Protein AF-A0A0Q7QM18-F1 (afdb_monomer_lite)

Sequence (442 aa):
MTTTWNDPDGPRFRRLVDETLGGPPRAADVLGAGVVLVHLLTVAGILALSWFDGSDLRLLLDVRSSPAPDVGTLARGGPLVWVVAQLGSFPWWAAAVLLLLLTALVDLAAWWAVRSLAGRRLRTPLALVALGFPGLTIAATDLSTGVVTLPLTALLVVGLTCAELFRRHERRRDVVLAASTLALAVVLAVALVSTSGALTSTAGRSAPAVALGLVGAAALLPRLRPRPAVLATGVLAVACVASTITLAALLAREDATRDYVRGVEDLARSTGTVTLAATDVPPNVLPRRLGSTSVAELFARSDEVVVRRAGNDLRMADGLGFVRQPRVAGGVGTVPPAPGSCGQLLRGSGSSRAVTVARLSAPRRTPDAWVSISYLASQDDTVELGLDGTTLQVDVLRGAHTYLLRVGSRTPSEVTLRVGTRGSSVCVGVVGLGPLVPTELA

pLDDT: mean 81.45, std 14.68, range [43.78, 98.25]

Secondary structure (DSSP, 8-state):
-------TTSHHHHHHHHHHH---HHHHHHHHHHHHHHHHHHHHHHHHHPPPPHHHHHHHHHHHH-SS--HHHHHTTHHHHHHHHHS-SS-HHHHHHHHHHHHHHHHHHHHHHHHHHH-S-TTHHHHHHHHHHHHHHHHHT-HHHHHHHHHHHHHHHHHHHHHHHHHHH--HHHHHHHHHHHHHHHHHHHHHHHHHTT---GGGGTHHHHHHHHHHHHHHGGGS-HHHHHHHHHHHHHHHHHHHHHHHHHHTT--HHHHHHHHHHHHHHHHS-EEEE-PBPPTTTS-GGG---BHHHHTTT-SSEEEESEEET-BEE-TTS-EE-EEE-S-EEPPPPPTT--SEEEE--S----EEEEE----S--TTEEEEEEEEESS-EEEEEEETTEEEEEEE-BEEEEEEEE--SS--SEEEEEE-STT-EEEEEEEEEEEEEEPPP-

Foldseek 3Di:
DDPPPPPCPDPVVVVVCCVVQVPPLVVLVVLLVVLLVVLLVLLLVLLVLFDAAVVLVLLLLQLLVDPDQDLLNVLLLSVQSNVCSVPALHNSVSLSVSLSVLLSLLSVLLLVLLCLPVNSTNCSNLLSLQQRRQLSSVQSNHSSSSSLLSLLNSLQSQLVSLVVVCVVPVDPVSPVSNVVSVVVSVVSVVSLVVNCVVPPDPVSPCNVVVSVVSVVVSVCVVVDDDPVSSVVSVVVSVVSSVVSVVVSVVNSVQQLQVQQVCLQVVVLVVPVAAEAEFAWQDCSNHPCVSPTDTPCSSCVRPPSYHYDQKAKQHWYQDSRNHTFRKDFPPWFKDDFDDVPALAAKDAQPLDFDWDWRDFGPDDQFDAFKKKKKWKAKQAWAWKWKDFQNDTDTYIDHHGTIIIMHGDHRGDGRIIIIGGNDHPIMMRIGMITMHHMDGDDDD

Structure (mmCIF, N/CA/C/O backbone):
data_AF-A0A0Q7QM18-F1
#
_entry.id   AF-A0A0Q7QM18-F1
#
loop_
_atom_site.group_PDB
_atom_site.id
_atom_site.type_symbol
_atom_site.label_atom_id
_atom_site.label_alt_id
_atom_site.label_comp_id
_atom_site.label_asym_id
_atom_site.label_entity_id
_atom_site.label_seq_id
_atom_site.pdbx_PDB_ins_code
_atom_site.Cartn_x
_atom_site.Cartn_y
_atom_site.Cartn_z
_atom_site.occupancy
_atom_site.B_iso_or_equiv
_atom_site.auth_seq_id
_atom_site.auth_comp_id
_atom_site.auth_asym_id
_atom_site.auth_atom_id
_atom_site.pdbx_PDB_model_num
ATOM 1 N N . MET A 1 1 ? 47.389 -29.247 -60.858 1.00 45.59 1 MET A N 1
ATOM 2 C CA . MET A 1 1 ? 46.327 -28.271 -60.531 1.00 45.59 1 MET A CA 1
ATOM 3 C C . MET A 1 1 ? 45.964 -28.427 -59.063 1.00 45.59 1 MET A C 1
ATOM 5 O O . MET A 1 1 ? 45.106 -29.222 -58.715 1.00 45.59 1 MET A O 1
ATOM 9 N N . THR A 1 2 ? 46.687 -27.733 -58.192 1.00 45.31 2 THR A N 1
ATOM 10 C CA . THR A 1 2 ? 46.414 -27.647 -56.756 1.00 45.31 2 THR A CA 1
ATOM 11 C C . THR A 1 2 ? 45.472 -26.469 -56.541 1.00 45.31 2 THR A C 1
ATOM 13 O O . THR A 1 2 ? 45.856 -25.314 -56.699 1.00 45.31 2 THR A O 1
ATOM 16 N N . THR A 1 3 ? 44.201 -26.751 -56.271 1.00 51.16 3 THR A N 1
ATOM 17 C CA . THR A 1 3 ? 43.199 -25.720 -55.994 1.00 51.16 3 THR A CA 1
ATOM 18 C C . THR A 1 3 ? 43.524 -25.036 -54.669 1.00 51.16 3 THR A C 1
ATOM 20 O O . THR A 1 3 ? 43.444 -25.648 -53.605 1.00 51.16 3 THR A O 1
ATOM 23 N N . THR A 1 4 ? 43.896 -23.762 -54.742 1.00 55.03 4 THR A N 1
ATOM 24 C CA . THR A 1 4 ? 44.142 -22.849 -53.623 1.00 55.03 4 THR A CA 1
ATOM 25 C C . THR A 1 4 ? 42.837 -22.546 -52.874 1.00 55.03 4 THR A C 1
ATOM 27 O O . THR A 1 4 ? 42.222 -21.501 -53.049 1.00 55.03 4 THR A O 1
ATOM 30 N N . TRP A 1 5 ? 42.384 -23.488 -52.044 1.00 54.31 5 TRP A N 1
ATOM 31 C CA . TRP A 1 5 ? 41.214 -23.329 -51.163 1.00 54.31 5 TRP A CA 1
ATOM 32 C C . TRP A 1 5 ? 41.562 -22.842 -49.745 1.00 54.31 5 TRP A C 1
ATOM 34 O O . TRP A 1 5 ? 40.669 -22.665 -48.924 1.00 54.31 5 TRP A O 1
ATOM 44 N N . ASN A 1 6 ? 42.841 -22.593 -49.455 1.00 59.78 6 ASN A N 1
ATOM 45 C CA . ASN A 1 6 ? 43.330 -22.315 -48.099 1.00 59.78 6 ASN A CA 1
ATOM 46 C C . ASN A 1 6 ? 43.661 -20.845 -47.822 1.00 59.78 6 ASN A C 1
ATOM 48 O O . ASN A 1 6 ? 44.414 -20.575 -46.892 1.00 59.78 6 ASN A O 1
ATOM 52 N N . ASP A 1 7 ? 43.110 -19.899 -48.583 1.00 70.38 7 ASP A N 1
ATOM 53 C CA . ASP A 1 7 ? 43.165 -18.492 -48.181 1.00 70.38 7 ASP A CA 1
ATOM 54 C C . ASP A 1 7 ? 41.855 -18.097 -47.469 1.00 70.38 7 ASP A C 1
ATOM 56 O O . ASP A 1 7 ? 40.896 -17.690 -48.135 1.00 70.38 7 ASP A O 1
ATOM 60 N N . PRO A 1 8 ? 41.763 -18.245 -46.128 1.00 64.00 8 PRO A N 1
ATOM 61 C CA . PRO A 1 8 ? 40.597 -17.814 -45.357 1.00 64.00 8 PRO A CA 1
ATOM 62 C C . PRO A 1 8 ? 40.356 -16.296 -45.434 1.00 64.00 8 PRO A C 1
ATOM 64 O O . PRO A 1 8 ? 39.279 -15.840 -45.046 1.00 64.00 8 PRO A O 1
ATOM 67 N N . ASP A 1 9 ? 41.310 -15.521 -45.961 1.00 71.00 9 ASP A N 1
ATOM 68 C CA . ASP A 1 9 ? 41.189 -14.080 -46.182 1.00 71.00 9 ASP A CA 1
ATOM 69 C C . ASP A 1 9 ? 40.867 -13.703 -47.638 1.00 71.00 9 ASP A C 1
ATOM 71 O O . ASP A 1 9 ? 40.621 -12.527 -47.934 1.00 71.00 9 ASP A O 1
ATOM 75 N N . GLY A 1 10 ? 40.767 -14.687 -48.537 1.00 78.94 10 GLY A N 1
ATOM 76 C CA . GLY A 1 10 ? 40.468 -14.462 -49.944 1.00 78.94 10 GLY A CA 1
ATOM 77 C C . GLY A 1 10 ? 39.109 -13.765 -50.157 1.00 78.94 10 GLY A C 1
ATOM 78 O O . GLY A 1 10 ? 38.111 -14.110 -49.510 1.00 78.94 10 GLY A O 1
ATOM 79 N N . PRO A 1 11 ? 38.994 -12.822 -51.115 1.00 78.50 11 PRO A N 1
ATOM 80 C CA . PRO A 1 11 ? 37.778 -12.030 -51.346 1.00 78.50 11 PRO A CA 1
ATOM 81 C C . PRO A 1 11 ? 36.538 -12.882 -51.666 1.00 78.50 11 PRO A C 1
ATOM 83 O O . PRO A 1 11 ? 35.413 -12.464 -51.394 1.00 78.50 11 PRO A O 1
ATOM 86 N N . ARG A 1 12 ? 36.730 -14.103 -52.190 1.00 76.06 12 ARG A N 1
ATOM 87 C CA . ARG A 1 12 ? 35.652 -15.080 -52.410 1.00 76.06 12 ARG A CA 1
ATOM 88 C C . ARG A 1 12 ? 35.081 -15.637 -51.107 1.00 76.06 12 ARG A C 1
ATOM 90 O O . ARG A 1 12 ? 33.865 -15.746 -51.008 1.00 76.06 12 ARG A O 1
ATOM 97 N N . PHE A 1 13 ? 35.918 -15.936 -50.110 1.00 72.62 13 PHE A N 1
ATOM 98 C CA . PHE A 1 13 ? 35.452 -16.438 -48.815 1.00 72.62 13 PHE A CA 1
ATOM 99 C C . PHE A 1 13 ? 34.673 -15.357 -48.057 1.00 72.62 13 PHE A C 1
ATOM 101 O O . PHE A 1 13 ? 33.602 -15.638 -47.528 1.00 72.62 13 PHE A O 1
ATOM 108 N N . ARG A 1 14 ? 35.129 -14.093 -48.096 1.00 71.81 14 ARG A N 1
ATOM 109 C CA . ARG A 1 14 ? 34.373 -12.957 -47.529 1.00 71.81 14 ARG A CA 1
ATOM 110 C C . ARG A 1 14 ? 33.008 -12.772 -48.189 1.00 71.81 14 ARG A C 1
ATOM 112 O O . ARG A 1 14 ? 32.029 -12.609 -47.470 1.00 71.81 14 ARG A O 1
ATOM 119 N N . ARG A 1 15 ? 32.926 -12.864 -49.523 1.00 76.62 15 ARG A N 1
ATOM 120 C CA . ARG A 1 15 ? 31.643 -12.802 -50.247 1.00 76.62 15 ARG A CA 1
ATOM 121 C C . ARG A 1 15 ? 30.707 -13.934 -49.853 1.00 76.62 15 ARG A C 1
ATOM 123 O O . ARG A 1 15 ? 29.556 -13.669 -49.545 1.00 76.62 15 ARG A O 1
ATOM 130 N N . LEU A 1 16 ? 31.217 -15.165 -49.800 1.00 71.62 16 LEU A N 1
ATOM 131 C CA . LEU A 1 16 ? 30.421 -16.326 -49.411 1.00 71.62 16 LEU A CA 1
ATOM 132 C C . LEU A 1 16 ? 29.925 -16.188 -47.972 1.00 71.62 16 LEU A C 1
ATOM 134 O O . LEU A 1 16 ? 28.757 -16.424 -47.702 1.00 71.62 16 LEU A O 1
ATOM 138 N N . VAL A 1 17 ? 30.769 -15.745 -47.040 1.00 66.00 17 VAL A N 1
ATOM 139 C CA . VAL A 1 17 ? 30.361 -15.518 -45.648 1.00 66.00 17 VAL A CA 1
ATOM 140 C C . VAL A 1 17 ? 29.335 -14.384 -45.537 1.00 66.00 17 VAL A C 1
ATOM 142 O O . VAL A 1 17 ? 28.377 -14.533 -44.781 1.00 66.00 17 VAL A O 1
ATOM 145 N N . ASP A 1 18 ? 29.484 -13.289 -46.286 1.00 66.69 18 ASP A N 1
ATOM 146 C CA . ASP A 1 18 ? 28.504 -12.194 -46.308 1.00 66.69 18 ASP A CA 1
ATOM 147 C C . ASP A 1 18 ? 27.183 -12.603 -46.993 1.00 66.69 18 ASP A C 1
ATOM 149 O O . ASP A 1 18 ? 26.128 -12.182 -46.531 1.00 66.69 18 ASP A O 1
ATOM 153 N N . GLU A 1 19 ? 27.197 -13.465 -48.015 1.00 69.81 19 GLU A N 1
ATOM 154 C CA . GLU A 1 19 ? 25.983 -14.011 -48.653 1.00 69.81 19 GLU A CA 1
ATOM 155 C C . GLU A 1 19 ? 25.296 -15.073 -47.782 1.00 69.81 19 GLU A C 1
ATOM 157 O O . GLU A 1 19 ? 24.072 -15.095 -47.679 1.00 69.81 19 GLU A O 1
ATOM 162 N N . THR A 1 20 ? 26.067 -15.923 -47.098 1.00 63.03 20 THR A N 1
ATOM 163 C CA . THR A 1 20 ? 25.517 -17.022 -46.282 1.00 63.03 20 THR A CA 1
ATOM 164 C C . THR A 1 20 ? 25.048 -16.537 -44.905 1.00 63.03 20 THR A C 1
ATOM 166 O O . THR A 1 20 ? 24.076 -17.058 -44.364 1.00 63.03 20 THR A O 1
ATOM 169 N N . LEU A 1 21 ? 25.711 -15.532 -44.314 1.00 59.22 21 LEU A N 1
ATOM 170 C CA . LEU A 1 21 ? 25.294 -14.918 -43.040 1.00 59.22 21 LEU A CA 1
ATOM 171 C C . LEU A 1 21 ? 24.424 -13.666 -43.230 1.00 59.22 21 LEU A C 1
ATOM 173 O O . LEU A 1 21 ? 23.796 -13.206 -42.272 1.00 59.22 21 LEU A O 1
ATOM 177 N N . GLY A 1 22 ? 24.379 -13.105 -44.437 1.00 59.56 22 GLY A N 1
ATOM 178 C CA . GLY A 1 22 ? 23.521 -11.990 -44.827 1.00 59.56 22 GLY A CA 1
ATOM 179 C C . GLY A 1 22 ? 22.142 -12.458 -45.267 1.00 59.56 22 GLY A C 1
ATOM 180 O O . GLY A 1 22 ? 21.689 -12.083 -46.346 1.00 59.56 22 GLY A O 1
ATOM 181 N N . GLY A 1 23 ? 21.475 -13.270 -44.435 1.00 64.81 23 GLY A N 1
ATOM 182 C CA . GLY A 1 23 ? 20.074 -13.640 -44.643 1.00 64.81 23 GLY A CA 1
ATOM 183 C C . GLY A 1 23 ? 19.208 -12.411 -44.969 1.00 64.81 23 GLY A C 1
ATOM 184 O O . GLY A 1 23 ? 19.590 -11.282 -44.639 1.00 64.81 23 GLY A O 1
ATOM 185 N N . PRO A 1 24 ? 18.046 -12.595 -45.624 1.00 74.50 24 PRO A N 1
ATOM 186 C CA . PRO A 1 24 ? 17.263 -11.488 -46.156 1.00 74.50 24 PRO A CA 1
ATOM 187 C C . PRO A 1 24 ? 17.037 -10.435 -45.063 1.00 74.50 24 PRO A C 1
ATOM 189 O O . PRO A 1 24 ? 16.685 -10.803 -43.943 1.00 74.50 24 PRO A O 1
ATOM 192 N N . PRO A 1 25 ? 17.197 -9.130 -45.347 1.00 73.94 25 PRO A N 1
ATOM 193 C CA . PRO A 1 25 ? 17.180 -8.073 -44.329 1.00 73.94 25 PRO A CA 1
ATOM 194 C C . PRO A 1 25 ? 15.903 -8.051 -43.475 1.00 73.94 25 PRO A C 1
ATOM 196 O O . PRO A 1 25 ? 15.913 -7.517 -42.372 1.00 73.94 25 PRO A O 1
ATOM 199 N N . ARG A 1 26 ? 14.814 -8.660 -43.963 1.00 80.56 26 ARG A N 1
ATOM 200 C CA . ARG A 1 26 ? 13.570 -8.875 -43.214 1.00 80.56 26 ARG A CA 1
ATOM 201 C C . ARG A 1 26 ? 13.722 -9.877 -42.062 1.00 80.56 26 ARG A C 1
ATOM 203 O O . ARG A 1 26 ? 13.103 -9.684 -41.027 1.00 80.56 26 ARG A O 1
ATOM 210 N N . ALA A 1 27 ? 14.551 -10.911 -42.204 1.00 80.31 27 ALA A N 1
ATOM 211 C CA . ALA A 1 27 ? 14.759 -11.925 -41.170 1.00 80.31 27 ALA A CA 1
ATOM 212 C C . ALA A 1 27 ? 15.446 -11.343 -39.925 1.00 80.31 27 ALA A C 1
ATOM 214 O O . ALA A 1 27 ? 15.032 -11.638 -38.810 1.00 80.31 27 ALA A O 1
ATOM 215 N N . ALA A 1 28 ? 16.445 -10.469 -40.099 1.00 78.50 28 ALA A N 1
ATOM 216 C CA . ALA A 1 28 ? 17.106 -9.798 -38.976 1.00 78.50 28 ALA A CA 1
ATOM 217 C C . ALA A 1 28 ? 16.144 -8.878 -38.200 1.00 78.50 28 ALA A C 1
ATOM 219 O O . ALA A 1 28 ? 16.215 -8.810 -36.975 1.00 78.50 28 ALA A O 1
ATOM 220 N N . ASP A 1 29 ? 15.224 -8.213 -38.905 1.00 83.94 29 ASP A N 1
ATOM 221 C CA . ASP A 1 29 ? 14.218 -7.340 -38.295 1.00 83.94 29 ASP A CA 1
ATOM 222 C C . ASP A 1 29 ? 13.168 -8.138 -37.516 1.00 83.94 29 ASP A C 1
ATOM 224 O O . ASP A 1 29 ? 12.852 -7.786 -36.382 1.00 83.94 29 ASP A O 1
ATOM 228 N N . VAL A 1 30 ? 12.686 -9.247 -38.085 1.00 86.00 30 VAL A N 1
ATOM 229 C CA . VAL A 1 30 ? 11.745 -10.157 -37.413 1.00 86.00 30 VAL A CA 1
ATOM 230 C C . VAL A 1 30 ? 12.380 -10.791 -36.175 1.00 86.00 30 VAL A C 1
ATOM 232 O O . VAL A 1 30 ? 11.752 -10.824 -35.121 1.00 86.00 30 VAL A O 1
ATOM 235 N N . LEU A 1 31 ? 13.635 -11.244 -36.265 1.00 84.19 31 LEU A N 1
ATOM 236 C CA . LEU A 1 31 ? 14.355 -11.803 -35.117 1.00 84.19 31 LEU A CA 1
ATOM 237 C C . LEU A 1 31 ? 14.596 -10.754 -34.028 1.00 84.19 31 LEU A C 1
ATOM 239 O O . LEU A 1 31 ? 14.404 -11.050 -32.854 1.00 84.19 31 LEU A O 1
ATOM 243 N N . GLY A 1 32 ? 14.980 -9.529 -34.403 1.00 84.50 32 GLY A N 1
ATOM 244 C CA . GLY A 1 32 ? 15.141 -8.425 -33.455 1.00 84.50 32 GLY A CA 1
ATOM 245 C C . GLY A 1 32 ? 13.840 -8.106 -32.719 1.00 84.50 32 GLY A C 1
ATOM 246 O O . GLY A 1 32 ? 13.830 -8.065 -31.492 1.00 84.50 32 GLY A O 1
ATOM 247 N N . ALA A 1 33 ? 12.733 -7.970 -33.453 1.00 87.44 33 ALA A N 1
ATOM 248 C CA . ALA A 1 33 ? 11.411 -7.762 -32.865 1.00 87.44 33 ALA A CA 1
ATOM 249 C C . ALA A 1 33 ? 10.985 -8.933 -31.960 1.00 87.44 33 ALA A C 1
ATOM 251 O O . ALA A 1 33 ? 10.443 -8.708 -30.881 1.00 87.44 33 ALA A O 1
ATOM 252 N N . GLY A 1 34 ? 11.277 -10.174 -32.363 1.00 87.94 34 GLY A N 1
ATOM 253 C CA . GLY A 1 34 ? 11.019 -11.366 -31.556 1.00 87.94 34 GLY A CA 1
ATOM 254 C C . GLY A 1 34 ? 11.790 -11.368 -30.235 1.00 87.94 34 GLY A C 1
ATOM 255 O O . GLY A 1 34 ? 11.211 -11.674 -29.198 1.00 87.94 34 GLY A O 1
ATOM 256 N N . VAL A 1 35 ? 13.066 -10.968 -30.244 1.00 85.44 35 VAL A N 1
ATOM 257 C CA . VAL A 1 35 ? 13.880 -10.841 -29.021 1.00 85.44 35 VAL A CA 1
ATOM 258 C C . VAL A 1 35 ? 13.296 -9.795 -28.071 1.00 85.44 35 VAL A C 1
ATOM 260 O O . VAL A 1 35 ? 13.152 -10.082 -26.885 1.00 85.44 35 VAL A O 1
ATOM 263 N N . VAL A 1 36 ? 12.929 -8.617 -28.586 1.00 87.56 36 VAL A N 1
ATOM 264 C CA . VAL A 1 36 ? 12.286 -7.560 -27.784 1.00 87.56 36 VAL A CA 1
ATOM 265 C C . VAL A 1 36 ? 10.975 -8.066 -27.184 1.00 87.56 36 VAL A C 1
ATOM 267 O O . VAL A 1 36 ? 10.745 -7.918 -25.989 1.00 87.56 36 VAL A O 1
ATOM 270 N N . LEU A 1 37 ? 10.138 -8.737 -27.978 1.00 90.19 37 LEU A N 1
ATOM 271 C CA . LEU A 1 37 ? 8.881 -9.300 -27.490 1.00 90.19 37 LEU A CA 1
ATOM 272 C C . LEU A 1 37 ? 9.108 -10.330 -26.374 1.00 90.19 37 LEU A C 1
ATOM 274 O O . LEU A 1 37 ? 8.430 -10.277 -25.353 1.00 90.19 37 LEU A O 1
ATOM 278 N N . VAL A 1 38 ? 10.068 -11.244 -26.538 1.00 87.06 38 VAL A N 1
ATOM 279 C CA . VAL A 1 38 ? 10.406 -12.241 -25.508 1.00 87.06 38 VAL A CA 1
ATOM 280 C C . VAL A 1 38 ? 10.910 -11.566 -24.231 1.00 87.06 38 VAL A C 1
ATOM 282 O O . VAL A 1 38 ? 10.515 -11.979 -23.140 1.00 87.06 38 VAL A O 1
ATOM 285 N N . HIS A 1 39 ? 11.731 -10.515 -24.343 1.00 86.94 39 HIS A N 1
ATOM 286 C CA . HIS A 1 39 ? 12.184 -9.743 -23.184 1.00 86.94 39 HIS A CA 1
ATOM 287 C C . HIS A 1 39 ? 11.004 -9.116 -22.440 1.00 86.94 39 HIS A C 1
ATOM 289 O O . HIS A 1 39 ? 10.850 -9.330 -21.240 1.00 86.94 39 HIS A O 1
ATOM 295 N N . LEU A 1 40 ? 10.122 -8.423 -23.164 1.00 90.75 40 LEU A N 1
ATOM 296 C CA . LEU A 1 40 ? 8.953 -7.767 -22.583 1.00 90.75 40 LEU A CA 1
ATOM 297 C C . LEU A 1 40 ? 7.988 -8.760 -21.945 1.00 90.75 40 LEU A C 1
ATOM 299 O O . LEU A 1 40 ? 7.492 -8.497 -20.857 1.00 90.75 40 LEU A O 1
ATOM 303 N N . LEU A 1 41 ? 7.754 -9.918 -22.566 1.00 90.12 41 LEU A N 1
ATOM 304 C CA . LEU A 1 41 ? 6.944 -10.978 -21.963 1.00 90.12 41 LEU A CA 1
ATOM 305 C C . LEU A 1 41 ? 7.585 -11.525 -20.682 1.00 90.12 41 LEU A C 1
ATOM 307 O O . LEU A 1 41 ? 6.879 -11.797 -19.714 1.00 90.12 41 LEU A O 1
ATOM 311 N N . THR A 1 42 ? 8.914 -11.645 -20.656 1.00 86.00 42 THR A N 1
ATOM 312 C CA . THR A 1 42 ? 9.656 -12.075 -19.463 1.00 86.00 42 THR A CA 1
ATOM 313 C C . THR A 1 42 ? 9.507 -11.050 -18.338 1.00 86.00 42 THR A C 1
ATOM 315 O O . THR A 1 42 ? 9.120 -11.412 -17.230 1.00 86.00 42 THR A O 1
ATOM 318 N N . VAL A 1 43 ? 9.733 -9.767 -18.631 1.00 88.38 43 VAL A N 1
ATOM 319 C CA . VAL A 1 43 ? 9.584 -8.665 -17.666 1.00 88.38 43 VAL A CA 1
ATOM 320 C C . VAL A 1 43 ? 8.137 -8.537 -17.188 1.00 88.38 43 VAL A C 1
ATOM 322 O O . VAL A 1 43 ? 7.906 -8.421 -15.990 1.00 88.38 43 VAL A O 1
ATOM 325 N N . ALA A 1 44 ? 7.152 -8.645 -18.083 1.00 90.25 44 ALA A N 1
ATOM 326 C CA . ALA A 1 44 ? 5.736 -8.648 -17.722 1.00 90.25 44 ALA A CA 1
ATOM 327 C C . ALA A 1 44 ? 5.377 -9.826 -16.804 1.00 90.25 44 ALA A C 1
ATOM 329 O O . ALA A 1 44 ? 4.639 -9.645 -15.838 1.00 90.25 44 ALA A O 1
ATOM 330 N N . GLY A 1 45 ? 5.919 -11.019 -17.072 1.00 88.19 45 GLY A N 1
ATOM 331 C CA . GLY A 1 45 ? 5.743 -12.189 -16.214 1.00 88.19 45 GLY A CA 1
ATOM 332 C C . GLY A 1 45 ? 6.318 -11.977 -14.814 1.00 88.19 45 GLY A C 1
ATOM 333 O O . GLY A 1 45 ? 5.663 -12.305 -13.829 1.00 88.19 45 GLY A O 1
ATOM 334 N N . ILE A 1 46 ? 7.501 -11.365 -14.715 1.00 85.38 46 ILE A N 1
ATOM 335 C CA . ILE A 1 46 ? 8.118 -11.021 -13.428 1.00 85.38 46 ILE A CA 1
ATOM 336 C C . ILE A 1 46 ? 7.269 -9.992 -12.692 1.00 85.38 46 ILE A C 1
ATOM 338 O O . ILE A 1 46 ? 6.898 -10.246 -11.556 1.00 85.38 46 ILE A O 1
ATOM 342 N N . LEU A 1 47 ? 6.890 -8.895 -13.353 1.00 86.56 47 LEU A N 1
ATOM 343 C CA . LEU A 1 47 ? 6.063 -7.829 -12.782 1.00 86.56 47 LEU A CA 1
ATOM 344 C C . LEU A 1 47 ? 4.679 -8.311 -12.329 1.00 86.56 47 LEU A C 1
ATOM 346 O O . LEU A 1 47 ? 4.123 -7.783 -11.372 1.00 86.56 47 LEU A O 1
ATOM 350 N N . ALA A 1 48 ? 4.103 -9.308 -13.006 1.00 84.81 48 ALA A N 1
ATOM 351 C CA . ALA A 1 48 ? 2.848 -9.921 -12.580 1.00 84.81 48 ALA A CA 1
ATOM 352 C C . ALA A 1 48 ? 3.017 -10.713 -11.271 1.00 84.81 48 ALA A C 1
ATOM 354 O O . ALA A 1 48 ? 2.113 -10.733 -10.426 1.00 84.81 48 ALA A O 1
ATOM 355 N N . LEU A 1 49 ? 4.178 -11.351 -11.098 1.00 80.56 49 LEU A N 1
ATOM 356 C CA . LEU A 1 49 ? 4.504 -12.179 -9.940 1.00 80.56 49 LEU A CA 1
ATOM 357 C C . LEU A 1 49 ? 5.067 -11.369 -8.766 1.00 80.56 49 LEU A C 1
ATOM 359 O O . LEU A 1 49 ? 4.746 -11.696 -7.628 1.00 80.56 49 LEU A O 1
ATOM 363 N N . SER A 1 50 ? 5.822 -10.300 -9.010 1.00 76.62 50 SER A N 1
ATOM 364 C CA . SER A 1 50 ? 6.401 -9.436 -7.978 1.00 76.62 50 SER A CA 1
ATOM 365 C C . SER A 1 50 ? 5.410 -8.378 -7.496 1.00 76.62 50 SER A C 1
ATOM 367 O O . SER A 1 50 ? 4.645 -7.821 -8.287 1.00 76.62 50 SER A O 1
ATOM 369 N N . TRP A 1 51 ? 5.430 -8.064 -6.206 1.00 69.94 51 TRP A N 1
ATOM 370 C CA . TRP A 1 51 ? 4.888 -6.819 -5.677 1.00 69.94 51 TRP A CA 1
ATOM 371 C C . TRP A 1 51 ? 6.021 -5.834 -5.384 1.00 69.94 51 TRP A C 1
ATOM 373 O O . TRP A 1 51 ? 7.204 -6.144 -5.505 1.00 69.94 51 TRP A O 1
ATOM 383 N N . PHE A 1 52 ? 5.631 -4.612 -5.051 1.00 69.38 52 PHE A N 1
ATOM 384 C CA . PHE A 1 52 ? 6.536 -3.568 -4.604 1.00 69.38 52 PHE A CA 1
ATOM 385 C C . PHE A 1 52 ? 7.283 -3.974 -3.339 1.00 69.38 52 PHE A C 1
ATOM 387 O O . PHE A 1 52 ? 6.645 -4.331 -2.346 1.00 69.38 52 PHE A O 1
ATOM 394 N N . ASP A 1 53 ? 8.603 -3.781 -3.337 1.00 72.81 53 ASP A N 1
ATOM 395 C CA . ASP A 1 53 ? 9.328 -3.654 -2.076 1.00 72.81 53 ASP A CA 1
ATOM 396 C C . ASP A 1 53 ? 8.768 -2.437 -1.313 1.00 72.81 53 ASP A C 1
ATOM 398 O O . ASP A 1 53 ? 8.179 -1.505 -1.877 1.00 72.81 53 ASP A O 1
ATOM 402 N N . GLY A 1 54 ? 8.937 -2.409 0.002 1.00 70.81 54 GLY A N 1
ATOM 403 C CA . GLY A 1 54 ? 8.423 -1.330 0.826 1.00 70.81 54 GLY A CA 1
ATOM 404 C C . GLY A 1 54 ? 9.012 0.050 0.474 1.00 70.81 54 GLY A C 1
ATOM 405 O O . GLY A 1 54 ? 8.410 1.064 0.826 1.00 70.81 54 GLY A O 1
ATOM 406 N N . SER A 1 55 ? 10.131 0.127 -0.262 1.00 76.75 55 SER A N 1
ATOM 407 C CA . SER A 1 55 ? 10.630 1.375 -0.865 1.00 76.75 55 SER A CA 1
ATOM 408 C C . SER A 1 55 ? 9.676 1.955 -1.912 1.00 76.75 55 SER A C 1
ATOM 410 O O . SER A 1 55 ? 9.434 3.162 -1.912 1.00 76.75 55 SER A O 1
ATOM 412 N N . ASP A 1 56 ? 9.103 1.108 -2.763 1.00 84.88 56 ASP A N 1
ATOM 413 C CA . ASP A 1 56 ? 8.172 1.505 -3.819 1.00 84.88 56 ASP A CA 1
ATOM 414 C C . ASP A 1 56 ? 6.818 1.898 -3.236 1.00 84.88 56 ASP A C 1
ATOM 416 O O . ASP A 1 56 ? 6.229 2.910 -3.627 1.00 84.88 56 ASP A O 1
ATOM 420 N N . LEU A 1 57 ? 6.359 1.146 -2.231 1.00 82.00 57 LEU A N 1
ATOM 421 C CA . LEU A 1 57 ? 5.174 1.505 -1.457 1.00 82.00 57 LEU A CA 1
ATOM 422 C C . LEU A 1 57 ? 5.350 2.880 -0.809 1.00 82.00 57 LEU A C 1
ATOM 424 O O . LEU A 1 57 ? 4.469 3.733 -0.914 1.00 82.00 57 LEU A O 1
ATOM 428 N N . ARG A 1 58 ? 6.497 3.113 -0.166 1.00 80.81 58 ARG A N 1
ATOM 429 C CA . ARG A 1 58 ? 6.796 4.397 0.464 1.00 80.81 58 ARG A CA 1
ATOM 430 C C . ARG A 1 58 ? 6.861 5.523 -0.559 1.00 80.81 58 ARG A C 1
ATOM 432 O O . ARG A 1 58 ? 6.288 6.572 -0.308 1.00 80.81 58 ARG A O 1
ATOM 439 N N . LEU A 1 59 ? 7.469 5.299 -1.723 1.00 83.88 59 LEU A N 1
ATOM 440 C CA . LEU A 1 59 ? 7.484 6.289 -2.800 1.00 83.88 59 LEU A CA 1
ATOM 441 C C . LEU A 1 59 ? 6.061 6.651 -3.253 1.00 83.88 59 LEU A C 1
ATOM 443 O O . LEU A 1 59 ? 5.756 7.829 -3.428 1.00 83.88 59 LEU A O 1
ATOM 447 N N . LEU A 1 60 ? 5.173 5.664 -3.393 1.00 85.62 60 LEU A N 1
ATOM 448 C CA . LEU A 1 60 ? 3.766 5.903 -3.725 1.00 85.62 60 LEU A CA 1
ATOM 449 C C . LEU A 1 60 ? 3.026 6.669 -2.620 1.00 85.62 60 LEU A C 1
ATOM 451 O O . LEU A 1 60 ? 2.239 7.563 -2.931 1.00 85.62 60 LEU A O 1
ATOM 455 N N . LEU A 1 61 ? 3.277 6.350 -1.347 1.00 83.12 61 LEU A N 1
ATOM 456 C CA . LEU A 1 61 ? 2.685 7.048 -0.200 1.00 83.12 61 LEU A CA 1
ATOM 457 C C . LEU A 1 61 ? 3.207 8.490 -0.065 1.00 83.12 61 LEU A C 1
ATOM 459 O O . LEU A 1 61 ? 2.411 9.408 0.148 1.00 83.12 61 LEU A O 1
ATOM 463 N N . ASP A 1 62 ? 4.507 8.714 -0.263 1.00 83.75 62 ASP A N 1
ATOM 464 C CA . ASP A 1 62 ? 5.147 10.036 -0.241 1.00 83.75 62 ASP A CA 1
ATOM 465 C C . ASP A 1 62 ? 4.558 10.930 -1.351 1.00 83.75 62 ASP A C 1
ATOM 467 O O . ASP A 1 62 ? 4.090 12.041 -1.098 1.00 83.75 62 ASP A O 1
ATOM 471 N N . VAL A 1 63 ? 4.477 10.412 -2.583 1.00 85.50 63 VAL A N 1
ATOM 472 C CA . VAL A 1 63 ? 3.891 11.126 -3.734 1.00 85.50 63 VAL A CA 1
ATOM 473 C C . VAL A 1 63 ? 2.404 11.429 -3.524 1.00 85.50 63 VAL A C 1
ATOM 475 O O . VAL A 1 63 ? 1.895 12.439 -4.006 1.00 85.50 63 VAL A O 1
ATOM 478 N N . ARG A 1 64 ? 1.692 10.551 -2.817 1.00 83.31 64 ARG A N 1
ATOM 479 C CA . ARG A 1 64 ? 0.253 10.671 -2.560 1.00 83.31 64 ARG A CA 1
ATOM 480 C C . ARG A 1 64 ? -0.085 11.643 -1.438 1.00 83.31 64 ARG A C 1
ATOM 482 O O . ARG A 1 64 ? -1.144 12.266 -1.490 1.00 83.31 64 ARG A O 1
ATOM 489 N N . SER A 1 65 ? 0.765 11.727 -0.421 1.00 81.06 65 SER A N 1
ATOM 490 C CA . SER A 1 65 ? 0.562 12.606 0.733 1.00 81.06 65 SER A CA 1
ATOM 491 C C . SER A 1 65 ? 0.917 14.065 0.435 1.00 81.06 65 SER A C 1
ATOM 493 O O . SER A 1 65 ? 0.414 14.956 1.119 1.00 81.06 65 SER A O 1
ATOM 495 N N . SER A 1 66 ? 1.712 14.329 -0.609 1.00 79.44 66 SER A N 1
ATOM 496 C CA . SER A 1 66 ? 2.086 15.688 -1.000 1.00 79.44 66 SER A CA 1
ATOM 497 C C . SER A 1 66 ? 1.254 16.219 -2.183 1.00 79.44 66 SER A C 1
ATOM 499 O O . SER A 1 66 ? 1.276 15.626 -3.262 1.00 79.44 66 SER A O 1
ATOM 501 N N . PRO A 1 67 ? 0.559 17.369 -2.052 1.00 73.44 67 PRO A N 1
ATOM 502 C CA . PRO A 1 67 ? -0.201 17.976 -3.153 1.00 73.44 67 PRO A CA 1
ATOM 503 C C . PRO A 1 67 ? 0.697 18.498 -4.287 1.00 73.44 67 PRO A C 1
ATOM 505 O O . PRO A 1 67 ? 0.235 18.665 -5.414 1.00 73.44 67 PRO A O 1
ATOM 508 N N . ALA A 1 68 ? 1.980 18.733 -4.000 1.00 75.69 68 ALA A N 1
ATOM 509 C CA . ALA A 1 68 ? 3.013 19.019 -4.983 1.00 75.69 68 ALA A CA 1
ATOM 510 C C . ALA A 1 68 ? 4.238 18.144 -4.672 1.00 75.69 68 ALA A C 1
ATOM 512 O O . ALA A 1 68 ? 4.697 18.153 -3.526 1.00 75.69 68 ALA A O 1
ATOM 513 N N . PRO A 1 69 ? 4.777 17.378 -5.637 1.00 70.06 69 PRO A N 1
ATOM 514 C CA . PRO A 1 69 ? 5.977 16.590 -5.395 1.00 70.06 69 PRO A CA 1
ATOM 515 C C . PRO A 1 69 ? 7.119 17.542 -5.029 1.00 70.06 69 PRO A C 1
ATOM 517 O O . PRO A 1 69 ? 7.405 18.493 -5.760 1.00 70.06 69 PRO A O 1
ATOM 520 N N . ASP A 1 70 ? 7.749 17.314 -3.878 1.00 78.62 70 ASP A N 1
ATOM 521 C CA . ASP A 1 70 ? 8.942 18.065 -3.507 1.00 78.62 70 ASP A CA 1
ATOM 522 C C . ASP A 1 70 ? 10.098 17.739 -4.475 1.00 78.62 70 ASP A C 1
ATOM 524 O O . ASP A 1 70 ? 10.028 16.817 -5.294 1.00 78.62 70 ASP A O 1
ATOM 528 N N . VAL A 1 71 ? 11.183 18.514 -4.414 1.00 72.69 71 VAL A N 1
ATOM 529 C CA . VAL A 1 71 ? 12.330 18.334 -5.323 1.00 72.69 71 VAL A CA 1
ATOM 530 C C . VAL A 1 71 ? 12.910 16.916 -5.218 1.00 72.69 71 VAL A C 1
ATOM 532 O O . VAL A 1 71 ? 13.313 16.341 -6.230 1.00 72.69 71 VAL A O 1
ATOM 535 N N . GLY A 1 72 ? 12.894 16.325 -4.018 1.00 70.94 72 GLY A N 1
ATOM 536 C CA . GLY A 1 72 ? 13.336 14.951 -3.789 1.00 70.94 72 GLY A CA 1
ATOM 537 C C . GLY A 1 72 ? 12.453 13.920 -4.494 1.00 70.94 72 GLY A C 1
ATOM 538 O O . GLY A 1 72 ? 12.963 13.003 -5.135 1.00 70.94 72 GLY A O 1
ATOM 539 N N . THR A 1 73 ? 11.138 14.102 -4.437 1.00 73.25 73 THR A N 1
ATOM 540 C CA . THR A 1 73 ? 10.143 13.257 -5.101 1.00 73.25 73 THR A CA 1
ATOM 541 C C . THR A 1 73 ? 10.224 13.404 -6.615 1.00 73.25 73 THR A C 1
ATOM 543 O O . THR A 1 73 ? 10.264 12.400 -7.323 1.00 73.25 73 THR A O 1
ATOM 546 N N . LEU A 1 74 ? 10.332 14.635 -7.130 1.00 71.94 74 LEU A N 1
ATOM 547 C CA . LEU A 1 74 ? 10.510 14.905 -8.563 1.00 71.94 74 LEU A CA 1
ATOM 548 C C . LEU A 1 74 ? 11.729 14.172 -9.131 1.00 71.94 74 LEU A C 1
ATOM 550 O O . LEU A 1 74 ? 11.639 13.530 -10.178 1.00 71.94 74 LEU A O 1
ATOM 554 N N . ALA A 1 75 ? 12.849 14.219 -8.411 1.00 67.44 75 ALA A N 1
ATOM 555 C CA . ALA A 1 75 ? 14.097 13.599 -8.829 1.00 67.44 75 ALA A CA 1
ATOM 556 C C . ALA A 1 75 ? 14.091 12.054 -8.753 1.00 67.44 75 ALA A C 1
ATOM 558 O O . ALA A 1 75 ? 14.903 11.418 -9.422 1.00 67.44 75 ALA A O 1
ATOM 559 N N . ARG A 1 76 ? 13.136 11.441 -8.039 1.00 72.25 76 ARG A N 1
ATOM 560 C CA . ARG A 1 76 ? 12.871 9.985 -8.048 1.00 72.25 76 ARG A CA 1
ATOM 561 C C . ARG A 1 76 ? 11.846 9.557 -9.108 1.00 72.25 76 ARG A C 1
ATOM 563 O O . ARG A 1 76 ? 11.227 8.505 -8.987 1.00 72.25 76 ARG A O 1
ATOM 570 N N . GLY A 1 77 ? 11.613 10.383 -10.128 1.00 76.81 77 GLY A N 1
ATOM 571 C CA . GLY A 1 77 ? 10.583 10.104 -11.132 1.00 76.81 77 GLY A CA 1
ATOM 572 C C . GLY A 1 77 ? 9.168 10.467 -10.678 1.00 76.81 77 GLY A C 1
ATOM 573 O O . GLY A 1 77 ? 8.190 9.939 -11.213 1.00 76.81 77 GLY A O 1
ATOM 574 N N . GLY A 1 78 ? 9.057 11.395 -9.723 1.00 79.44 78 GLY A N 1
ATOM 575 C CA . GLY A 1 78 ? 7.813 11.858 -9.110 1.00 79.44 78 GLY A CA 1
ATOM 576 C C . GLY A 1 78 ? 6.653 12.099 -10.075 1.00 79.44 78 GLY A C 1
ATOM 577 O O . GLY A 1 78 ? 5.563 11.649 -9.755 1.00 79.44 78 GLY A O 1
ATOM 578 N N . PRO A 1 79 ? 6.830 12.710 -11.265 1.00 82.94 79 PRO A N 1
ATOM 579 C CA . PRO A 1 79 ? 5.718 12.901 -12.199 1.00 82.94 79 PRO A CA 1
ATOM 580 C C . PRO A 1 79 ? 5.107 11.587 -12.704 1.00 82.94 79 PRO A C 1
ATOM 582 O O . PRO A 1 79 ? 3.888 11.462 -12.777 1.00 82.94 79 PRO A O 1
ATOM 585 N N . LEU A 1 80 ? 5.939 10.592 -13.029 1.00 86.69 80 LEU A N 1
ATOM 586 C CA . LEU A 1 80 ? 5.472 9.296 -13.529 1.00 86.69 80 LEU A CA 1
ATOM 587 C C . LEU A 1 80 ? 4.823 8.482 -12.406 1.00 86.69 80 LEU A C 1
ATOM 589 O O . LEU A 1 80 ? 3.749 7.912 -12.593 1.00 86.69 80 LEU A O 1
ATOM 593 N N . VAL A 1 81 ? 5.428 8.494 -11.216 1.00 87.00 81 VAL A N 1
ATOM 594 C CA . VAL A 1 81 ? 4.863 7.827 -10.034 1.00 87.00 81 VAL A CA 1
ATOM 595 C C . VAL A 1 81 ? 3.585 8.521 -9.557 1.00 87.00 81 VAL A C 1
ATOM 597 O O . VAL A 1 81 ? 2.665 7.859 -9.088 1.00 87.00 81 VAL A O 1
ATOM 600 N N . TRP A 1 82 ? 3.471 9.837 -9.735 1.00 87.75 82 TRP A N 1
ATOM 601 C CA . TRP A 1 82 ? 2.265 10.595 -9.408 1.00 87.75 82 TRP A CA 1
ATOM 602 C C . TRP A 1 82 ? 1.084 10.168 -10.266 1.00 87.75 82 TRP A C 1
ATOM 604 O O . TRP A 1 82 ? 0.016 9.916 -9.716 1.00 87.75 82 TRP A O 1
ATOM 614 N N . VAL A 1 83 ? 1.282 9.983 -11.577 1.00 87.50 83 VAL A N 1
ATOM 615 C CA . VAL A 1 83 ? 0.237 9.435 -12.460 1.00 87.50 83 VAL A CA 1
ATOM 616 C C . VAL A 1 83 ? -0.223 8.064 -11.966 1.00 87.50 83 VAL A C 1
ATOM 618 O O . VAL A 1 83 ? -1.425 7.828 -11.865 1.00 87.50 83 VAL A O 1
ATOM 621 N N . VAL A 1 84 ? 0.715 7.189 -11.588 1.00 90.00 84 VAL A N 1
ATOM 622 C CA . VAL A 1 84 ? 0.390 5.884 -10.995 1.00 90.00 84 VAL A CA 1
ATOM 623 C C . VAL A 1 84 ? -0.420 6.067 -9.708 1.00 90.00 84 VAL A C 1
ATOM 625 O O . VAL A 1 84 ? -1.489 5.483 -9.583 1.00 90.00 84 VAL A O 1
ATOM 628 N N . ALA A 1 85 ? 0.008 6.928 -8.784 1.00 86.56 85 ALA A N 1
ATOM 629 C CA . ALA A 1 85 ? -0.657 7.156 -7.498 1.00 86.56 85 ALA A CA 1
ATOM 630 C C . ALA A 1 85 ? -2.085 7.738 -7.605 1.00 86.56 85 ALA A C 1
ATOM 632 O O . ALA A 1 85 ? -2.866 7.637 -6.650 1.00 86.56 85 ALA A O 1
ATOM 633 N N . GLN A 1 86 ? -2.460 8.336 -8.742 1.00 87.06 86 GLN A N 1
ATOM 634 C CA . GLN A 1 86 ? -3.831 8.807 -8.982 1.00 87.06 86 GLN A CA 1
ATOM 635 C C . GLN A 1 86 ? -4.803 7.690 -9.395 1.00 87.06 86 GLN A C 1
ATOM 637 O O . GLN A 1 86 ? -6.011 7.878 -9.287 1.00 87.06 86 GLN A O 1
ATOM 642 N N . LEU A 1 87 ? -4.315 6.520 -9.821 1.00 86.81 87 LEU A N 1
ATOM 643 C CA . LEU A 1 87 ? -5.158 5.449 -10.375 1.00 86.81 87 LEU A CA 1
ATOM 644 C C . LEU A 1 87 ? -5.783 4.511 -9.325 1.00 86.81 87 LEU A C 1
ATOM 646 O O . LEU A 1 87 ? -6.511 3.592 -9.692 1.00 86.81 87 LEU A O 1
ATOM 650 N N . GLY A 1 88 ? -5.519 4.708 -8.029 1.00 80.38 88 GLY A N 1
ATOM 651 C CA . GLY A 1 88 ? -6.165 3.936 -6.962 1.00 80.38 88 GLY A CA 1
ATOM 652 C C . GLY A 1 88 ? -5.402 3.915 -5.638 1.00 80.38 88 GLY A C 1
ATOM 653 O O . GLY A 1 88 ? -4.473 4.695 -5.415 1.00 80.38 88 GLY A O 1
ATOM 654 N N . SER A 1 89 ? -5.807 3.019 -4.733 1.00 70.88 89 SER A N 1
ATOM 655 C CA . SER A 1 89 ? -5.143 2.787 -3.440 1.00 70.88 89 SER A CA 1
ATOM 656 C C . SER A 1 89 ? -3.745 2.212 -3.630 1.00 70.88 89 SER A C 1
ATOM 658 O O . SER A 1 89 ? -2.794 2.789 -3.112 1.00 70.88 89 SER A O 1
ATOM 660 N N . PHE A 1 90 ? -3.645 1.167 -4.457 1.00 74.50 90 PHE A N 1
ATOM 661 C CA . PHE A 1 90 ? -2.412 0.473 -4.832 1.00 74.50 90 PHE A CA 1
ATOM 662 C C . PHE A 1 90 ? -2.513 -0.037 -6.278 1.00 74.50 90 PHE A C 1
ATOM 664 O O . PHE A 1 90 ? -2.732 -1.231 -6.501 1.00 74.50 90 PHE A O 1
ATOM 671 N N . PRO A 1 91 ? -2.415 0.843 -7.292 1.00 83.31 91 PRO A N 1
ATOM 672 C CA . PRO A 1 91 ? -2.594 0.458 -8.689 1.00 83.31 91 PRO A CA 1
ATOM 673 C C . PRO A 1 91 ? -1.334 -0.245 -9.219 1.00 83.31 91 PRO A C 1
ATOM 675 O O . PRO A 1 91 ? -0.627 0.262 -10.088 1.00 83.31 91 PRO A O 1
ATOM 678 N N . TRP A 1 92 ? -1.058 -1.437 -8.682 1.00 84.75 92 TRP A N 1
ATOM 679 C CA . TRP A 1 92 ? 0.087 -2.287 -9.027 1.00 84.75 92 TRP A CA 1
ATOM 680 C C . TRP A 1 92 ? 0.185 -2.506 -10.536 1.00 84.75 92 TRP A C 1
ATOM 682 O O . TRP A 1 92 ? 1.258 -2.411 -11.124 1.00 84.75 92 TRP A O 1
ATOM 692 N N . TRP A 1 93 ? -0.962 -2.723 -11.179 1.00 89.06 93 TRP A N 1
ATOM 693 C CA . TRP A 1 93 ? -1.049 -2.949 -12.611 1.00 89.06 93 TRP A CA 1
ATOM 694 C C . TRP A 1 93 ? -0.567 -1.722 -13.389 1.00 89.06 93 TRP A C 1
ATOM 696 O O . TRP A 1 93 ? 0.100 -1.871 -14.406 1.00 89.06 93 TRP A O 1
ATOM 706 N N . ALA A 1 94 ? -0.845 -0.508 -12.904 1.00 91.44 94 ALA A N 1
ATOM 707 C CA . ALA A 1 94 ? -0.453 0.720 -13.583 1.00 91.44 94 ALA A CA 1
ATOM 708 C C . ALA A 1 94 ? 1.056 0.947 -13.493 1.00 91.44 94 ALA A C 1
ATOM 710 O O . ALA A 1 94 ? 1.682 1.359 -14.466 1.00 91.44 94 ALA A O 1
ATOM 711 N N . ALA A 1 95 ? 1.649 0.630 -12.345 1.00 90.69 95 ALA A N 1
ATOM 712 C CA . ALA A 1 95 ? 3.091 0.678 -12.173 1.00 90.69 95 ALA A CA 1
ATOM 713 C C . ALA A 1 95 ? 3.818 -0.383 -13.000 1.00 90.69 95 ALA A C 1
ATOM 715 O O . ALA A 1 95 ? 4.812 -0.072 -13.650 1.00 90.69 95 ALA A O 1
ATOM 716 N N . ALA A 1 96 ? 3.288 -1.608 -13.033 1.00 90.75 96 ALA A N 1
ATOM 717 C CA . ALA A 1 96 ? 3.798 -2.670 -13.888 1.00 90.75 96 ALA A CA 1
ATOM 718 C C . ALA A 1 96 ? 3.727 -2.266 -15.370 1.00 90.75 96 ALA A C 1
ATOM 720 O O . ALA A 1 96 ? 4.704 -2.413 -16.098 1.00 90.75 96 ALA A O 1
ATOM 721 N N . VAL A 1 97 ? 2.606 -1.686 -15.812 1.00 93.38 97 VAL A N 1
ATOM 722 C CA . VAL A 1 97 ? 2.460 -1.156 -17.177 1.00 93.38 97 VAL A CA 1
ATOM 723 C C . VAL A 1 97 ? 3.464 -0.034 -17.441 1.00 93.38 97 VAL A C 1
ATOM 725 O O . VAL A 1 97 ? 4.110 -0.045 -18.484 1.00 93.38 97 VAL A O 1
ATOM 728 N N . LEU A 1 98 ? 3.643 0.906 -16.508 1.00 93.75 98 LEU A N 1
ATOM 729 C CA . LEU A 1 98 ? 4.631 1.977 -16.636 1.00 93.75 98 LEU A CA 1
ATOM 730 C C . LEU A 1 98 ? 6.048 1.413 -16.806 1.00 93.75 98 LEU A C 1
ATOM 732 O O . LEU A 1 98 ? 6.741 1.793 -17.748 1.00 93.75 98 LEU A O 1
ATOM 736 N N . LEU A 1 99 ? 6.469 0.493 -15.936 1.00 92.19 99 LEU A N 1
ATOM 737 C CA . LEU A 1 99 ? 7.788 -0.137 -16.016 1.00 92.19 99 LEU A CA 1
ATOM 738 C C . LEU A 1 99 ? 7.957 -0.906 -17.325 1.00 92.19 99 LEU A C 1
ATOM 740 O O . LEU A 1 99 ? 8.972 -0.740 -17.994 1.00 92.19 99 LEU A O 1
ATOM 744 N N . LEU A 1 100 ? 6.936 -1.647 -17.756 1.00 92.56 100 LEU A N 1
ATOM 745 C CA . LEU A 1 100 ? 6.956 -2.374 -19.023 1.00 92.56 100 LEU A CA 1
ATOM 746 C C . LEU A 1 100 ? 7.095 -1.435 -20.233 1.00 92.56 100 LEU A C 1
ATOM 748 O O . LEU A 1 100 ? 7.846 -1.735 -21.161 1.00 92.56 100 LEU A O 1
ATOM 752 N N . LEU A 1 101 ? 6.415 -0.283 -20.221 1.00 94.44 101 LEU A N 1
ATOM 753 C CA . LEU A 1 101 ? 6.549 0.744 -21.260 1.00 94.44 101 LEU A CA 1
ATOM 754 C C . LEU A 1 101 ? 7.956 1.351 -21.280 1.00 94.44 101 LEU A C 1
ATOM 756 O O . LEU A 1 101 ? 8.522 1.562 -22.355 1.00 94.44 101 LEU A O 1
ATOM 760 N N . LEU A 1 102 ? 8.538 1.609 -20.108 1.00 92.62 102 LEU A N 1
ATOM 761 C CA . LEU A 1 102 ? 9.905 2.113 -19.997 1.00 92.62 102 LEU A CA 1
ATOM 762 C C . LEU A 1 102 ? 10.931 1.076 -20.475 1.00 92.62 102 LEU A C 1
ATOM 764 O O . LEU A 1 102 ? 11.848 1.431 -21.215 1.00 92.62 102 LEU A O 1
ATOM 768 N N . THR A 1 103 ? 10.750 -0.203 -20.140 1.00 92.06 103 THR A N 1
ATOM 769 C CA . THR A 1 103 ? 11.578 -1.302 -20.658 1.00 92.06 103 THR A CA 1
ATOM 770 C C . THR A 1 103 ? 11.464 -1.404 -22.177 1.00 92.06 103 THR A C 1
ATOM 772 O O . THR A 1 103 ? 12.486 -1.465 -22.859 1.00 92.06 103 THR A O 1
ATOM 775 N N . ALA A 1 104 ? 10.248 -1.329 -22.728 1.00 92.12 104 ALA A N 1
ATOM 776 C CA . ALA A 1 104 ? 10.028 -1.348 -24.174 1.00 92.12 104 ALA A CA 1
ATOM 777 C C . ALA A 1 104 ? 10.750 -0.194 -24.875 1.00 92.12 104 ALA A C 1
ATOM 779 O O . ALA A 1 104 ? 11.343 -0.381 -25.937 1.00 92.12 104 ALA A O 1
ATOM 780 N N . LEU A 1 105 ? 10.752 0.992 -24.268 1.00 92.62 105 LEU A N 1
ATOM 781 C CA . LEU A 1 105 ? 11.465 2.149 -24.792 1.00 92.62 105 LEU A CA 1
ATOM 782 C C . LEU A 1 105 ? 12.989 1.923 -24.821 1.00 92.62 105 LEU A C 1
ATOM 784 O O . LEU A 1 105 ? 13.632 2.280 -25.812 1.00 92.62 105 LEU A O 1
ATOM 788 N N . VAL A 1 106 ? 13.565 1.284 -23.797 1.00 90.25 106 VAL A N 1
ATOM 789 C CA . VAL A 1 106 ? 14.993 0.918 -23.799 1.00 90.25 106 VAL A CA 1
ATOM 790 C C . VAL A 1 106 ? 15.299 -0.137 -24.861 1.00 90.25 106 VAL A C 1
ATOM 792 O O . VAL A 1 106 ? 16.263 0.018 -25.610 1.00 90.25 106 VAL A O 1
ATOM 795 N N . ASP A 1 107 ? 14.475 -1.177 -24.968 1.00 89.19 107 ASP A N 1
ATOM 796 C CA . ASP A 1 107 ? 14.660 -2.249 -25.948 1.00 89.19 107 ASP A CA 1
ATOM 797 C C . ASP A 1 107 ? 14.596 -1.726 -27.386 1.00 89.19 107 ASP A C 1
ATOM 799 O O . ASP A 1 107 ? 15.423 -2.084 -28.230 1.00 89.19 107 ASP A O 1
ATOM 803 N N . LEU A 1 108 ? 13.655 -0.820 -27.665 1.00 90.81 108 LEU A N 1
ATOM 804 C CA . LEU A 1 108 ? 13.546 -0.149 -28.958 1.00 90.81 108 LEU A CA 1
ATOM 805 C C . LEU A 1 108 ? 14.757 0.749 -29.236 1.00 90.81 108 LEU A C 1
ATOM 807 O O . LEU A 1 108 ? 15.272 0.739 -30.357 1.00 90.81 108 LEU A O 1
ATOM 811 N N . ALA A 1 109 ? 15.248 1.486 -28.232 1.00 90.12 109 ALA A N 1
ATOM 812 C CA . ALA A 1 109 ? 16.454 2.305 -28.356 1.00 90.12 109 ALA A CA 1
ATOM 813 C C . ALA A 1 109 ? 17.695 1.446 -28.643 1.00 90.12 109 ALA A C 1
ATOM 815 O O . ALA A 1 109 ? 18.463 1.755 -29.558 1.00 90.12 109 ALA A O 1
ATOM 816 N N . ALA A 1 110 ? 17.862 0.335 -27.922 1.00 88.19 110 ALA A N 1
ATOM 817 C CA . ALA A 1 110 ? 18.933 -0.627 -28.151 1.00 88.19 110 ALA A CA 1
ATOM 818 C C . ALA A 1 110 ? 18.821 -1.255 -29.545 1.00 88.19 110 ALA A C 1
ATOM 820 O O . ALA A 1 110 ? 19.817 -1.359 -30.264 1.00 88.19 110 ALA A O 1
ATOM 821 N N . TRP A 1 111 ? 17.613 -1.622 -29.980 1.00 87.94 111 TRP A N 1
ATOM 822 C CA . TRP A 1 111 ? 17.419 -2.241 -31.289 1.00 87.94 111 TRP A CA 1
ATOM 823 C C . TRP A 1 111 ? 17.749 -1.274 -32.420 1.00 87.94 111 TRP A C 1
ATOM 825 O O . TRP A 1 111 ? 18.480 -1.624 -33.355 1.00 87.94 111 TRP A O 1
ATOM 835 N N . TRP A 1 112 ? 17.291 -0.029 -32.293 1.00 90.81 112 TRP A N 1
ATOM 836 C CA . TRP A 1 112 ? 17.644 1.052 -33.202 1.00 90.81 112 TRP A CA 1
ATOM 837 C C . TRP A 1 112 ? 19.157 1.306 -33.233 1.00 90.81 112 TRP A C 1
ATOM 839 O O . TRP A 1 112 ? 19.728 1.426 -34.323 1.00 90.81 112 TRP A O 1
ATOM 849 N N . ALA A 1 113 ? 19.814 1.326 -32.071 1.00 87.25 113 ALA A N 1
ATOM 850 C CA . ALA A 1 113 ? 21.254 1.523 -31.954 1.00 87.25 113 ALA A CA 1
ATOM 851 C C . ALA A 1 113 ? 22.040 0.447 -32.704 1.00 87.25 113 ALA A C 1
ATOM 853 O O . ALA A 1 113 ? 22.840 0.756 -33.593 1.00 87.25 113 ALA A O 1
ATOM 854 N N . VAL A 1 114 ? 21.765 -0.830 -32.426 1.00 85.62 114 VAL A N 1
ATOM 855 C CA . VAL A 1 114 ? 22.487 -1.929 -33.079 1.00 85.62 114 VAL A CA 1
ATOM 856 C C . VAL A 1 114 ? 22.210 -1.945 -34.585 1.00 85.62 114 VAL A C 1
ATOM 858 O O . VAL A 1 114 ? 23.141 -2.108 -35.374 1.00 85.62 114 VAL A O 1
ATOM 861 N N . ARG A 1 115 ? 20.967 -1.690 -35.017 1.00 86.94 115 ARG A N 1
ATOM 862 C CA . ARG A 1 115 ? 20.619 -1.597 -36.446 1.00 86.94 115 ARG A CA 1
ATOM 863 C C . ARG A 1 115 ? 21.360 -0.460 -37.153 1.00 86.94 115 ARG A C 1
ATOM 865 O O . ARG A 1 115 ? 21.781 -0.633 -38.297 1.00 86.94 115 ARG A O 1
ATOM 872 N N . SER A 1 116 ? 21.521 0.677 -36.485 1.00 88.31 116 SER A N 1
ATOM 873 C CA . SER A 1 116 ? 22.197 1.854 -37.036 1.00 88.31 116 SER A CA 1
ATOM 874 C C . SER A 1 116 ? 23.716 1.668 -37.110 1.00 88.31 116 SER A C 1
ATOM 876 O O . SER A 1 116 ? 24.342 2.087 -38.082 1.00 88.31 116 SER A O 1
ATOM 878 N N . LEU A 1 117 ? 24.313 0.999 -36.118 1.00 85.00 117 LEU A N 1
ATOM 879 C CA . LEU A 1 117 ? 25.767 0.855 -36.008 1.00 85.00 117 LEU A CA 1
ATOM 880 C C . LEU A 1 117 ? 26.326 -0.384 -36.712 1.00 85.00 117 LEU A C 1
ATOM 882 O O . LEU A 1 117 ? 27.379 -0.296 -37.346 1.00 85.00 117 LEU A O 1
ATOM 886 N N . ALA A 1 118 ? 25.650 -1.528 -36.602 1.00 82.75 118 ALA A N 1
ATOM 887 C CA . ALA A 1 118 ? 26.101 -2.809 -37.153 1.00 82.75 118 ALA A CA 1
ATOM 888 C C . ALA A 1 118 ? 25.435 -3.160 -38.499 1.00 82.75 118 ALA A C 1
ATOM 890 O O . ALA A 1 118 ? 25.826 -4.128 -39.161 1.00 82.75 118 ALA A O 1
ATOM 891 N N . GLY A 1 119 ? 24.436 -2.378 -38.919 1.00 80.75 119 GLY A N 1
ATOM 892 C CA . GLY A 1 119 ? 23.601 -2.674 -40.078 1.00 80.75 119 GLY A CA 1
ATOM 893 C C . GLY A 1 119 ? 22.618 -3.825 -39.826 1.00 80.75 119 GLY A C 1
ATOM 894 O O . GLY A 1 119 ? 22.424 -4.295 -38.704 1.00 80.75 119 GLY A O 1
ATOM 895 N N . ARG A 1 120 ? 21.983 -4.317 -40.897 1.00 78.00 120 ARG A N 1
ATOM 896 C CA . ARG A 1 120 ? 20.958 -5.383 -40.845 1.00 78.00 120 ARG A CA 1
ATOM 897 C C . ARG A 1 120 ? 21.542 -6.806 -40.852 1.00 78.00 120 ARG A C 1
ATOM 899 O O . ARG A 1 120 ? 20.998 -7.696 -41.496 1.00 78.00 120 ARG A O 1
ATOM 906 N N . ARG A 1 121 ? 22.682 -7.027 -40.192 1.00 75.31 121 ARG A N 1
ATOM 907 C CA . ARG A 1 121 ? 23.338 -8.349 -40.151 1.00 75.31 121 ARG A CA 1
ATOM 908 C C . ARG A 1 121 ? 22.673 -9.248 -39.097 1.00 75.31 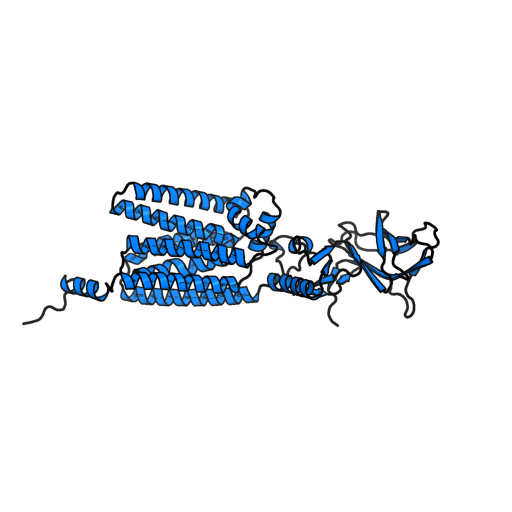121 ARG A C 1
ATOM 910 O O . ARG A 1 121 ? 22.248 -8.766 -38.054 1.00 75.31 121 ARG A O 1
ATOM 917 N N . LEU A 1 122 ? 22.666 -10.570 -39.298 1.00 64.88 122 LEU A N 1
ATOM 918 C CA . LEU A 1 122 ? 22.046 -11.536 -38.364 1.00 64.88 122 LEU A CA 1
ATOM 919 C C . LEU A 1 122 ? 22.667 -11.558 -36.948 1.00 64.88 122 LEU A C 1
ATOM 921 O O . LEU A 1 122 ? 22.118 -12.174 -36.042 1.00 64.88 122 LEU A O 1
ATOM 925 N N . ARG A 1 123 ? 23.816 -10.901 -36.744 1.00 69.56 123 ARG A N 1
ATOM 926 C CA . ARG A 1 123 ? 24.517 -10.807 -35.448 1.00 69.56 123 ARG A CA 1
ATOM 927 C C . ARG A 1 123 ? 23.955 -9.714 -34.529 1.00 69.56 123 ARG A C 1
ATOM 929 O O . ARG A 1 123 ? 24.199 -9.743 -33.328 1.00 69.56 123 ARG A O 1
ATOM 936 N N . THR A 1 124 ? 23.189 -8.782 -35.088 1.00 67.44 124 THR A N 1
ATOM 937 C CA . THR A 1 124 ? 22.499 -7.689 -34.391 1.00 67.44 124 THR A CA 1
ATOM 938 C C . THR A 1 124 ? 21.614 -8.164 -33.215 1.00 67.44 124 THR A C 1
ATOM 940 O O . THR A 1 124 ? 21.777 -7.626 -32.120 1.00 67.44 124 THR A O 1
ATOM 943 N N . PRO A 1 125 ? 20.746 -9.192 -33.346 1.00 60.03 125 PRO A N 1
ATOM 944 C CA . PRO A 1 125 ? 19.919 -9.683 -32.232 1.00 60.03 125 PRO A CA 1
ATOM 945 C C . PRO A 1 125 ? 20.716 -10.295 -31.068 1.00 60.03 125 PRO A C 1
ATOM 947 O O . PRO A 1 125 ? 20.306 -10.173 -29.920 1.00 60.03 125 PRO A O 1
ATOM 950 N N . LEU A 1 126 ? 21.878 -10.903 -31.322 1.00 66.06 126 LEU A N 1
ATOM 951 C CA . LEU A 1 126 ? 22.731 -11.461 -30.262 1.00 66.06 126 LEU A CA 1
ATOM 952 C C . LEU A 1 126 ? 23.352 -10.365 -29.384 1.00 66.06 126 LEU A C 1
ATOM 954 O O . LEU A 1 126 ? 23.407 -10.508 -28.166 1.00 66.06 126 LEU A O 1
ATOM 958 N N . ALA A 1 127 ? 23.773 -9.251 -29.990 1.00 68.50 127 ALA A N 1
ATOM 959 C CA . ALA A 1 127 ? 24.284 -8.099 -29.247 1.00 68.50 127 ALA A CA 1
ATOM 960 C C . ALA A 1 127 ? 23.198 -7.453 -28.366 1.00 68.50 127 ALA A C 1
ATOM 962 O O . ALA A 1 127 ? 23.489 -7.033 -27.251 1.00 68.50 127 ALA A O 1
ATOM 963 N N . LEU A 1 128 ? 21.947 -7.437 -28.839 1.00 66.44 128 LEU A N 1
ATOM 964 C CA . LEU A 1 128 ? 20.777 -6.980 -28.079 1.00 66.44 128 LEU A CA 1
ATOM 965 C C . LEU A 1 128 ? 20.532 -7.805 -26.816 1.00 66.44 128 LEU A C 1
ATOM 967 O O . LEU A 1 128 ? 20.389 -7.239 -25.734 1.00 66.44 128 LEU A O 1
ATOM 971 N N . VAL A 1 129 ? 20.542 -9.134 -26.944 1.00 65.75 129 VAL A N 1
ATOM 972 C CA . VAL A 1 129 ? 20.360 -10.041 -25.802 1.00 65.75 129 VAL A CA 1
ATOM 973 C C . VAL A 1 129 ? 21.465 -9.844 -24.759 1.00 65.75 129 VAL A C 1
ATOM 975 O O . VAL A 1 129 ? 21.177 -9.782 -23.567 1.00 65.75 129 VAL A O 1
ATOM 978 N N . ALA A 1 130 ? 22.719 -9.696 -25.199 1.00 65.31 130 ALA A N 1
ATOM 979 C CA . ALA A 1 130 ? 23.867 -9.529 -24.304 1.00 65.31 130 ALA A CA 1
ATOM 980 C C . ALA A 1 130 ? 23.850 -8.207 -23.519 1.00 65.31 130 ALA A C 1
ATOM 982 O O . ALA A 1 130 ? 24.317 -8.165 -22.383 1.00 65.31 130 ALA A O 1
ATOM 983 N N . LEU A 1 131 ? 23.364 -7.129 -24.140 1.00 64.81 131 LEU A N 1
ATOM 984 C CA . LEU A 1 131 ? 23.421 -5.777 -23.578 1.00 64.81 131 LEU A CA 1
ATOM 985 C C . LEU A 1 131 ? 22.199 -5.415 -22.731 1.00 64.81 131 LEU A C 1
ATOM 987 O O . LEU A 1 131 ? 22.342 -4.646 -21.784 1.00 64.81 131 LEU A O 1
ATOM 991 N N . GLY A 1 132 ? 21.016 -5.931 -23.074 1.00 62.81 132 GLY A N 1
ATOM 992 C CA . GLY A 1 132 ? 19.760 -5.486 -22.466 1.00 62.81 132 GLY A CA 1
ATOM 993 C C . GLY A 1 132 ? 19.296 -6.328 -21.280 1.00 62.81 132 GLY A C 1
ATOM 994 O O . GLY A 1 132 ? 18.979 -5.792 -20.224 1.00 62.81 132 GLY A O 1
ATOM 995 N N . PHE A 1 133 ? 19.273 -7.652 -21.425 1.00 69.12 133 PHE A N 1
ATOM 996 C CA . PHE A 1 133 ? 18.443 -8.509 -20.570 1.00 69.12 133 PHE A CA 1
ATOM 997 C C . PHE A 1 133 ? 18.753 -8.437 -19.063 1.00 69.12 133 PHE A C 1
ATOM 999 O O . PHE A 1 133 ? 17.825 -8.250 -18.279 1.00 69.12 133 PHE A O 1
ATOM 1006 N N . PRO A 1 134 ? 20.008 -8.551 -18.593 1.00 66.50 134 PRO A N 1
ATOM 1007 C CA . PRO A 1 134 ? 20.243 -8.776 -17.166 1.00 66.50 134 PRO A CA 1
ATOM 1008 C C . PRO A 1 134 ? 20.067 -7.497 -16.341 1.00 66.50 134 PRO A C 1
ATOM 1010 O O . PRO A 1 134 ? 19.413 -7.504 -15.302 1.00 66.50 134 PRO A O 1
ATOM 1013 N N . GLY A 1 135 ? 20.636 -6.386 -16.821 1.00 68.50 135 GLY A N 1
ATOM 1014 C CA . GLY A 1 135 ? 20.592 -5.102 -16.120 1.00 68.50 135 GLY A CA 1
ATOM 1015 C C . GLY A 1 135 ? 19.210 -4.454 -16.164 1.00 68.50 135 GLY A C 1
ATOM 1016 O O . GLY A 1 135 ? 18.756 -3.921 -15.154 1.00 68.50 135 GLY A O 1
ATOM 1017 N N . LEU A 1 136 ? 18.520 -4.542 -17.307 1.00 71.06 136 LEU A N 1
ATOM 1018 C CA . LEU A 1 136 ? 17.191 -3.949 -17.464 1.00 71.06 136 LEU A CA 1
ATOM 1019 C C . LEU A 1 136 ? 16.127 -4.719 -16.698 1.00 71.06 136 LEU A C 1
ATOM 1021 O O . LEU A 1 136 ? 15.215 -4.097 -16.163 1.00 71.06 136 LEU A O 1
ATOM 1025 N N . THR A 1 137 ? 16.262 -6.043 -16.591 1.00 73.50 137 THR A N 1
ATOM 1026 C CA . THR A 1 137 ? 15.284 -6.823 -15.835 1.00 73.50 137 THR A CA 1
ATOM 1027 C C . THR A 1 137 ? 15.362 -6.533 -14.337 1.00 73.50 137 THR A C 1
ATOM 1029 O O . THR A 1 137 ? 14.325 -6.383 -13.708 1.00 73.50 137 THR A O 1
ATOM 1032 N N . ILE A 1 138 ? 16.566 -6.373 -13.771 1.00 75.19 138 ILE A N 1
ATOM 1033 C CA . ILE A 1 138 ? 16.729 -5.991 -12.354 1.00 75.19 138 ILE A CA 1
ATOM 1034 C C . ILE A 1 138 ? 16.217 -4.565 -12.113 1.00 75.19 138 ILE A C 1
ATOM 1036 O O . ILE A 1 138 ? 15.548 -4.297 -11.121 1.00 75.19 138 ILE A O 1
ATOM 1040 N N . ALA A 1 139 ? 16.496 -3.636 -13.029 1.00 75.88 139 ALA A N 1
ATOM 1041 C CA . ALA A 1 139 ? 15.962 -2.281 -12.926 1.00 75.88 139 ALA A CA 1
ATOM 1042 C C . ALA A 1 139 ? 14.427 -2.253 -13.000 1.00 75.88 139 ALA A C 1
ATOM 1044 O O . ALA A 1 139 ? 13.801 -1.418 -12.359 1.00 75.88 139 ALA A O 1
ATOM 1045 N N . ALA A 1 140 ? 13.820 -3.164 -13.763 1.00 79.00 140 ALA A N 1
ATOM 1046 C CA . ALA A 1 140 ? 12.374 -3.256 -13.907 1.00 79.00 140 ALA A CA 1
ATOM 1047 C C . ALA A 1 140 ? 11.670 -3.908 -12.706 1.00 79.00 140 ALA A C 1
ATOM 1049 O O . ALA A 1 140 ? 10.453 -3.813 -12.634 1.00 79.00 140 ALA A O 1
ATOM 1050 N N . THR A 1 141 ? 12.377 -4.554 -11.770 1.00 80.12 141 THR A N 1
ATOM 1051 C CA . THR A 1 141 ? 11.739 -5.159 -10.581 1.00 80.12 141 THR A CA 1
ATOM 1052 C C . THR A 1 141 ? 11.472 -4.180 -9.438 1.00 80.12 141 THR A C 1
ATOM 1054 O O . THR A 1 141 ? 10.754 -4.529 -8.512 1.00 80.12 141 THR A O 1
ATOM 1057 N N . ASP A 1 142 ? 12.034 -2.974 -9.495 1.00 84.38 142 ASP A N 1
ATOM 1058 C CA . ASP A 1 142 ? 11.909 -1.933 -8.468 1.00 84.38 142 ASP A CA 1
ATOM 1059 C C . ASP A 1 142 ? 11.403 -0.660 -9.154 1.00 84.38 142 ASP A C 1
ATOM 1061 O O . ASP A 1 142 ? 12.048 -0.153 -10.074 1.00 84.38 142 ASP A O 1
ATOM 1065 N N . LEU A 1 143 ? 10.236 -0.151 -8.751 1.00 86.81 143 LEU A N 1
ATOM 1066 C CA . LEU A 1 143 ? 9.630 1.029 -9.372 1.00 86.81 143 LEU A CA 1
ATOM 1067 C C . LEU A 1 143 ? 10.507 2.264 -9.199 1.00 86.81 143 LEU A C 1
ATOM 1069 O O . LEU A 1 143 ? 10.739 2.996 -10.164 1.00 86.81 143 LEU A O 1
ATOM 1073 N N . SER A 1 144 ? 10.993 2.493 -7.983 1.00 83.69 144 SER A N 1
ATOM 1074 C CA . SER A 1 144 ? 11.814 3.650 -7.645 1.00 83.69 144 SER A CA 1
ATOM 1075 C C . SER A 1 144 ? 13.106 3.676 -8.464 1.00 83.69 144 SER A C 1
ATOM 1077 O O . SER A 1 144 ? 13.499 4.727 -8.981 1.00 83.69 144 SER A O 1
ATOM 1079 N N . THR A 1 145 ? 13.717 2.508 -8.669 1.00 84.25 145 THR A N 1
ATOM 1080 C CA . THR A 1 145 ? 14.908 2.358 -9.507 1.00 84.25 145 THR A CA 1
ATOM 1081 C C . THR A 1 145 ? 14.557 2.429 -10.993 1.00 84.25 145 THR A C 1
ATOM 1083 O O . THR A 1 145 ? 15.210 3.153 -11.753 1.00 84.25 145 THR A O 1
ATOM 1086 N N . GLY A 1 146 ? 13.528 1.714 -11.439 1.00 87.25 146 GLY A N 1
ATOM 1087 C CA . GLY A 1 146 ? 13.164 1.557 -12.845 1.00 87.25 146 GLY A CA 1
ATOM 1088 C C . GLY A 1 146 ? 12.705 2.855 -13.502 1.00 87.25 146 GLY A C 1
ATOM 1089 O O . GLY A 1 146 ? 13.143 3.171 -14.612 1.00 87.25 146 GLY A O 1
ATOM 1090 N N . VAL A 1 147 ? 11.909 3.667 -12.799 1.00 89.06 147 VAL A N 1
ATOM 1091 C CA . VAL A 1 147 ? 11.394 4.947 -13.321 1.00 89.06 147 VAL A CA 1
ATOM 1092 C C . VAL A 1 147 ? 12.518 5.948 -13.610 1.00 89.06 147 VAL A C 1
ATOM 1094 O O . VAL A 1 147 ? 12.351 6.819 -14.462 1.00 89.06 147 VAL A O 1
ATOM 1097 N N . VAL A 1 148 ? 13.685 5.808 -12.975 1.00 85.00 148 VAL A N 1
ATOM 1098 C CA . VAL A 1 148 ? 14.842 6.680 -13.228 1.00 85.00 148 VAL A CA 1
ATOM 1099 C C . VAL A 1 148 ? 15.873 6.021 -14.146 1.00 85.00 148 VAL A C 1
ATOM 1101 O O . VAL A 1 148 ? 16.352 6.639 -15.100 1.00 85.00 148 VAL A O 1
ATOM 1104 N N . THR A 1 149 ? 16.215 4.758 -13.895 1.00 85.12 149 THR A N 1
ATOM 1105 C CA . THR A 1 149 ? 17.299 4.068 -14.609 1.00 85.12 149 THR A CA 1
ATOM 1106 C C . THR A 1 149 ? 16.921 3.662 -16.030 1.00 85.12 149 THR A C 1
ATOM 1108 O O . THR A 1 149 ? 17.782 3.723 -16.910 1.00 85.12 149 THR A O 1
ATOM 1111 N N . LEU A 1 150 ? 15.661 3.308 -16.307 1.00 89.75 150 LEU A N 1
ATOM 1112 C CA . LEU A 1 150 ? 15.241 2.911 -17.655 1.00 89.75 150 LEU A CA 1
ATOM 1113 C C . LEU A 1 150 ? 15.260 4.108 -18.630 1.00 89.75 150 LEU A C 1
ATOM 1115 O O . LEU A 1 150 ? 15.942 4.006 -19.655 1.00 89.75 150 LEU A O 1
ATOM 1119 N N . PRO A 1 151 ? 14.652 5.280 -18.328 1.00 90.06 151 PRO A N 1
ATOM 1120 C CA . PRO A 1 151 ? 14.771 6.449 -19.202 1.00 90.06 151 PRO A CA 1
ATOM 1121 C C . PRO A 1 151 ? 16.217 6.907 -19.385 1.00 90.06 151 PRO A C 1
ATOM 1123 O O . PRO A 1 151 ? 16.627 7.208 -20.506 1.00 90.06 151 PRO A O 1
ATOM 1126 N N . LEU A 1 152 ? 17.008 6.921 -18.303 1.00 86.00 152 LEU A N 1
ATOM 1127 C CA . LEU A 1 152 ? 18.427 7.270 -18.359 1.00 86.00 152 LEU A CA 1
ATOM 1128 C C . LEU A 1 152 ? 19.177 6.367 -19.340 1.00 86.00 152 LEU A C 1
ATOM 1130 O O . LEU A 1 152 ? 19.922 6.851 -20.191 1.00 86.00 152 LEU A O 1
ATOM 1134 N N . THR A 1 153 ? 18.951 5.057 -19.244 1.00 86.44 153 THR A N 1
ATOM 1135 C CA . THR A 1 153 ? 19.587 4.066 -20.117 1.00 86.44 153 THR A CA 1
ATOM 1136 C C . THR A 1 153 ? 19.214 4.300 -21.575 1.00 86.44 153 THR A C 1
ATOM 1138 O O . THR A 1 153 ? 20.094 4.345 -22.434 1.00 86.44 153 THR A O 1
ATOM 1141 N N . ALA A 1 154 ? 17.933 4.533 -21.859 1.00 89.94 154 ALA A N 1
ATOM 1142 C CA . ALA A 1 154 ? 17.476 4.800 -23.217 1.00 89.94 154 ALA A CA 1
ATOM 1143 C C . ALA A 1 154 ? 18.102 6.078 -23.798 1.00 89.94 154 ALA A C 1
ATOM 1145 O O . ALA A 1 154 ? 18.588 6.065 -24.930 1.00 89.94 154 ALA A O 1
ATOM 1146 N N . LEU A 1 155 ? 18.162 7.159 -23.010 1.00 88.75 155 LEU A N 1
ATOM 1147 C CA . LEU A 1 155 ? 18.782 8.423 -23.417 1.00 88.75 155 LEU A CA 1
ATOM 1148 C C . LEU A 1 155 ? 20.276 8.259 -23.711 1.00 88.75 155 LEU A C 1
ATOM 1150 O O . LEU A 1 155 ? 20.750 8.771 -24.725 1.00 88.75 155 LEU A O 1
ATOM 1154 N N . LEU A 1 156 ? 21.007 7.515 -22.875 1.00 85.25 156 LEU A N 1
ATOM 1155 C CA . LEU A 1 156 ? 22.425 7.224 -23.101 1.00 85.25 156 LEU A CA 1
ATOM 1156 C C . LEU A 1 156 ? 22.641 6.405 -24.378 1.00 85.25 156 LEU A C 1
ATOM 1158 O O . LEU A 1 156 ? 23.502 6.752 -25.188 1.00 85.25 156 LEU A O 1
ATOM 1162 N N . VAL A 1 157 ? 21.844 5.354 -24.593 1.00 87.38 157 VAL A N 1
ATOM 1163 C CA . VAL A 1 157 ? 21.920 4.524 -25.806 1.00 87.38 157 VAL A CA 1
ATOM 1164 C C . VAL A 1 157 ? 21.655 5.363 -27.057 1.00 87.38 157 VAL A C 1
ATOM 1166 O O . VAL A 1 157 ? 22.424 5.288 -28.021 1.00 87.38 157 VAL A O 1
ATOM 1169 N N . VAL A 1 158 ? 20.613 6.201 -27.042 1.00 89.94 158 VAL A N 1
ATOM 1170 C CA . VAL A 1 158 ? 20.291 7.082 -28.173 1.00 89.94 158 VAL A CA 1
ATOM 1171 C C . VAL A 1 158 ? 21.407 8.100 -28.409 1.00 89.94 158 VAL A C 1
ATOM 1173 O O . VAL A 1 158 ? 21.876 8.237 -29.540 1.00 89.94 158 VAL A O 1
ATOM 1176 N N . GLY A 1 159 ? 21.873 8.775 -27.358 1.00 87.06 159 GLY A N 1
ATOM 1177 C CA . GLY A 1 159 ? 22.891 9.818 -27.461 1.00 87.06 159 GLY A CA 1
ATOM 1178 C C . GLY A 1 159 ? 24.232 9.310 -27.977 1.00 87.06 159 GLY A C 1
ATOM 1179 O O . GLY A 1 159 ? 24.797 9.897 -28.904 1.00 87.06 159 GLY A O 1
ATOM 1180 N N . LEU A 1 160 ? 24.709 8.178 -27.452 1.00 86.31 160 LEU A N 1
ATOM 1181 C CA . LEU A 1 160 ? 25.949 7.542 -27.909 1.00 86.31 160 LEU A CA 1
ATOM 1182 C C . LEU A 1 160 ? 25.841 7.057 -29.359 1.00 86.31 160 LEU A C 1
ATOM 1184 O O . LEU A 1 160 ? 26.780 7.220 -30.140 1.00 86.31 160 LEU A O 1
ATOM 1188 N N . THR A 1 161 ? 24.683 6.521 -29.748 1.00 89.00 161 THR A N 1
ATOM 1189 C CA . THR A 1 161 ? 24.443 6.102 -31.135 1.00 89.00 161 THR A CA 1
ATOM 1190 C C . THR A 1 161 ? 24.445 7.298 -32.084 1.00 89.00 161 THR A C 1
ATOM 1192 O O . THR A 1 161 ? 25.112 7.252 -33.115 1.00 89.00 161 THR A O 1
ATOM 1195 N N . CYS A 1 162 ? 23.740 8.382 -31.745 1.00 90.81 162 CYS A N 1
ATOM 1196 C CA . CYS A 1 162 ? 23.728 9.614 -32.536 1.00 90.81 162 CYS A CA 1
ATOM 1197 C C . CYS A 1 162 ? 25.132 10.222 -32.670 1.00 90.81 162 CYS A C 1
ATOM 1199 O O . CYS A 1 162 ? 25.502 10.662 -33.757 1.00 90.81 162 CYS A O 1
ATOM 1201 N N . ALA A 1 163 ? 25.937 10.201 -31.603 1.00 84.06 163 ALA A N 1
ATOM 1202 C CA . ALA A 1 163 ? 27.316 10.685 -31.641 1.00 84.06 163 ALA A CA 1
ATOM 1203 C C . ALA A 1 163 ? 28.182 9.871 -32.618 1.00 84.06 163 ALA A C 1
ATOM 1205 O O . ALA A 1 163 ? 28.935 10.438 -33.410 1.00 84.06 163 ALA A O 1
ATOM 1206 N N . GLU A 1 164 ? 28.041 8.546 -32.616 1.00 89.00 164 GLU A N 1
ATOM 1207 C CA . GLU A 1 164 ? 28.758 7.669 -33.545 1.00 89.00 164 GLU A CA 1
ATOM 1208 C C . GLU A 1 164 ? 28.249 7.813 -34.991 1.00 89.00 164 GLU A C 1
ATOM 1210 O O . GLU A 1 164 ? 29.043 7.833 -35.932 1.00 89.00 164 GLU A O 1
ATOM 1215 N N . LEU A 1 165 ? 26.940 7.993 -35.196 1.00 89.44 165 LEU A N 1
ATOM 1216 C CA . LEU A 1 165 ? 26.380 8.298 -36.518 1.00 89.44 165 LEU A CA 1
ATOM 1217 C C . LEU A 1 165 ? 26.884 9.640 -37.057 1.00 89.44 165 LEU A C 1
ATOM 1219 O O . LEU A 1 165 ? 27.241 9.722 -38.235 1.00 89.44 165 LEU A O 1
ATOM 1223 N N . PHE A 1 166 ? 26.995 10.659 -36.201 1.00 92.25 166 PHE A N 1
ATOM 1224 C CA . PHE A 1 166 ? 27.614 11.926 -36.574 1.00 92.25 166 PHE A CA 1
ATOM 1225 C C . PHE A 1 166 ? 29.068 11.729 -37.004 1.00 92.25 166 PHE A C 1
ATOM 1227 O O . PHE A 1 166 ? 29.453 12.230 -38.056 1.00 92.25 166 PHE A O 1
ATOM 1234 N N . ARG A 1 167 ? 29.860 10.943 -36.264 1.00 91.81 167 ARG A N 1
ATOM 1235 C CA . ARG A 1 167 ? 31.247 10.639 -36.653 1.00 91.81 167 ARG A CA 1
ATOM 1236 C C . ARG A 1 167 ? 31.357 9.961 -38.020 1.00 91.81 167 ARG A C 1
ATOM 1238 O O . ARG A 1 167 ? 32.362 10.140 -38.696 1.00 91.81 167 ARG A O 1
ATOM 1245 N N . ARG A 1 168 ? 30.356 9.169 -38.417 1.00 93.00 168 ARG A N 1
ATOM 1246 C CA . ARG A 1 168 ? 30.347 8.438 -39.697 1.00 93.00 168 ARG A CA 1
ATOM 1247 C C . ARG A 1 168 ? 29.813 9.249 -40.874 1.00 93.00 168 ARG A C 1
ATOM 1249 O O . ARG A 1 168 ? 30.169 8.955 -42.012 1.00 93.00 168 ARG A O 1
ATOM 1256 N N . HIS A 1 169 ? 28.906 10.192 -40.626 1.00 94.81 169 HIS A N 1
ATOM 1257 C CA . HIS A 1 169 ? 28.130 10.851 -41.684 1.00 94.81 169 HIS A CA 1
ATOM 1258 C C . HIS A 1 169 ? 28.172 12.382 -41.652 1.00 94.81 169 HIS A C 1
ATOM 1260 O O . HIS A 1 169 ? 27.618 13.004 -42.555 1.00 94.81 169 HIS A O 1
ATOM 1266 N N . GLU A 1 170 ? 28.753 12.981 -40.612 1.00 94.25 170 GLU A N 1
ATOM 1267 C CA . GLU A 1 170 ? 28.915 14.429 -40.409 1.00 94.25 170 GLU A CA 1
ATOM 1268 C C . GLU A 1 170 ? 27.604 15.243 -40.483 1.00 94.25 170 GLU A C 1
ATOM 1270 O O . GLU A 1 170 ? 27.585 16.442 -40.767 1.00 94.25 170 GLU A O 1
ATOM 1275 N N . ARG A 1 171 ? 26.455 14.615 -40.196 1.00 96.31 171 ARG A N 1
ATOM 1276 C CA . ARG A 1 171 ? 25.143 15.279 -40.255 1.00 96.31 171 ARG A CA 1
ATOM 1277 C C . ARG A 1 171 ? 24.878 16.093 -38.990 1.00 96.31 171 ARG A C 1
ATOM 1279 O O . ARG A 1 171 ? 24.763 15.539 -37.901 1.00 96.31 171 ARG A O 1
ATOM 1286 N N . ARG A 1 172 ? 24.642 17.403 -39.139 1.00 93.56 172 ARG A N 1
ATOM 1287 C CA . ARG A 1 172 ? 24.350 18.329 -38.017 1.00 93.56 172 ARG A CA 1
ATOM 1288 C C . ARG A 1 172 ? 23.213 17.868 -37.100 1.00 93.56 172 ARG A C 1
ATOM 1290 O O . ARG A 1 172 ? 23.301 18.038 -35.889 1.00 93.56 172 ARG A O 1
ATOM 1297 N N . ARG A 1 173 ? 22.159 17.268 -37.662 1.00 95.75 173 ARG A N 1
ATOM 1298 C CA . ARG A 1 173 ? 21.011 16.768 -36.886 1.00 95.75 173 ARG A CA 1
ATOM 1299 C C . ARG A 1 173 ? 21.424 15.723 -35.839 1.00 95.75 173 ARG A C 1
ATOM 1301 O O . ARG A 1 173 ? 20.873 15.716 -34.746 1.00 95.75 173 ARG A O 1
ATOM 1308 N N . ASP A 1 174 ? 22.414 14.886 -36.157 1.00 89.44 174 ASP A N 1
ATOM 1309 C CA . ASP A 1 174 ? 22.847 13.791 -35.291 1.00 89.44 174 ASP A CA 1
ATOM 1310 C C . ASP A 1 174 ? 23.641 14.358 -34.092 1.00 89.44 174 ASP A C 1
ATOM 1312 O O . ASP A 1 174 ? 23.489 13.870 -32.976 1.00 89.44 174 ASP A O 1
ATOM 1316 N N . VAL A 1 175 ? 24.375 15.470 -34.273 1.00 91.12 175 VAL A N 1
ATOM 1317 C CA . VAL A 1 175 ? 25.020 16.218 -33.168 1.00 91.12 175 VAL A CA 1
ATOM 1318 C C . VAL A 1 175 ? 23.993 16.811 -32.220 1.00 91.12 175 VAL A C 1
ATOM 1320 O O . VAL A 1 175 ? 24.138 16.682 -31.010 1.00 91.12 175 VAL A O 1
ATOM 1323 N N . VAL A 1 176 ? 22.963 17.472 -32.755 1.00 92.25 176 VAL A N 1
ATOM 1324 C CA . VAL A 1 176 ? 21.930 18.115 -31.928 1.00 92.25 176 VAL A CA 1
ATOM 1325 C C . VAL A 1 176 ? 21.179 17.065 -31.107 1.00 92.25 176 VAL A C 1
ATOM 1327 O O . VAL A 1 176 ? 20.960 17.257 -29.910 1.00 92.25 176 VAL A O 1
ATOM 1330 N N . LEU A 1 177 ? 20.842 15.925 -31.718 1.00 92.38 177 LEU A N 1
ATOM 1331 C CA . LEU A 1 177 ? 20.226 14.796 -31.018 1.00 92.38 177 LEU A CA 1
ATOM 1332 C C . LEU A 1 177 ? 21.163 14.186 -29.968 1.00 92.38 177 LEU A C 1
ATOM 1334 O O . LEU A 1 177 ? 20.728 13.944 -28.845 1.00 92.38 177 LEU A O 1
ATOM 1338 N N . ALA A 1 178 ? 22.444 13.983 -30.289 1.00 87.94 178 ALA A N 1
ATOM 1339 C CA . ALA A 1 178 ? 23.425 13.482 -29.327 1.00 87.94 178 ALA A CA 1
ATOM 1340 C C . ALA A 1 178 ? 23.581 14.433 -28.131 1.00 87.94 178 ALA A C 1
ATOM 1342 O O . ALA A 1 178 ? 23.479 14.006 -26.985 1.00 87.94 178 ALA A O 1
ATOM 1343 N N . ALA A 1 179 ? 23.763 15.730 -28.386 1.00 86.88 179 ALA A N 1
ATOM 1344 C CA . ALA A 1 179 ? 23.944 16.736 -27.346 1.00 86.88 179 ALA A CA 1
ATOM 1345 C C . ALA A 1 179 ? 22.709 16.858 -26.443 1.00 86.88 179 ALA A C 1
ATOM 1347 O O . ALA A 1 179 ? 22.847 16.863 -25.224 1.00 86.88 179 ALA A O 1
ATOM 1348 N N . SER A 1 180 ? 21.504 16.908 -27.021 1.00 90.88 180 SER A N 1
ATOM 1349 C CA . SER A 1 180 ? 20.257 17.024 -26.249 1.00 90.88 180 SER A CA 1
ATOM 1350 C C . SER A 1 180 ? 19.969 15.789 -25.391 1.00 90.88 180 SER A C 1
ATOM 1352 O O . SER A 1 180 ? 19.653 15.929 -24.211 1.00 90.88 180 SER A O 1
ATOM 1354 N N . THR A 1 181 ? 20.126 14.581 -25.939 1.00 89.00 181 THR A N 1
ATOM 1355 C CA . THR A 1 181 ? 19.885 13.333 -25.189 1.00 89.00 181 THR A CA 1
ATOM 1356 C C . THR A 1 181 ? 20.933 13.089 -24.107 1.00 89.00 181 THR A C 1
ATOM 1358 O O . THR A 1 181 ? 20.567 12.705 -22.998 1.00 89.00 181 THR A O 1
ATOM 1361 N N . LEU A 1 182 ? 22.213 13.380 -24.371 1.00 84.88 182 LEU A N 1
ATOM 1362 C CA . LEU A 1 182 ? 23.268 13.300 -23.356 1.00 84.88 182 LEU A CA 1
ATOM 1363 C C . LEU A 1 182 ? 23.096 14.367 -22.268 1.00 84.88 182 LEU A C 1
ATOM 1365 O O . LEU A 1 182 ? 23.262 14.054 -21.093 1.00 84.88 182 LEU A O 1
ATOM 1369 N N . ALA A 1 183 ? 22.716 15.599 -22.623 1.00 81.75 183 ALA A N 1
ATOM 1370 C CA . ALA A 1 183 ? 22.420 16.635 -21.634 1.00 81.75 183 ALA A CA 1
ATOM 1371 C C . ALA A 1 183 ? 21.254 16.220 -20.725 1.00 81.75 183 ALA A C 1
ATOM 1373 O O . ALA A 1 183 ? 21.361 16.328 -19.504 1.00 81.75 183 ALA A O 1
ATOM 1374 N N . LEU A 1 184 ? 20.176 15.674 -21.296 1.00 85.56 184 LEU A N 1
ATOM 1375 C CA . LEU A 1 184 ? 19.039 15.177 -20.520 1.00 85.56 184 LEU A CA 1
ATOM 1376 C C . LEU A 1 184 ? 19.425 13.982 -19.632 1.00 85.56 184 LEU A C 1
ATOM 1378 O O . LEU A 1 184 ? 19.011 13.924 -18.476 1.00 85.56 184 LEU A O 1
ATOM 1382 N N . ALA A 1 185 ? 20.264 13.069 -20.134 1.00 81.25 185 ALA A N 1
ATOM 1383 C CA . ALA A 1 185 ? 20.808 11.965 -19.346 1.00 81.25 185 ALA A CA 1
ATOM 1384 C C . ALA A 1 185 ? 21.639 12.468 -18.153 1.00 81.25 185 ALA A C 1
ATOM 1386 O O . ALA A 1 185 ? 21.486 11.962 -17.045 1.00 81.25 185 ALA A O 1
ATOM 1387 N N . VAL A 1 186 ? 22.475 13.496 -18.344 1.00 80.69 186 VAL A N 1
ATOM 1388 C CA . VAL A 1 186 ? 23.248 14.115 -17.253 1.00 80.69 186 VAL A CA 1
ATOM 1389 C C . VAL A 1 186 ? 22.325 14.760 -16.222 1.00 80.69 186 VAL A C 1
ATOM 1391 O O . VAL A 1 186 ? 22.517 14.537 -15.030 1.00 80.69 186 VAL A O 1
ATOM 1394 N N . VAL A 1 187 ? 21.300 15.505 -16.650 1.00 82.25 187 VAL A N 1
ATOM 1395 C CA . VAL A 1 187 ? 20.311 16.102 -15.732 1.00 82.25 187 VAL A CA 1
ATOM 1396 C C . VAL A 1 187 ? 19.631 15.021 -14.889 1.00 82.25 187 VAL A C 1
ATOM 1398 O O . VAL A 1 187 ? 19.563 15.147 -13.666 1.00 82.25 187 VAL A O 1
ATOM 1401 N N . LEU A 1 188 ? 19.190 13.930 -15.520 1.00 81.12 188 LEU A N 1
ATOM 1402 C CA . LEU A 1 188 ? 18.538 12.818 -14.830 1.00 81.12 188 LEU A CA 1
ATOM 1403 C C . LEU A 1 188 ? 19.501 12.073 -13.887 1.00 81.12 188 LEU A C 1
ATOM 1405 O O . LEU A 1 188 ? 19.126 11.722 -12.771 1.00 81.12 188 LEU A O 1
ATOM 1409 N N . ALA A 1 189 ? 20.761 11.887 -14.286 1.00 77.19 189 ALA A N 1
ATOM 1410 C CA . ALA A 1 189 ? 21.788 11.279 -13.442 1.00 77.19 189 ALA A CA 1
ATOM 1411 C C . ALA A 1 189 ? 22.132 12.153 -12.222 1.00 77.19 189 ALA A C 1
ATOM 1413 O O . ALA A 1 189 ? 22.277 11.637 -11.116 1.00 77.19 189 ALA A O 1
ATOM 1414 N N . VAL A 1 190 ? 22.219 13.476 -12.389 1.00 77.12 190 VAL A N 1
ATOM 1415 C CA . VAL A 1 190 ? 22.438 14.417 -11.277 1.00 77.12 190 VAL A CA 1
ATOM 1416 C C . VAL A 1 190 ? 21.242 14.416 -10.321 1.00 77.12 190 VAL A C 1
ATOM 1418 O O . VAL A 1 190 ? 21.431 14.402 -9.102 1.00 77.12 190 VAL A O 1
ATOM 1421 N N . ALA A 1 191 ? 20.015 14.358 -10.843 1.00 71.94 191 ALA A N 1
ATOM 1422 C CA . ALA A 1 191 ? 18.806 14.191 -10.036 1.00 71.94 191 ALA A CA 1
ATOM 1423 C C . ALA A 1 191 ? 18.840 12.876 -9.221 1.00 71.94 191 ALA A C 1
ATOM 1425 O O . ALA A 1 191 ? 18.543 12.866 -8.024 1.00 71.94 191 ALA A O 1
ATOM 1426 N N . LEU A 1 192 ? 19.311 11.778 -9.820 1.00 72.56 192 LEU A N 1
ATOM 1427 C CA . LEU A 1 192 ? 19.472 10.492 -9.132 1.00 72.56 192 LEU A CA 1
ATOM 1428 C C . LEU A 1 192 ? 20.552 10.533 -8.033 1.00 72.56 192 LEU A C 1
ATOM 1430 O O . LEU A 1 192 ? 20.359 10.015 -6.932 1.00 72.56 192 LEU A O 1
ATOM 1434 N N . VAL A 1 193 ? 21.700 11.162 -8.297 1.00 71.38 193 VAL A N 1
ATOM 1435 C CA . VAL A 1 193 ? 22.795 11.280 -7.315 1.00 71.38 193 VAL A CA 1
ATOM 1436 C C . VAL A 1 193 ? 22.397 12.183 -6.144 1.00 71.38 193 VAL A C 1
ATOM 1438 O O . VAL A 1 193 ? 22.639 11.850 -4.985 1.00 71.38 193 VAL A O 1
ATOM 1441 N N . SER A 1 194 ? 21.743 13.309 -6.425 1.00 68.50 194 SER A N 1
ATOM 1442 C CA . SER A 1 194 ? 21.292 14.242 -5.384 1.00 68.50 194 SER A CA 1
ATOM 1443 C C . SER A 1 194 ? 20.218 13.648 -4.465 1.00 68.50 194 SER A C 1
ATOM 1445 O O . SER A 1 194 ? 20.187 13.976 -3.281 1.00 68.50 194 SER A O 1
ATOM 1447 N N . THR A 1 195 ? 19.391 12.722 -4.958 1.00 64.19 195 THR A N 1
ATOM 1448 C CA . THR A 1 195 ? 18.376 12.028 -4.144 1.00 64.19 195 THR A CA 1
ATOM 1449 C C . THR A 1 195 ? 18.916 10.832 -3.370 1.00 64.19 195 THR A C 1
ATOM 1451 O O . THR A 1 195 ? 18.451 10.565 -2.260 1.00 64.19 195 THR A O 1
ATOM 1454 N N . SER A 1 196 ? 19.905 10.126 -3.919 1.00 59.12 196 SER A N 1
ATOM 1455 C CA . SER A 1 196 ? 20.552 8.983 -3.258 1.00 59.12 196 SER A CA 1
ATOM 1456 C C . SER A 1 196 ? 21.501 9.398 -2.130 1.00 59.12 196 SER A C 1
ATOM 1458 O O . SER A 1 196 ? 21.656 8.643 -1.174 1.00 59.12 196 SER A O 1
ATOM 1460 N N . GLY A 1 197 ? 22.039 10.625 -2.146 1.00 49.94 197 GLY A N 1
ATOM 1461 C CA . GL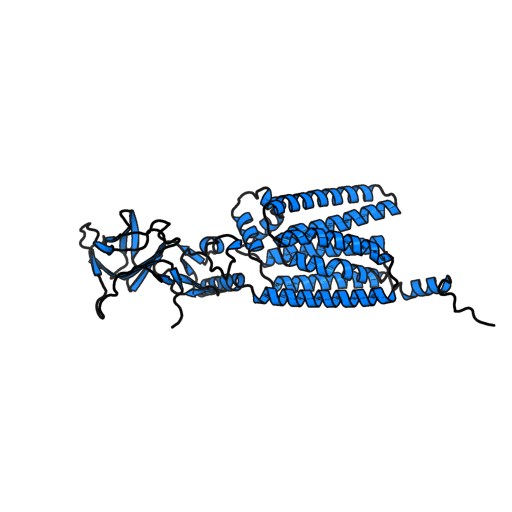Y A 1 197 ? 22.809 11.192 -1.028 1.00 49.94 197 GLY A CA 1
ATOM 1462 C C . GLY A 1 197 ? 22.040 11.269 0.303 1.00 49.94 197 GLY A C 1
ATOM 1463 O O . GLY A 1 197 ? 22.660 11.313 1.364 1.00 49.94 197 GLY A O 1
ATOM 1464 N N . ALA A 1 198 ? 20.704 11.219 0.265 1.00 45.97 198 ALA A N 1
ATOM 1465 C CA . ALA A 1 198 ? 19.846 11.152 1.450 1.00 45.97 198 ALA A CA 1
ATOM 1466 C C . ALA A 1 198 ? 19.605 9.715 1.967 1.00 45.97 198 ALA A C 1
ATOM 1468 O O . ALA A 1 198 ? 19.070 9.539 3.060 1.00 45.97 198 ALA A O 1
ATOM 1469 N N . LEU A 1 199 ? 19.991 8.682 1.210 1.00 45.16 199 LEU A N 1
ATOM 1470 C CA . LEU A 1 199 ? 19.756 7.273 1.529 1.00 45.16 199 LEU A CA 1
ATOM 1471 C C . LEU A 1 199 ? 21.098 6.535 1.597 1.00 45.16 199 LEU A C 1
ATOM 1473 O O . LEU A 1 199 ? 21.636 6.070 0.599 1.00 45.16 199 LEU A O 1
ATOM 1477 N N . THR A 1 200 ? 21.627 6.353 2.805 1.00 43.78 200 THR A N 1
ATOM 1478 C CA . THR A 1 200 ? 22.850 5.582 3.117 1.00 43.78 200 THR A CA 1
ATOM 1479 C C . THR A 1 200 ? 22.733 4.065 2.857 1.00 43.78 200 THR A C 1
ATOM 1481 O O . THR A 1 200 ? 23.531 3.275 3.362 1.00 43.78 200 THR A O 1
ATOM 1484 N N . SER A 1 201 ? 21.757 3.634 2.053 1.00 46.38 201 SER A N 1
ATOM 1485 C CA . SER A 1 201 ? 21.501 2.238 1.704 1.00 46.38 201 SER A CA 1
ATOM 1486 C C . SER A 1 201 ? 22.571 1.695 0.750 1.00 46.38 201 SER A C 1
ATOM 1488 O O . SER A 1 201 ? 22.866 2.263 -0.302 1.00 46.38 201 SER A O 1
ATOM 1490 N N . THR A 1 202 ? 23.137 0.545 1.106 1.00 44.81 202 THR A N 1
ATOM 1491 C CA . THR A 1 202 ? 24.176 -0.184 0.364 1.00 44.81 202 THR A CA 1
ATOM 1492 C C . THR A 1 202 ? 23.773 -0.585 -1.060 1.00 44.81 202 THR A C 1
ATOM 1494 O O . THR A 1 202 ? 24.662 -0.829 -1.875 1.00 44.81 202 THR A O 1
ATOM 1497 N N . ALA A 1 203 ? 22.476 -0.600 -1.389 1.00 45.59 203 ALA A N 1
ATOM 1498 C CA . ALA A 1 203 ? 21.974 -0.915 -2.729 1.00 45.59 203 ALA A CA 1
ATOM 1499 C C . ALA A 1 203 ? 22.263 0.191 -3.768 1.00 45.59 203 ALA A C 1
ATOM 1501 O O . ALA A 1 203 ? 22.450 -0.103 -4.945 1.00 45.59 203 ALA A O 1
ATOM 1502 N N . GLY A 1 204 ? 22.404 1.456 -3.348 1.00 44.22 204 GLY A N 1
ATOM 1503 C CA . GLY A 1 204 ? 22.639 2.579 -4.269 1.00 44.22 204 GLY A CA 1
ATOM 1504 C C . GLY A 1 204 ? 24.042 2.625 -4.891 1.00 44.22 204 GLY A C 1
ATOM 1505 O O . GLY A 1 204 ? 24.256 3.310 -5.889 1.00 44.22 204 GLY A O 1
ATOM 1506 N N . ARG A 1 205 ? 25.022 1.894 -4.336 1.00 49.84 205 ARG A N 1
ATOM 1507 C CA . ARG A 1 205 ? 26.422 1.953 -4.806 1.00 49.84 205 ARG A CA 1
ATOM 1508 C C . ARG A 1 205 ? 26.694 1.133 -6.070 1.00 49.84 205 ARG A C 1
ATOM 1510 O O . ARG A 1 205 ? 27.674 1.412 -6.754 1.00 49.84 205 ARG A O 1
ATOM 1517 N N . SER A 1 206 ? 25.869 0.138 -6.393 1.00 47.28 206 SER A N 1
ATOM 1518 C CA . SER A 1 206 ? 26.118 -0.778 -7.518 1.00 47.28 206 SER A CA 1
ATOM 1519 C C . SER A 1 206 ? 25.538 -0.294 -8.852 1.00 47.28 206 SER A C 1
ATOM 1521 O O . SER A 1 206 ? 26.116 -0.582 -9.898 1.00 47.28 206 SER A O 1
ATOM 1523 N N . ALA A 1 207 ? 24.456 0.489 -8.843 1.00 49.75 207 ALA A N 1
ATOM 1524 C CA . ALA A 1 207 ? 23.777 0.943 -10.061 1.00 49.75 207 ALA A CA 1
ATOM 1525 C C . ALA A 1 207 ? 24.678 1.704 -11.070 1.00 49.75 207 ALA A C 1
ATOM 1527 O O . ALA A 1 207 ? 24.686 1.330 -12.248 1.00 49.75 207 ALA A O 1
ATOM 1528 N N . PRO A 1 208 ? 25.496 2.706 -10.672 1.00 52.25 208 PRO A N 1
ATOM 1529 C CA . PRO A 1 208 ? 26.353 3.412 -11.630 1.00 52.25 208 PRO A CA 1
ATOM 1530 C C . PRO A 1 208 ? 27.503 2.538 -12.152 1.00 52.25 208 PRO A C 1
ATOM 1532 O O . PRO A 1 208 ? 27.907 2.676 -13.307 1.00 52.25 208 PRO A O 1
ATOM 1535 N N . ALA A 1 209 ? 27.999 1.597 -11.340 1.00 54.28 209 ALA A N 1
ATOM 1536 C CA . ALA A 1 209 ? 29.053 0.667 -11.741 1.00 54.28 209 ALA A CA 1
ATOM 1537 C C . ALA A 1 209 ? 28.564 -0.335 -12.803 1.00 54.28 209 ALA A C 1
ATOM 1539 O O . ALA A 1 209 ? 29.304 -0.653 -13.734 1.00 54.28 209 ALA A O 1
ATOM 1540 N N . VAL 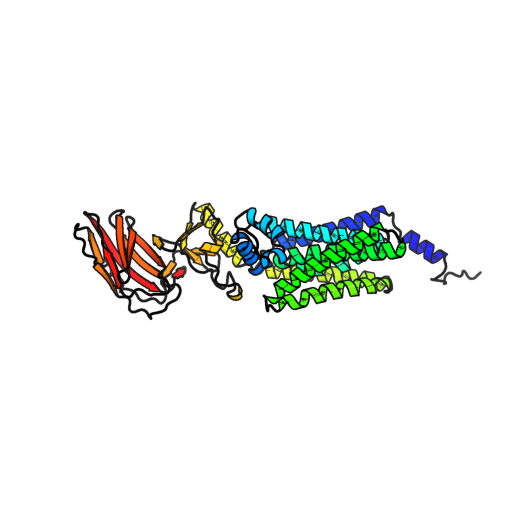A 1 210 ? 27.307 -0.784 -12.710 1.00 53.41 210 VAL A N 1
ATOM 1541 C CA . VAL A 1 210 ? 26.691 -1.679 -13.704 1.00 53.41 210 VAL A CA 1
ATOM 1542 C C . VAL A 1 210 ? 26.466 -0.957 -15.035 1.00 53.41 210 VAL A C 1
ATOM 1544 O O . VAL A 1 210 ? 26.816 -1.498 -16.083 1.00 53.41 210 VAL A O 1
ATOM 1547 N N . ALA A 1 211 ? 25.969 0.285 -15.012 1.00 50.88 211 ALA A N 1
ATOM 1548 C CA . ALA A 1 211 ? 25.776 1.077 -16.230 1.00 50.88 211 ALA A CA 1
ATOM 1549 C C . ALA A 1 211 ? 27.107 1.355 -16.960 1.00 50.88 211 ALA A C 1
ATOM 1551 O O . ALA A 1 211 ? 27.207 1.164 -18.173 1.00 50.88 211 ALA A O 1
ATOM 1552 N N . LEU A 1 212 ? 28.161 1.727 -16.222 1.00 55.47 212 LEU A N 1
ATOM 1553 C CA . LEU A 1 212 ? 29.510 1.916 -16.773 1.00 55.47 212 LEU A CA 1
ATOM 1554 C C . LEU A 1 212 ? 30.122 0.605 -17.292 1.00 55.47 212 LEU A C 1
ATOM 1556 O O . LEU A 1 212 ? 30.744 0.597 -18.357 1.00 55.47 212 LEU A O 1
ATOM 1560 N N . GLY A 1 213 ? 29.909 -0.509 -16.584 1.00 56.78 213 GLY A N 1
ATOM 1561 C CA . GLY A 1 213 ? 30.344 -1.839 -17.012 1.00 56.78 213 GLY A CA 1
ATOM 1562 C C . GLY A 1 213 ? 29.687 -2.289 -18.321 1.00 56.78 213 GLY A C 1
ATOM 1563 O O . GLY A 1 213 ? 30.371 -2.819 -19.197 1.00 56.78 213 GLY A O 1
ATOM 1564 N N . LEU A 1 214 ? 28.391 -2.013 -18.499 1.00 55.12 214 LEU A N 1
ATOM 1565 C CA . LEU A 1 214 ? 27.648 -2.331 -19.724 1.00 55.12 214 LEU A CA 1
ATOM 1566 C C . LEU A 1 214 ? 28.134 -1.512 -20.927 1.00 55.12 214 LEU A C 1
ATOM 1568 O O . LEU A 1 214 ? 28.336 -2.074 -22.005 1.00 55.12 214 LEU A O 1
ATOM 1572 N N . VAL A 1 215 ? 28.401 -0.214 -20.744 1.00 53.53 215 VAL A N 1
ATOM 1573 C CA . VAL A 1 215 ? 28.968 0.645 -21.802 1.00 53.53 215 VAL A CA 1
ATOM 1574 C C . VAL A 1 215 ? 30.383 0.189 -22.185 1.00 53.53 215 VAL A C 1
ATOM 1576 O O . VAL A 1 215 ? 30.710 0.109 -23.372 1.00 53.53 215 VAL A O 1
ATOM 1579 N N . GLY A 1 216 ? 31.210 -0.181 -21.201 1.00 54.88 216 GLY A N 1
ATOM 1580 C CA . GLY A 1 216 ? 32.549 -0.730 -21.439 1.00 54.88 216 GLY A CA 1
ATOM 1581 C C . GLY A 1 216 ? 32.528 -2.078 -22.171 1.00 54.88 216 GLY A C 1
ATOM 1582 O O . GLY A 1 216 ? 33.295 -2.285 -23.114 1.00 54.88 216 GLY A O 1
ATOM 1583 N N . ALA A 1 217 ? 31.615 -2.979 -21.798 1.00 54.56 217 ALA A N 1
ATOM 1584 C CA . ALA A 1 217 ? 31.449 -4.279 -22.448 1.00 54.56 217 ALA A CA 1
ATOM 1585 C C . ALA A 1 217 ? 30.944 -4.145 -23.897 1.00 54.56 217 ALA A C 1
ATOM 1587 O O . ALA A 1 217 ? 31.462 -4.821 -24.793 1.00 54.56 217 ALA A O 1
ATOM 1588 N N . ALA A 1 218 ? 30.004 -3.224 -24.154 1.00 53.34 218 ALA A N 1
ATOM 1589 C CA . ALA A 1 218 ? 29.500 -2.909 -25.496 1.00 53.34 218 ALA A CA 1
ATOM 1590 C C . ALA A 1 218 ? 30.623 -2.482 -26.455 1.00 53.34 218 ALA A C 1
ATOM 1592 O O . ALA A 1 218 ? 30.654 -2.894 -27.616 1.00 53.34 218 ALA A O 1
ATOM 1593 N N . ALA A 1 219 ? 31.572 -1.687 -25.954 1.00 54.44 219 ALA A N 1
ATOM 1594 C CA . ALA A 1 219 ? 32.703 -1.190 -26.732 1.00 54.44 219 ALA A CA 1
ATOM 1595 C C . ALA A 1 219 ? 33.745 -2.280 -27.063 1.00 54.44 219 ALA A C 1
ATOM 1597 O O . ALA A 1 219 ? 34.484 -2.152 -28.042 1.00 54.44 219 ALA A O 1
ATOM 1598 N N . LEU A 1 220 ? 33.804 -3.363 -26.278 1.00 50.88 220 LEU A N 1
ATOM 1599 C CA . LEU A 1 220 ? 34.773 -4.458 -26.440 1.00 50.88 220 LEU A CA 1
ATOM 1600 C C . LEU A 1 220 ? 34.263 -5.609 -27.327 1.00 50.88 220 LEU A C 1
ATOM 1602 O O . LEU A 1 220 ? 35.062 -6.269 -27.997 1.00 50.88 220 LEU A O 1
ATOM 1606 N N . LEU A 1 221 ? 32.943 -5.807 -27.404 1.00 51.41 221 LEU A N 1
ATOM 1607 C CA . LEU A 1 221 ? 32.272 -6.821 -28.232 1.00 51.41 221 LEU A CA 1
ATOM 1608 C C . LEU A 1 221 ? 32.698 -6.888 -29.718 1.00 51.41 221 LEU A C 1
ATOM 1610 O O . LEU A 1 221 ? 32.846 -8.006 -30.220 1.00 51.41 221 LEU A O 1
ATOM 1614 N N . PRO A 1 222 ? 32.961 -5.783 -30.451 1.00 51.81 222 PRO A N 1
ATOM 1615 C CA . PRO A 1 222 ? 33.357 -5.875 -31.860 1.00 51.81 222 PRO A CA 1
ATOM 1616 C C . PRO A 1 222 ? 34.749 -6.491 -32.100 1.00 51.81 222 PRO A C 1
ATOM 1618 O O . PRO A 1 222 ? 35.090 -6.765 -33.250 1.00 51.81 222 PRO A O 1
ATOM 1621 N N . ARG A 1 223 ? 35.558 -6.732 -31.055 1.00 53.88 223 ARG A N 1
ATOM 1622 C CA . ARG A 1 223 ? 36.920 -7.289 -31.184 1.00 53.88 223 ARG A CA 1
ATOM 1623 C C . ARG A 1 223 ? 37.011 -8.814 -31.017 1.00 53.88 223 ARG A C 1
ATOM 1625 O O . ARG A 1 223 ? 38.082 -9.377 -31.239 1.00 53.88 223 ARG A O 1
ATOM 1632 N N . LEU A 1 224 ? 35.929 -9.504 -30.648 1.00 48.25 224 LEU A N 1
ATOM 1633 C CA . LEU A 1 224 ? 35.944 -10.950 -30.376 1.00 48.25 224 LEU A CA 1
ATOM 1634 C C . LEU A 1 224 ? 35.663 -11.797 -31.635 1.00 48.25 224 LEU A C 1
ATOM 1636 O O . LEU A 1 224 ? 34.794 -11.481 -32.448 1.00 48.25 224 LEU A O 1
ATOM 1640 N N . ARG A 1 225 ? 36.392 -12.914 -31.797 1.00 49.50 225 ARG A N 1
ATOM 1641 C CA . ARG A 1 225 ? 36.185 -13.885 -32.894 1.00 49.50 225 ARG A CA 1
ATOM 1642 C C . ARG A 1 225 ? 34.787 -14.540 -32.799 1.00 49.50 225 ARG A C 1
ATOM 1644 O O . ARG A 1 225 ? 34.318 -14.831 -31.701 1.00 49.50 225 ARG A O 1
ATOM 1651 N N . PRO A 1 226 ? 34.127 -14.851 -33.934 1.00 49.69 226 PRO A N 1
ATOM 1652 C CA . PRO A 1 226 ? 32.674 -15.066 -33.995 1.00 49.69 226 PRO A CA 1
ATOM 1653 C C . PRO A 1 226 ? 32.154 -16.368 -33.365 1.00 49.69 226 PRO A C 1
ATOM 1655 O O . PRO A 1 226 ? 31.006 -16.409 -32.942 1.00 49.69 226 PRO A O 1
ATOM 1658 N N . ARG A 1 227 ? 32.952 -17.440 -33.297 1.00 50.81 227 ARG A N 1
ATOM 1659 C CA . ARG A 1 227 ? 32.489 -18.746 -32.782 1.00 50.81 227 ARG A CA 1
ATOM 1660 C C . ARG A 1 227 ? 32.358 -18.814 -31.252 1.00 50.81 227 ARG A C 1
ATOM 1662 O O . ARG A 1 227 ? 31.286 -19.203 -30.796 1.00 50.81 227 ARG A O 1
ATOM 1669 N N . PRO A 1 228 ? 33.365 -18.417 -30.448 1.00 52.09 228 PRO A N 1
ATOM 1670 C CA . PRO A 1 228 ? 33.207 -18.406 -28.992 1.00 52.09 228 PRO A CA 1
ATOM 1671 C C . PRO A 1 228 ? 32.212 -17.337 -28.523 1.00 52.09 228 PRO A C 1
ATOM 1673 O O . PRO A 1 228 ? 31.555 -17.535 -27.509 1.00 52.09 228 PRO A O 1
ATOM 1676 N N . ALA A 1 229 ? 32.050 -16.242 -29.277 1.00 49.25 229 ALA A N 1
ATOM 1677 C CA . ALA A 1 229 ? 31.127 -15.166 -28.929 1.00 49.25 229 ALA A CA 1
ATOM 1678 C C . ALA A 1 229 ? 29.660 -15.628 -28.919 1.00 49.25 229 ALA A C 1
ATOM 1680 O O . ALA A 1 229 ? 28.966 -15.388 -27.942 1.00 49.25 229 ALA A O 1
ATOM 1681 N N . VAL A 1 230 ? 29.195 -16.347 -29.949 1.00 53.41 230 VAL A N 1
ATOM 1682 C CA . VAL A 1 230 ? 27.792 -16.810 -30.021 1.00 53.41 230 VAL A CA 1
ATOM 1683 C C . VAL A 1 230 ? 27.451 -17.769 -28.877 1.00 53.41 230 VAL A C 1
ATOM 1685 O O . VAL A 1 230 ? 26.394 -17.647 -28.263 1.00 53.41 230 VAL A O 1
ATOM 1688 N N . LEU A 1 231 ? 28.361 -18.696 -28.570 1.00 60.06 231 LEU A N 1
ATOM 1689 C CA . LEU A 1 231 ? 28.178 -19.685 -27.506 1.00 60.06 231 LEU A CA 1
ATOM 1690 C C . LEU A 1 231 ? 28.198 -19.018 -26.124 1.00 60.06 231 LEU A C 1
ATOM 1692 O O . LEU A 1 231 ? 27.308 -19.264 -25.314 1.00 60.06 231 LEU A O 1
ATOM 1696 N N . ALA A 1 232 ? 29.148 -18.108 -25.887 1.00 50.97 232 ALA A N 1
ATOM 1697 C CA . ALA A 1 232 ? 29.224 -17.341 -24.646 1.00 50.97 232 ALA A CA 1
ATOM 1698 C C . ALA A 1 232 ? 27.988 -16.452 -24.437 1.00 50.97 232 ALA A C 1
ATOM 1700 O O . ALA A 1 232 ? 27.454 -16.404 -23.332 1.00 50.97 232 ALA A O 1
ATOM 1701 N N . THR A 1 233 ? 27.489 -15.792 -25.487 1.00 51.78 233 THR A N 1
ATOM 1702 C CA . THR A 1 233 ? 26.275 -14.971 -25.393 1.00 51.78 233 THR A CA 1
ATOM 1703 C C . THR A 1 233 ? 25.027 -15.813 -25.148 1.00 51.78 233 THR A C 1
ATOM 1705 O O . THR A 1 233 ? 24.196 -15.420 -24.336 1.00 51.78 233 THR A O 1
ATOM 1708 N N . GLY A 1 234 ? 24.897 -16.974 -25.798 1.00 56.56 234 GLY A N 1
ATOM 1709 C CA . GLY A 1 234 ? 23.787 -17.897 -25.546 1.00 56.56 234 GLY A CA 1
ATOM 1710 C C . GLY A 1 234 ? 23.771 -18.405 -24.102 1.00 56.56 234 GLY A C 1
ATOM 1711 O O . GLY A 1 234 ? 22.732 -18.360 -23.448 1.00 56.56 234 GLY A O 1
ATOM 1712 N N . VAL A 1 235 ? 24.932 -18.810 -23.575 1.00 62.88 235 VAL A N 1
ATOM 1713 C CA . VAL A 1 235 ? 25.073 -19.245 -22.175 1.00 62.88 235 VAL A CA 1
ATOM 1714 C C . VAL A 1 235 ? 24.767 -18.105 -21.205 1.00 62.88 235 VAL A C 1
ATOM 1716 O O . VAL A 1 235 ? 24.031 -18.315 -20.246 1.00 62.88 235 VAL A O 1
ATOM 1719 N N . LEU A 1 236 ? 25.273 -16.895 -21.468 1.00 55.44 236 LEU A N 1
ATOM 1720 C CA . LEU A 1 236 ? 24.992 -15.721 -20.641 1.00 55.44 236 LEU A CA 1
ATOM 1721 C C . LEU A 1 236 ? 23.494 -15.390 -20.636 1.00 55.44 236 LEU A C 1
ATOM 1723 O O . LEU A 1 236 ? 22.931 -15.172 -19.573 1.00 55.44 236 LEU A O 1
ATOM 1727 N N . ALA A 1 237 ? 22.834 -15.416 -21.796 1.00 54.41 237 ALA A N 1
ATOM 1728 C CA . ALA A 1 237 ? 21.400 -15.167 -21.905 1.00 54.41 237 ALA A CA 1
ATOM 1729 C C . ALA A 1 237 ? 20.581 -16.170 -21.082 1.00 54.41 237 ALA A C 1
ATOM 1731 O O . ALA A 1 237 ? 19.725 -15.767 -20.299 1.00 54.41 237 ALA A O 1
ATOM 1732 N N . VAL A 1 238 ? 20.879 -17.468 -21.214 1.00 64.81 238 VAL A N 1
ATOM 1733 C CA . VAL A 1 238 ? 20.206 -18.530 -20.449 1.00 64.81 238 VAL A CA 1
ATOM 1734 C C . VAL A 1 238 ? 20.475 -18.381 -18.953 1.00 64.81 238 VAL A C 1
ATOM 1736 O O . VAL A 1 238 ? 19.542 -18.471 -18.161 1.00 64.81 238 VAL A O 1
ATOM 1739 N N . ALA A 1 239 ? 21.721 -18.106 -18.555 1.00 59.03 239 ALA A N 1
ATOM 1740 C CA . ALA A 1 239 ? 22.081 -17.889 -17.157 1.00 59.03 239 ALA A CA 1
ATOM 1741 C C . ALA A 1 239 ? 21.372 -16.663 -16.566 1.00 59.03 239 ALA A C 1
ATOM 1743 O O . ALA A 1 239 ? 20.910 -16.711 -15.429 1.00 59.03 239 ALA A O 1
ATOM 1744 N N . CYS A 1 240 ? 21.236 -15.584 -17.337 1.00 54.12 240 CYS A N 1
ATOM 1745 C CA . CYS A 1 240 ? 20.517 -14.393 -16.911 1.00 54.12 240 CYS A CA 1
ATOM 1746 C C . CYS A 1 240 ? 19.018 -14.657 -16.794 1.00 54.12 240 CYS A C 1
ATOM 1748 O O . CYS A 1 240 ? 18.466 -14.358 -15.747 1.00 54.12 240 CYS A O 1
ATOM 1750 N N . VAL A 1 241 ? 18.385 -15.309 -17.775 1.00 60.12 241 VAL A N 1
ATOM 1751 C CA . VAL A 1 241 ? 16.970 -15.711 -17.674 1.00 60.12 241 VAL A CA 1
ATOM 1752 C C . VAL A 1 241 ? 16.744 -16.626 -16.465 1.00 60.12 241 VAL A C 1
ATOM 1754 O O . VAL A 1 241 ? 15.826 -16.387 -15.689 1.00 60.12 241 VAL A O 1
ATOM 1757 N N . ALA A 1 242 ? 17.600 -17.628 -16.244 1.00 63.75 242 ALA A N 1
ATOM 1758 C CA . ALA A 1 242 ? 17.490 -18.532 -15.098 1.00 63.75 242 ALA A CA 1
ATOM 1759 C C . ALA A 1 242 ? 17.696 -17.810 -13.753 1.00 63.75 242 ALA A C 1
ATOM 1761 O O . ALA A 1 242 ? 16.931 -18.031 -12.814 1.00 63.75 242 ALA A O 1
ATOM 1762 N N . SER A 1 243 ? 18.690 -16.922 -13.664 1.00 58.41 243 SER A N 1
ATOM 1763 C CA . SER A 1 243 ? 18.947 -16.092 -12.479 1.00 58.41 243 SER A CA 1
ATOM 1764 C C . SER A 1 243 ? 17.766 -15.173 -12.186 1.00 58.41 243 SER A C 1
ATOM 1766 O O . SER A 1 243 ? 17.277 -15.124 -11.063 1.00 58.41 243 SER A O 1
ATOM 1768 N N . THR A 1 244 ? 17.238 -14.520 -13.218 1.00 58.50 244 THR A N 1
ATOM 1769 C CA . THR A 1 244 ? 16.062 -13.663 -13.140 1.00 58.50 244 THR A CA 1
ATOM 1770 C C . THR A 1 244 ? 14.820 -14.432 -12.693 1.00 58.50 244 THR A C 1
ATOM 1772 O O . THR A 1 244 ? 14.122 -13.961 -11.805 1.00 58.50 244 THR A O 1
ATOM 1775 N N . ILE A 1 245 ? 14.546 -15.617 -13.253 1.00 66.81 245 ILE A N 1
ATOM 1776 C CA . ILE A 1 245 ? 13.423 -16.467 -12.821 1.00 66.81 245 ILE A CA 1
ATOM 1777 C C . ILE A 1 245 ? 13.601 -16.876 -11.359 1.00 66.81 245 ILE A C 1
ATOM 1779 O O . ILE A 1 245 ? 12.642 -16.852 -10.595 1.00 66.81 245 ILE A O 1
ATOM 1783 N N . THR A 1 246 ? 14.824 -17.224 -10.955 1.00 65.00 246 THR A N 1
ATOM 1784 C CA . THR A 1 246 ? 15.125 -17.610 -9.570 1.00 65.00 246 THR A CA 1
ATOM 1785 C C . THR A 1 246 ? 14.925 -16.434 -8.617 1.00 65.00 246 THR A C 1
ATOM 1787 O O . THR A 1 246 ? 14.293 -16.595 -7.579 1.00 65.00 246 THR A O 1
ATOM 1790 N N . LEU A 1 247 ? 15.402 -15.243 -8.987 1.00 58.25 247 LEU A N 1
ATOM 1791 C CA . LEU A 1 247 ? 15.209 -14.012 -8.225 1.00 58.25 247 LEU A CA 1
ATOM 1792 C C . LEU A 1 247 ? 13.723 -13.652 -8.133 1.00 58.25 247 LEU A C 1
ATOM 1794 O O . LEU A 1 247 ? 13.235 -13.393 -7.042 1.00 58.25 247 LEU A O 1
ATOM 1798 N N . ALA A 1 248 ? 12.987 -13.706 -9.244 1.00 61.16 248 ALA A N 1
ATOM 1799 C CA . ALA A 1 248 ? 11.549 -13.460 -9.267 1.00 61.16 248 ALA A CA 1
ATOM 1800 C C . ALA A 1 248 ? 10.782 -14.478 -8.411 1.00 61.16 248 ALA A C 1
ATOM 1802 O O . ALA A 1 248 ? 9.867 -14.100 -7.691 1.00 61.16 248 ALA A O 1
ATOM 1803 N N . ALA A 1 249 ? 11.173 -15.755 -8.437 1.00 67.38 249 ALA A N 1
ATOM 1804 C CA . ALA A 1 249 ? 10.575 -16.795 -7.604 1.00 67.38 249 ALA A CA 1
ATOM 1805 C C . ALA A 1 249 ? 10.900 -16.625 -6.111 1.00 67.38 249 ALA A C 1
ATOM 1807 O O . ALA A 1 249 ? 10.081 -16.999 -5.274 1.00 67.38 249 ALA A O 1
ATOM 1808 N N . LEU A 1 250 ? 12.072 -16.080 -5.773 1.00 64.31 250 LEU A N 1
ATOM 1809 C CA . LEU A 1 250 ? 12.432 -15.727 -4.398 1.00 64.31 250 LEU A CA 1
ATOM 1810 C C . LEU A 1 250 ? 11.632 -14.511 -3.920 1.00 64.31 250 LEU A C 1
ATOM 1812 O O . LEU A 1 250 ? 10.994 -14.591 -2.877 1.00 64.31 250 LEU A O 1
ATOM 1816 N N . LEU A 1 251 ? 11.586 -13.441 -4.718 1.00 62.72 251 LEU A N 1
ATOM 1817 C CA . LEU A 1 251 ? 10.824 -12.228 -4.407 1.00 62.72 251 LEU A CA 1
ATOM 1818 C C . LEU A 1 251 ? 9.322 -12.520 -4.280 1.00 62.72 251 LEU A C 1
ATOM 1820 O O . LEU A 1 251 ? 8.692 -12.102 -3.316 1.00 62.72 251 LEU A O 1
ATOM 1824 N N . ALA A 1 252 ? 8.759 -13.332 -5.179 1.00 62.78 252 ALA A N 1
ATOM 1825 C CA . ALA A 1 252 ? 7.350 -13.722 -5.132 1.00 62.78 252 ALA A CA 1
ATOM 1826 C C . ALA A 1 252 ? 6.979 -14.580 -3.905 1.00 62.78 252 ALA A C 1
ATOM 1828 O O . ALA A 1 252 ? 5.797 -14.714 -3.598 1.00 62.78 252 ALA A O 1
ATOM 1829 N N . ARG A 1 253 ? 7.955 -15.190 -3.215 1.00 60.06 253 ARG A N 1
ATOM 1830 C CA . ARG A 1 253 ? 7.718 -15.982 -1.994 1.00 60.06 253 ARG A CA 1
ATOM 1831 C C . ARG A 1 253 ? 7.729 -15.146 -0.713 1.00 60.06 253 ARG A C 1
ATOM 1833 O O . ARG A 1 253 ? 7.306 -15.665 0.315 1.00 60.06 253 ARG A O 1
ATOM 1840 N N . GLU A 1 254 ? 8.195 -13.899 -0.756 1.00 63.25 254 GLU A N 1
ATOM 1841 C CA . GLU A 1 254 ? 8.434 -13.072 0.440 1.00 63.25 254 GLU A CA 1
ATOM 1842 C C . GLU A 1 254 ? 7.544 -11.819 0.518 1.00 63.25 254 GLU A C 1
ATOM 1844 O O . GLU A 1 254 ? 7.810 -10.907 1.299 1.00 63.25 254 GLU A O 1
ATOM 1849 N N . ASP A 1 255 ? 6.442 -11.772 -0.232 1.00 75.50 255 ASP A N 1
ATOM 1850 C CA . ASP A 1 255 ? 5.584 -10.584 -0.317 1.00 75.50 255 ASP A CA 1
ATOM 1851 C C . ASP A 1 255 ? 4.516 -10.506 0.790 1.00 75.50 255 ASP A C 1
ATOM 1853 O O . ASP A 1 255 ? 3.316 -10.353 0.548 1.00 75.50 255 ASP A O 1
ATOM 1857 N N . ALA A 1 256 ? 4.964 -10.541 2.049 1.00 86.94 256 ALA A N 1
ATOM 1858 C CA . ALA A 1 256 ? 4.091 -10.444 3.222 1.00 86.94 256 ALA A CA 1
ATOM 1859 C C . ALA A 1 256 ? 3.195 -9.186 3.208 1.00 86.94 256 ALA A C 1
ATOM 1861 O O . ALA A 1 256 ? 2.070 -9.226 3.701 1.00 86.94 256 ALA A O 1
ATOM 1862 N N . THR A 1 257 ? 3.649 -8.079 2.602 1.00 86.62 257 THR A N 1
ATOM 1863 C CA . THR A 1 257 ? 2.824 -6.871 2.387 1.00 86.62 257 THR A CA 1
ATOM 1864 C C . THR A 1 257 ? 1.637 -7.127 1.466 1.00 86.62 257 THR A C 1
ATOM 1866 O O . THR A 1 257 ? 0.528 -6.671 1.751 1.00 86.62 257 THR A O 1
ATOM 1869 N N . ARG A 1 258 ? 1.843 -7.853 0.364 1.00 84.88 258 ARG A N 1
ATOM 1870 C CA . ARG A 1 258 ? 0.788 -8.143 -0.610 1.00 84.88 258 ARG A CA 1
ATOM 1871 C C . ARG A 1 258 ? -0.285 -9.025 0.006 1.00 84.88 258 ARG A C 1
ATOM 1873 O O . ARG A 1 258 ? -1.467 -8.717 -0.131 1.00 84.88 258 ARG A O 1
ATOM 1880 N N . ASP A 1 259 ? 0.136 -10.083 0.688 1.00 89.94 259 ASP A N 1
ATOM 1881 C CA . ASP A 1 259 ? -0.774 -11.013 1.353 1.00 89.94 259 ASP A CA 1
ATOM 1882 C C . ASP A 1 259 ? -1.526 -10.314 2.489 1.00 89.94 259 ASP A C 1
ATOM 1884 O O . ASP A 1 259 ? -2.740 -10.473 2.610 1.00 89.94 259 ASP A O 1
ATOM 1888 N N . TYR A 1 260 ? -0.844 -9.431 3.230 1.00 93.00 260 TYR A N 1
ATOM 1889 C CA . TYR A 1 260 ? -1.469 -8.597 4.252 1.00 93.00 260 TYR A CA 1
ATOM 1890 C C . TYR A 1 260 ? -2.584 -7.702 3.692 1.00 93.00 260 TYR A C 1
ATOM 1892 O O . TYR A 1 260 ? -3.707 -7.722 4.196 1.00 93.00 260 TYR A O 1
ATOM 1900 N N . VAL A 1 261 ? -2.294 -6.922 2.643 1.00 92.44 261 VAL A N 1
ATOM 1901 C CA . VAL A 1 261 ? -3.270 -6.002 2.031 1.00 92.44 261 VAL A CA 1
ATOM 1902 C C . VAL A 1 261 ? -4.421 -6.777 1.394 1.00 92.44 261 VAL A C 1
ATOM 1904 O O . VAL A 1 261 ? -5.580 -6.448 1.646 1.00 92.44 261 VAL A O 1
ATOM 1907 N N . ARG A 1 262 ? -4.122 -7.832 0.624 1.00 91.69 262 ARG A N 1
ATOM 1908 C CA . ARG A 1 262 ? -5.148 -8.662 -0.023 1.00 91.69 262 ARG A CA 1
ATOM 1909 C C . ARG A 1 262 ? -6.051 -9.346 0.990 1.00 91.69 262 ARG A C 1
ATOM 1911 O O . ARG A 1 262 ? -7.257 -9.287 0.816 1.00 91.69 262 ARG A O 1
ATOM 1918 N N . GLY A 1 263 ? -5.503 -9.923 2.060 1.00 94.19 263 GLY A N 1
ATOM 1919 C CA . GLY A 1 263 ? -6.303 -10.587 3.093 1.00 94.19 263 GLY A CA 1
ATOM 1920 C C . GLY A 1 263 ? -7.310 -9.645 3.760 1.00 94.19 263 GLY A C 1
ATOM 1921 O O . GLY A 1 263 ? -8.468 -10.014 3.971 1.00 94.19 263 GLY A O 1
ATOM 1922 N N . VAL A 1 264 ? -6.901 -8.401 4.023 1.00 95.69 264 VAL A N 1
ATOM 1923 C CA . VAL A 1 264 ? -7.788 -7.369 4.578 1.00 95.69 264 VAL A CA 1
ATOM 1924 C C . VAL A 1 264 ? -8.841 -6.924 3.560 1.00 95.69 264 VAL A C 1
ATOM 1926 O O . VAL A 1 264 ? -10.020 -6.866 3.907 1.00 95.69 264 VAL A O 1
ATOM 1929 N N . GLU A 1 265 ? -8.440 -6.620 2.322 1.00 93.50 265 GLU A N 1
ATOM 1930 C CA . GLU A 1 265 ? -9.357 -6.186 1.256 1.00 93.50 265 GLU A CA 1
ATOM 1931 C C . GLU A 1 265 ? -10.350 -7.286 0.858 1.00 93.50 265 GLU A C 1
ATOM 1933 O O . GLU A 1 265 ? -11.524 -7.006 0.647 1.00 93.50 265 GLU A O 1
ATOM 1938 N N . ASP A 1 266 ? -9.921 -8.547 0.793 1.00 94.56 266 ASP A N 1
ATOM 1939 C CA . ASP A 1 266 ? -10.791 -9.686 0.490 1.00 94.56 266 ASP A CA 1
ATOM 1940 C C . ASP A 1 266 ? -11.863 -9.865 1.566 1.00 94.56 266 ASP A C 1
ATOM 1942 O O . ASP A 1 266 ? -13.042 -10.063 1.248 1.00 94.56 266 ASP A O 1
ATOM 1946 N N . LEU A 1 267 ? -11.489 -9.728 2.845 1.00 95.75 267 LEU A N 1
ATOM 1947 C CA . LEU A 1 267 ? -12.479 -9.752 3.915 1.00 95.75 267 LEU A CA 1
ATOM 1948 C C . LEU A 1 267 ? -13.430 -8.558 3.812 1.00 95.75 267 LEU A C 1
ATOM 1950 O O . LEU A 1 267 ? -14.640 -8.751 3.945 1.00 95.75 267 LEU A O 1
ATOM 1954 N N . ALA A 1 268 ? -12.904 -7.356 3.565 1.00 95.69 268 ALA A N 1
ATOM 1955 C CA . ALA A 1 268 ? -13.710 -6.151 3.417 1.00 95.69 268 ALA A CA 1
ATOM 1956 C C . ALA A 1 268 ? -14.745 -6.318 2.296 1.00 95.69 268 ALA A C 1
ATOM 1958 O O . ALA A 1 268 ? -15.939 -6.261 2.578 1.00 95.69 268 ALA A O 1
ATOM 1959 N N . ARG A 1 269 ? -14.325 -6.738 1.098 1.00 94.38 269 ARG A N 1
ATOM 1960 C CA . ARG A 1 269 ? -15.227 -7.071 -0.016 1.00 94.38 269 ARG A CA 1
ATOM 1961 C C . ARG A 1 269 ? -16.295 -8.099 0.349 1.00 94.38 269 ARG A C 1
ATOM 1963 O O . ARG A 1 269 ? -17.446 -7.962 -0.055 1.00 94.38 269 ARG A O 1
ATOM 1970 N N . SER A 1 270 ? -15.929 -9.143 1.096 1.00 96.31 270 SER A N 1
ATOM 1971 C CA . SER A 1 270 ? -16.868 -10.218 1.458 1.00 96.31 270 SER A CA 1
ATOM 1972 C C . SER A 1 270 ? -17.867 -9.839 2.561 1.00 96.31 270 SER A C 1
ATOM 1974 O O . SER A 1 270 ? -18.947 -10.421 2.631 1.00 96.31 270 SER A O 1
ATOM 1976 N N . THR A 1 271 ? -17.525 -8.873 3.418 1.00 96.12 271 THR A N 1
ATOM 1977 C CA . THR A 1 271 ? -18.329 -8.471 4.590 1.00 96.12 271 THR A CA 1
ATOM 1978 C C . THR A 1 271 ? -18.914 -7.060 4.481 1.00 96.12 271 THR A C 1
ATOM 1980 O O . THR A 1 271 ? -19.701 -6.653 5.335 1.00 96.12 271 THR A O 1
ATOM 1983 N N . GLY A 1 272 ? -18.571 -6.321 3.424 1.00 95.94 272 GLY A N 1
ATOM 1984 C CA . GLY A 1 272 ? -18.944 -4.929 3.198 1.00 95.94 272 GLY A CA 1
ATOM 1985 C C . GLY A 1 272 ? -17.878 -3.968 3.720 1.00 95.94 272 GLY A C 1
ATOM 1986 O O . GLY A 1 272 ? -17.003 -3.537 2.978 1.00 95.94 272 GLY A O 1
ATOM 1987 N N . THR A 1 273 ? -17.959 -3.600 4.998 1.00 96.25 273 THR A N 1
ATOM 1988 C CA . THR A 1 273 ? -17.014 -2.657 5.610 1.00 96.25 273 THR A CA 1
ATOM 1989 C C . THR A 1 273 ? -16.348 -3.283 6.824 1.00 96.25 273 THR A C 1
ATOM 1991 O O . THR A 1 273 ? -17.021 -3.736 7.750 1.00 96.25 273 THR A O 1
ATOM 1994 N N . VAL A 1 274 ? -15.017 -3.252 6.864 1.00 97.12 274 VAL A N 1
ATOM 1995 C CA . VAL A 1 274 ? -14.229 -3.733 8.004 1.00 97.12 274 VAL A CA 1
ATOM 1996 C C . VAL A 1 274 ? -13.680 -2.540 8.771 1.00 97.12 274 VAL A C 1
ATOM 1998 O O . VAL A 1 274 ? -12.985 -1.689 8.218 1.00 97.12 274 VAL A O 1
ATOM 2001 N N . THR A 1 275 ? -13.967 -2.485 10.073 1.00 97.88 275 THR A N 1
ATOM 2002 C CA . THR A 1 275 ? -13.400 -1.457 10.952 1.00 97.88 275 THR A CA 1
ATOM 2003 C C . THR A 1 275 ? -12.164 -1.997 11.668 1.00 97.88 275 THR A C 1
ATOM 2005 O O . THR A 1 275 ? -12.268 -2.882 12.522 1.00 97.88 275 THR A O 1
ATOM 2008 N N . LEU A 1 276 ? -10.989 -1.464 11.331 1.00 97.94 276 LEU A N 1
ATOM 2009 C CA . LEU A 1 276 ? -9.711 -1.852 11.925 1.00 97.94 276 LEU A CA 1
ATOM 2010 C C . LEU A 1 276 ? -9.263 -0.876 13.015 1.00 97.94 276 LEU A C 1
ATOM 2012 O O . LEU A 1 276 ? -9.475 0.335 12.933 1.00 97.94 276 LEU A O 1
ATOM 2016 N N . ALA A 1 277 ? -8.574 -1.401 14.021 1.00 97.81 277 ALA A N 1
ATOM 2017 C CA . ALA A 1 277 ? -7.826 -0.612 14.980 1.00 97.81 277 ALA A CA 1
ATOM 2018 C C . ALA A 1 277 ? -6.641 0.074 14.282 1.00 97.81 277 ALA A C 1
ATOM 2020 O O . ALA A 1 277 ? -5.912 -0.538 13.503 1.00 97.81 277 ALA A O 1
ATOM 2021 N N . ALA A 1 278 ? -6.433 1.355 14.581 1.00 96.50 278 ALA A N 1
ATOM 2022 C CA . ALA A 1 278 ? -5.312 2.150 14.094 1.00 96.50 278 ALA A CA 1
ATOM 2023 C C . ALA A 1 278 ? -4.003 1.733 14.781 1.00 96.50 278 ALA A C 1
ATOM 2025 O O . ALA A 1 278 ? -3.483 2.471 15.620 1.00 96.50 278 ALA A O 1
ATOM 2026 N N . THR A 1 279 ? -3.500 0.543 14.467 1.00 95.44 279 THR A N 1
ATOM 2027 C CA . THR A 1 279 ? -2.209 0.023 14.932 1.00 95.44 279 THR A CA 1
ATOM 2028 C C . THR A 1 279 ? -1.113 0.284 13.904 1.00 95.44 279 THR A C 1
ATOM 2030 O O . THR A 1 279 ? -1.373 0.759 12.794 1.00 95.44 279 THR A O 1
ATOM 2033 N N . ASP A 1 280 ? 0.119 -0.032 14.277 1.00 93.94 280 ASP A N 1
ATOM 2034 C CA . ASP A 1 280 ? 1.221 -0.104 13.325 1.00 93.94 280 ASP A CA 1
ATOM 2035 C C . ASP A 1 280 ? 1.131 -1.402 12.518 1.00 93.94 280 ASP A C 1
ATOM 2037 O O . ASP A 1 280 ? 0.589 -2.410 12.990 1.00 93.94 280 ASP A O 1
ATOM 2041 N N . VAL A 1 281 ? 1.649 -1.371 11.291 1.00 93.31 281 VAL A N 1
ATOM 2042 C CA . VAL A 1 281 ? 1.765 -2.567 10.453 1.00 93.31 281 VAL A CA 1
ATOM 2043 C C . VAL A 1 281 ? 2.824 -3.503 11.063 1.00 93.31 281 VAL A C 1
ATOM 2045 O O . VAL A 1 281 ? 3.887 -3.027 11.478 1.00 93.31 281 VAL A O 1
ATOM 2048 N N . PRO A 1 282 ? 2.576 -4.826 11.150 1.00 92.44 282 PRO A N 1
ATOM 2049 C CA . PRO A 1 282 ? 3.539 -5.762 11.723 1.00 92.44 282 PRO A CA 1
ATOM 2050 C C . PRO A 1 282 ? 4.919 -5.694 11.039 1.00 92.44 282 PRO A C 1
ATOM 2052 O O . PRO A 1 282 ? 5.001 -5.544 9.819 1.00 92.44 282 PRO A O 1
ATOM 2055 N N . PRO A 1 283 ? 6.029 -5.846 11.787 1.00 88.00 283 PRO A N 1
ATOM 2056 C CA . PRO A 1 283 ? 7.379 -5.648 11.250 1.00 88.00 283 PRO A CA 1
ATOM 2057 C C . PRO A 1 283 ? 7.800 -6.702 10.216 1.00 88.00 283 PRO A C 1
ATOM 2059 O O . PRO A 1 283 ? 8.754 -6.474 9.477 1.00 88.00 283 PRO A O 1
ATOM 2062 N N . ASN A 1 284 ? 7.125 -7.855 10.186 1.00 87.38 284 ASN A N 1
ATOM 2063 C CA . ASN A 1 284 ? 7.308 -8.890 9.168 1.00 87.38 284 ASN A CA 1
ATOM 2064 C C . ASN A 1 284 ? 6.580 -8.560 7.854 1.00 87.38 284 ASN A C 1
ATOM 2066 O O . ASN A 1 284 ? 6.893 -9.159 6.836 1.00 87.38 284 ASN A O 1
ATOM 2070 N N . VAL A 1 285 ? 5.612 -7.639 7.889 1.00 89.38 285 VAL A N 1
ATOM 2071 C CA . VAL A 1 285 ? 4.876 -7.157 6.716 1.00 89.38 285 VAL A CA 1
ATOM 2072 C C . VAL A 1 285 ? 5.644 -5.992 6.100 1.00 89.38 285 VAL A C 1
ATOM 2074 O O . VAL A 1 285 ? 6.019 -6.060 4.936 1.00 89.38 285 VAL A O 1
ATOM 2077 N N . LEU A 1 286 ? 5.951 -4.965 6.903 1.00 84.25 286 LEU A N 1
ATOM 2078 C CA . LEU A 1 286 ? 6.768 -3.820 6.496 1.00 84.25 286 LEU A CA 1
ATOM 2079 C C . LEU A 1 286 ? 8.004 -3.689 7.403 1.00 84.25 286 LEU A C 1
ATOM 2081 O O . LEU A 1 286 ? 7.864 -3.422 8.602 1.00 84.25 286 LEU A O 1
ATOM 2085 N N . PRO A 1 287 ? 9.231 -3.833 6.864 1.00 75.75 287 PRO A N 1
ATOM 2086 C CA . PRO A 1 287 ? 10.450 -3.696 7.649 1.00 75.75 287 PRO A CA 1
ATOM 2087 C C . PRO A 1 287 ? 10.556 -2.315 8.310 1.00 75.75 287 PRO A C 1
ATOM 2089 O O . PRO A 1 287 ? 10.525 -1.287 7.635 1.00 75.75 287 PRO A O 1
ATOM 2092 N N . ARG A 1 288 ? 10.829 -2.273 9.624 1.00 69.50 288 ARG A N 1
ATOM 2093 C CA . ARG A 1 288 ? 10.976 -1.020 10.409 1.00 69.50 288 ARG A CA 1
ATOM 2094 C C . ARG A 1 288 ? 11.962 0.003 9.828 1.00 69.50 288 ARG A C 1
ATOM 2096 O O . ARG A 1 288 ? 11.873 1.185 10.146 1.00 69.50 288 ARG A O 1
ATOM 2103 N N . ARG A 1 289 ? 12.917 -0.430 8.993 1.00 65.75 289 ARG A N 1
ATOM 2104 C CA . ARG A 1 289 ? 13.885 0.457 8.316 1.00 65.75 289 ARG A CA 1
ATOM 2105 C C . ARG A 1 289 ? 13.206 1.478 7.397 1.00 65.75 289 ARG A C 1
ATOM 2107 O O . ARG A 1 289 ? 13.799 2.511 7.107 1.00 65.75 289 ARG A O 1
ATOM 2114 N N . LEU A 1 290 ? 11.972 1.208 6.978 1.00 61.69 290 LEU A N 1
ATOM 2115 C CA . LEU A 1 290 ? 11.174 2.081 6.126 1.00 61.69 290 LEU A CA 1
ATOM 2116 C C . LEU A 1 290 ? 10.331 3.097 6.912 1.00 61.69 290 LEU A C 1
ATOM 2118 O O . LEU A 1 290 ? 9.629 3.886 6.289 1.00 61.69 290 LEU A O 1
ATOM 2122 N N . GLY A 1 291 ? 10.462 3.152 8.241 1.00 67.00 291 GLY A N 1
ATOM 2123 C CA . GLY A 1 291 ? 9.633 3.982 9.119 1.00 67.00 291 GLY A CA 1
ATOM 2124 C C . GLY A 1 291 ? 8.447 3.205 9.698 1.00 67.00 291 GLY A C 1
ATOM 2125 O O . GLY A 1 291 ? 8.173 2.076 9.300 1.00 67.00 291 GLY A O 1
ATOM 2126 N N . SER A 1 292 ? 7.768 3.789 10.687 1.00 66.44 292 SER A N 1
ATOM 2127 C CA . SER A 1 292 ? 6.522 3.237 11.226 1.00 66.44 292 SER A CA 1
ATOM 2128 C C . SER A 1 292 ? 5.373 3.589 10.283 1.00 66.44 292 SER A C 1
ATOM 2130 O O . SER A 1 292 ? 4.892 4.721 10.304 1.00 66.44 292 SER A O 1
ATOM 2132 N N . THR A 1 293 ? 4.943 2.641 9.455 1.00 79.38 293 THR A N 1
ATOM 2133 C CA . THR A 1 293 ? 3.719 2.788 8.658 1.00 79.38 293 THR A CA 1
ATOM 2134 C C . THR A 1 293 ? 2.535 2.317 9.489 1.00 79.38 293 THR A C 1
ATOM 2136 O O . THR A 1 293 ? 2.522 1.191 9.998 1.00 79.38 293 THR A O 1
ATOM 2139 N N . SER A 1 294 ? 1.537 3.184 9.646 1.00 91.19 294 SER A N 1
ATOM 2140 C CA . SER A 1 294 ? 0.307 2.818 10.349 1.00 91.19 294 SER A CA 1
ATOM 2141 C C . SER A 1 294 ? -0.679 2.125 9.409 1.00 91.19 294 SER A C 1
ATOM 2143 O O . SER A 1 294 ? -0.730 2.423 8.216 1.00 91.19 294 SER A O 1
ATOM 2145 N N . VAL A 1 295 ? -1.527 1.248 9.951 1.00 93.69 295 VAL A N 1
ATOM 2146 C CA . VAL A 1 295 ? -2.637 0.629 9.203 1.00 93.69 295 VAL A CA 1
ATOM 2147 C C . VAL A 1 295 ? -3.546 1.705 8.590 1.00 93.69 295 VAL A C 1
ATOM 2149 O O . VAL A 1 295 ? -4.029 1.552 7.473 1.00 93.69 295 VAL A O 1
ATOM 2152 N N . ALA A 1 296 ? -3.726 2.835 9.282 1.00 93.44 296 ALA A N 1
ATOM 2153 C CA . ALA A 1 296 ? -4.520 3.964 8.791 1.00 93.44 296 ALA A CA 1
ATOM 2154 C C . ALA A 1 296 ? -3.949 4.571 7.505 1.00 93.44 296 ALA A C 1
ATOM 2156 O O . ALA A 1 296 ? -4.697 4.945 6.609 1.00 93.44 296 ALA A O 1
ATOM 2157 N N . GLU A 1 297 ? -2.626 4.656 7.415 1.00 89.06 297 GLU A N 1
ATOM 2158 C CA . GLU A 1 297 ? -1.923 5.207 6.261 1.00 89.06 297 GLU A CA 1
ATOM 2159 C C . GLU A 1 297 ? -1.963 4.238 5.075 1.00 89.06 297 GLU A C 1
ATOM 2161 O O . GLU A 1 297 ? -2.228 4.650 3.945 1.00 89.06 297 GLU A O 1
ATOM 2166 N N . LEU A 1 298 ? -1.807 2.938 5.355 1.00 89.38 298 LEU A N 1
ATOM 2167 C CA . LEU A 1 298 ? -1.912 1.883 4.351 1.00 89.38 298 LEU A CA 1
ATOM 2168 C C . LEU A 1 298 ? -3.315 1.846 3.716 1.00 89.38 298 LEU A C 1
ATOM 2170 O O . LEU A 1 298 ? -3.440 1.752 2.502 1.00 89.38 298 LEU A O 1
ATOM 2174 N N . PHE A 1 299 ? -4.384 2.006 4.497 1.00 92.38 299 PHE A N 1
ATOM 2175 C CA . PHE A 1 299 ? -5.759 1.911 3.986 1.00 92.38 299 PHE A CA 1
ATOM 2176 C C . PHE A 1 299 ? -6.462 3.262 3.768 1.00 92.38 299 PHE A C 1
ATOM 2178 O O . PHE A 1 299 ? -7.674 3.299 3.592 1.00 92.38 299 PHE A O 1
ATOM 2185 N N . ALA A 1 300 ? -5.730 4.380 3.700 1.00 88.12 300 ALA A N 1
ATOM 2186 C CA . ALA A 1 300 ? -6.306 5.734 3.672 1.00 88.12 300 ALA A CA 1
ATOM 2187 C C . ALA A 1 300 ? -7.268 6.055 2.501 1.00 88.12 300 ALA A C 1
ATOM 2189 O O . ALA A 1 300 ? -8.003 7.035 2.581 1.00 88.12 300 ALA A O 1
ATOM 2190 N N . ARG A 1 301 ? -7.248 5.284 1.402 1.00 81.44 301 ARG A N 1
ATOM 2191 C CA . ARG A 1 301 ? -8.184 5.425 0.261 1.00 81.44 301 ARG A CA 1
ATOM 2192 C C . ARG A 1 301 ? -9.065 4.193 0.032 1.00 81.44 301 ARG A C 1
ATOM 2194 O O . ARG A 1 301 ? -9.659 4.060 -1.031 1.00 81.44 301 ARG A O 1
ATOM 2201 N N . SER A 1 302 ? -9.096 3.259 0.977 1.00 88.69 302 SER A N 1
ATOM 2202 C CA . SER A 1 302 ? -10.064 2.171 0.903 1.00 88.69 302 SER A CA 1
ATOM 2203 C C . SER A 1 302 ? -11.409 2.673 1.415 1.00 88.69 302 SER A C 1
ATOM 2205 O O . SER A 1 302 ? -11.499 3.121 2.556 1.00 88.69 302 SER A O 1
ATOM 2207 N N . ASP A 1 303 ? -12.447 2.574 0.589 1.00 91.94 303 ASP A N 1
ATOM 2208 C CA . ASP A 1 303 ? -13.822 2.868 1.010 1.00 91.94 303 ASP A CA 1
ATOM 2209 C C . ASP A 1 303 ? -14.402 1.735 1.881 1.00 91.94 303 ASP A C 1
ATOM 2211 O O . ASP A 1 303 ? -15.350 1.934 2.638 1.00 91.94 303 ASP A O 1
ATOM 2215 N N . GLU A 1 304 ? -13.807 0.541 1.807 1.00 95.06 304 GLU A N 1
ATOM 2216 C CA . GLU A 1 304 ? -14.267 -0.669 2.496 1.00 95.06 304 GLU A CA 1
ATOM 2217 C C . GLU A 1 304 ? -13.546 -0.900 3.837 1.00 95.06 304 GLU A C 1
ATOM 2219 O O . GLU A 1 304 ? -14.024 -1.657 4.685 1.00 95.06 304 GLU A O 1
ATOM 2224 N N . VAL A 1 305 ? -12.399 -0.251 4.067 1.00 96.81 305 VAL A N 1
ATOM 2225 C CA . VAL A 1 305 ? -11.596 -0.414 5.289 1.00 96.81 305 VAL A CA 1
ATOM 2226 C C . VAL A 1 305 ? -11.564 0.892 6.072 1.00 96.81 305 VAL A C 1
ATOM 2228 O O . VAL A 1 305 ? -10.887 1.850 5.707 1.00 96.81 305 VAL A O 1
ATOM 2231 N N . VAL A 1 306 ? -12.251 0.912 7.212 1.00 96.94 306 VAL A N 1
ATOM 2232 C CA . VAL A 1 306 ? -12.313 2.081 8.094 1.00 96.94 306 VAL A CA 1
ATOM 2233 C C . VAL A 1 306 ? -11.348 1.886 9.252 1.00 96.94 306 VAL A C 1
ATOM 2235 O O . VAL A 1 306 ? -11.545 1.024 10.104 1.00 96.94 306 VAL A O 1
ATOM 2238 N N . VAL A 1 307 ? -10.309 2.711 9.338 1.00 97.31 307 VAL A N 1
ATOM 2239 C CA . VAL A 1 307 ? -9.323 2.606 10.420 1.00 97.31 307 VAL A CA 1
ATOM 2240 C C . VAL A 1 307 ? -9.633 3.613 11.526 1.00 97.31 307 VAL A C 1
ATOM 2242 O O . VAL A 1 307 ? -9.704 4.818 11.282 1.00 97.31 307 VAL A O 1
ATOM 2245 N N . ARG A 1 308 ? -9.811 3.138 12.764 1.00 97.50 308 ARG A N 1
ATOM 2246 C CA . ARG A 1 308 ? -10.206 3.970 13.912 1.00 97.50 308 ARG A CA 1
ATOM 2247 C C . ARG A 1 308 ? -9.250 3.845 15.088 1.00 97.50 308 ARG A C 1
ATOM 2249 O O . ARG A 1 308 ? -8.715 2.783 15.389 1.00 97.50 308 ARG A O 1
ATOM 2256 N N . ARG A 1 309 ? -9.076 4.955 15.807 1.00 97.19 309 ARG A N 1
ATOM 2257 C CA . ARG A 1 309 ? -8.347 4.998 17.089 1.00 97.19 309 ARG A CA 1
ATOM 2258 C C . ARG A 1 309 ? -9.231 4.646 18.286 1.00 97.19 309 ARG A C 1
ATOM 2260 O O . ARG A 1 309 ? -8.701 4.451 19.373 1.00 97.19 309 ARG A O 1
ATOM 2267 N N . ALA A 1 310 ? -10.547 4.595 18.094 1.00 97.69 310 ALA A N 1
ATOM 2268 C CA . ALA A 1 310 ? -11.506 4.231 19.122 1.00 97.69 310 ALA A CA 1
ATOM 2269 C C . ALA A 1 310 ? -12.780 3.627 18.513 1.00 97.69 310 ALA A C 1
ATOM 2271 O O . ALA A 1 310 ? -13.159 4.002 17.399 1.00 97.69 310 ALA A O 1
ATOM 2272 N N . GLY A 1 311 ? -13.437 2.721 19.233 1.00 97.94 311 GLY A N 1
ATOM 2273 C CA . GLY A 1 311 ? -14.734 2.173 18.838 1.00 97.94 311 GLY A CA 1
ATOM 2274 C C . GLY A 1 311 ? -15.043 0.807 19.443 1.00 97.94 311 GLY A C 1
ATOM 2275 O O . GLY A 1 311 ? -14.197 0.189 20.091 1.00 97.94 311 GLY A O 1
ATOM 2276 N N . ASN A 1 312 ? -16.269 0.344 19.204 1.00 98.25 312 ASN A N 1
ATOM 2277 C CA . ASN A 1 312 ? -16.718 -0.994 19.574 1.00 98.25 312 ASN A CA 1
ATOM 2278 C C . ASN A 1 312 ? -16.223 -2.033 18.572 1.00 98.25 312 ASN A C 1
ATOM 2280 O O . ASN A 1 312 ? -16.255 -1.797 17.365 1.00 98.25 312 ASN A O 1
ATOM 2284 N N . ASP A 1 313 ? -15.774 -3.169 19.099 1.00 97.06 313 ASP A N 1
ATOM 2285 C CA . ASP A 1 313 ? -15.427 -4.384 18.362 1.00 97.06 313 ASP A CA 1
ATOM 2286 C C . ASP A 1 313 ? -14.476 -4.156 17.179 1.00 97.06 313 ASP A C 1
ATOM 2288 O O . ASP A 1 313 ? -14.560 -4.838 16.150 1.00 97.06 313 ASP A O 1
ATOM 2292 N N . LEU A 1 314 ? -13.544 -3.203 17.337 1.00 97.81 314 LEU A N 1
ATOM 2293 C CA . LEU A 1 314 ? -12.495 -2.966 16.349 1.00 97.81 314 LEU A CA 1
ATOM 2294 C C . LEU A 1 314 ? -11.742 -4.269 16.095 1.00 97.81 314 LEU A C 1
ATOM 2296 O O . LEU A 1 314 ? -11.447 -5.027 17.021 1.00 97.81 314 LEU A O 1
ATOM 2300 N N . ARG A 1 315 ? -11.400 -4.514 14.835 1.00 97.88 315 ARG A N 1
ATOM 2301 C CA . ARG A 1 315 ? -10.616 -5.681 14.436 1.00 97.88 315 ARG A CA 1
ATOM 2302 C C . ARG A 1 315 ? -9.150 -5.316 14.233 1.00 97.88 315 ARG A C 1
ATOM 2304 O O . ARG A 1 315 ? -8.804 -4.148 14.102 1.00 97.88 315 ARG A O 1
ATOM 2311 N N . MET A 1 316 ? -8.270 -6.306 14.202 1.00 97.06 316 MET A N 1
ATOM 2312 C CA . MET A 1 316 ? -6.849 -6.108 13.906 1.00 97.06 316 MET A CA 1
ATOM 2313 C C . MET A 1 316 ? -6.393 -7.167 12.912 1.00 97.06 316 MET A C 1
ATOM 2315 O O . MET A 1 316 ? -6.702 -8.343 13.090 1.00 97.06 316 MET A O 1
ATOM 2319 N N . ALA A 1 317 ? -5.673 -6.754 11.874 1.00 96.81 317 ALA A N 1
ATOM 2320 C CA . ALA A 1 317 ? -5.043 -7.678 10.943 1.00 96.81 317 ALA A CA 1
ATOM 2321 C C . ALA A 1 317 ? -3.708 -8.174 11.516 1.00 96.81 317 ALA A C 1
ATOM 2323 O O . ALA A 1 317 ? -2.891 -7.370 11.977 1.00 96.81 317 ALA A O 1
ATOM 2324 N N . ASP A 1 318 ? -3.506 -9.491 11.516 1.00 95.44 318 ASP A N 1
ATOM 2325 C CA . ASP A 1 318 ? -2.242 -10.113 11.914 1.00 95.44 318 ASP A CA 1
ATOM 2326 C C . ASP A 1 318 ? -1.167 -9.985 10.821 1.00 95.44 318 ASP A C 1
ATOM 2328 O O . ASP A 1 318 ? -1.404 -9.425 9.755 1.00 95.44 318 ASP A O 1
ATOM 2332 N N . GLY A 1 319 ? 0.037 -10.505 11.070 1.00 92.62 319 GLY A N 1
ATOM 2333 C CA . GLY A 1 319 ? 1.152 -10.427 10.121 1.00 92.62 319 GLY A CA 1
ATOM 2334 C C . GLY A 1 319 ? 0.942 -11.157 8.787 1.00 92.62 319 GLY A C 1
ATOM 2335 O O . GLY A 1 319 ? 1.820 -11.055 7.938 1.00 92.62 319 GLY A O 1
ATOM 2336 N N . LEU A 1 320 ? -0.164 -11.885 8.612 1.00 93.19 320 LEU A N 1
ATOM 2337 C CA . LEU A 1 320 ? -0.539 -12.592 7.385 1.00 93.19 320 LEU A CA 1
ATOM 2338 C C . LEU A 1 320 ? -1.759 -11.952 6.695 1.00 93.19 320 LEU A C 1
ATOM 2340 O O . LEU A 1 320 ? -2.226 -12.467 5.686 1.00 93.19 320 LEU A O 1
ATOM 2344 N N . GLY A 1 321 ? -2.299 -10.855 7.238 1.00 94.81 321 GLY A N 1
ATOM 2345 C CA . GLY A 1 321 ? -3.495 -10.196 6.706 1.00 94.81 321 GLY A CA 1
ATOM 2346 C C . GLY A 1 321 ? -4.814 -10.765 7.210 1.00 94.81 321 GLY A C 1
ATOM 2347 O O . GLY A 1 321 ? -5.870 -10.297 6.786 1.00 94.81 321 GLY A O 1
ATOM 2348 N N . PHE A 1 322 ? -4.802 -11.737 8.129 1.00 96.19 322 PHE A N 1
ATOM 2349 C CA . PHE A 1 322 ? -6.047 -12.238 8.700 1.00 96.19 322 PHE A CA 1
ATOM 2350 C C . PHE A 1 322 ? -6.570 -11.257 9.741 1.00 96.19 322 PHE A C 1
ATOM 2352 O O . PHE A 1 322 ? -5.919 -10.957 10.745 1.00 96.19 322 PHE A O 1
ATOM 2359 N N . VAL A 1 323 ? -7.786 -10.777 9.519 1.00 96.62 323 VAL A N 1
ATOM 2360 C CA . VAL A 1 323 ? -8.470 -9.865 10.432 1.00 96.62 323 VAL A CA 1
ATOM 2361 C C . VAL A 1 323 ? -9.080 -10.660 11.586 1.00 96.62 323 VAL A C 1
ATOM 2363 O O . VAL A 1 323 ? -9.943 -11.518 11.401 1.00 96.62 323 VAL A O 1
ATOM 2366 N N . ARG A 1 324 ? -8.640 -10.358 12.806 1.00 96.25 324 ARG A N 1
ATOM 2367 C CA . ARG A 1 324 ? -9.005 -11.068 14.039 1.00 96.25 324 ARG A CA 1
ATOM 2368 C C . ARG A 1 324 ? -9.588 -10.113 15.071 1.00 96.25 324 ARG A C 1
ATOM 2370 O O . ARG A 1 324 ? -9.451 -8.893 14.964 1.00 96.25 324 ARG A O 1
ATOM 2377 N N . GLN A 1 325 ? -10.249 -10.668 16.088 1.00 96.50 325 GLN A N 1
ATOM 2378 C CA . GLN A 1 325 ? -10.538 -9.892 17.293 1.00 96.50 325 GLN A CA 1
ATOM 2379 C C . GLN A 1 325 ? -9.218 -9.611 18.017 1.00 96.50 325 GLN A C 1
ATOM 2381 O O . GLN A 1 325 ? -8.469 -10.553 18.297 1.00 96.50 325 GLN A O 1
ATOM 2386 N N . PRO A 1 326 ? -8.897 -8.348 18.305 1.00 96.81 326 PRO A N 1
ATOM 2387 C CA . PRO A 1 326 ? -7.725 -8.024 19.082 1.00 96.81 326 PRO A CA 1
ATOM 2388 C C . PRO A 1 326 ? -7.987 -8.228 20.572 1.00 96.81 326 PRO A C 1
ATOM 2390 O O . PRO A 1 326 ? -9.122 -8.201 21.045 1.00 96.81 326 PRO A O 1
ATOM 2393 N N . ARG A 1 327 ? -6.899 -8.353 21.321 1.00 95.62 327 ARG A N 1
ATOM 2394 C CA . ARG A 1 327 ? -6.877 -8.292 22.777 1.00 95.62 327 ARG A CA 1
ATOM 2395 C C . ARG A 1 327 ? -5.737 -7.394 23.224 1.00 95.62 327 ARG A C 1
ATOM 2397 O O . ARG A 1 327 ? -4.724 -7.258 22.540 1.00 95.62 327 ARG A O 1
ATOM 2404 N N . VAL A 1 328 ? -5.882 -6.804 24.398 1.00 94.75 328 VAL A N 1
ATOM 2405 C CA . VAL A 1 328 ? -4.784 -6.093 25.049 1.00 94.75 328 VAL A CA 1
ATOM 2406 C C . VAL A 1 328 ? -3.898 -7.122 25.759 1.00 94.75 328 VAL A C 1
ATOM 2408 O O . VAL A 1 328 ? -4.382 -7.868 26.610 1.00 94.75 328 VAL A O 1
ATOM 2411 N N . ALA A 1 329 ? -2.617 -7.206 25.392 1.00 90.94 329 ALA A N 1
ATOM 2412 C CA . ALA A 1 329 ? -1.669 -8.178 25.948 1.00 90.94 329 ALA A CA 1
ATOM 2413 C C . ALA A 1 329 ? -0.664 -7.544 26.909 1.00 90.94 329 ALA A C 1
ATOM 2415 O O . ALA A 1 329 ? -0.316 -6.377 26.776 1.00 90.94 329 ALA A O 1
ATOM 2416 N N . GLY A 1 330 ? -0.177 -8.338 27.874 1.00 75.94 330 GLY A N 1
ATOM 2417 C CA . GLY A 1 330 ? 0.891 -7.933 28.802 1.00 75.94 330 GLY A CA 1
ATOM 2418 C C . GLY A 1 330 ? 0.563 -6.695 29.643 1.00 75.94 330 GLY A C 1
ATOM 2419 O O . GLY A 1 330 ? 1.466 -6.032 30.146 1.00 75.94 330 GLY A O 1
ATOM 2420 N N . GLY A 1 331 ? -0.723 -6.359 29.732 1.00 70.75 331 GLY A N 1
ATOM 2421 C CA . GLY A 1 331 ? -1.217 -5.113 30.281 1.00 70.75 331 GLY A CA 1
ATOM 2422 C C . GLY A 1 331 ? -1.620 -5.186 31.747 1.00 70.75 331 GLY A C 1
ATOM 2423 O O . GLY A 1 331 ? -1.786 -6.264 32.316 1.00 70.75 331 GLY A O 1
ATOM 2424 N N . VAL A 1 332 ? -1.839 -4.016 32.344 1.00 82.56 332 VAL A N 1
ATOM 2425 C CA . VAL A 1 332 ? -2.524 -3.917 33.636 1.00 82.56 332 V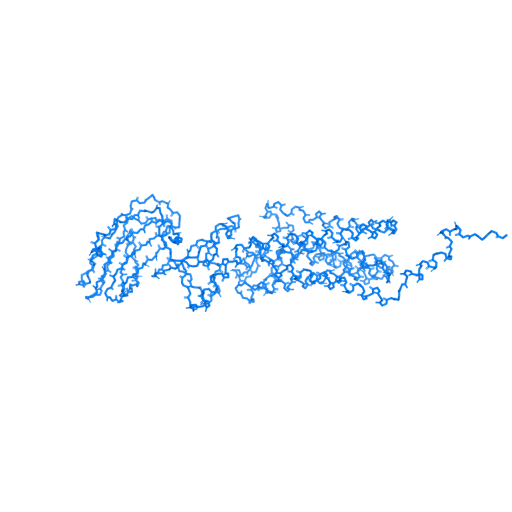AL A CA 1
ATOM 2426 C C . VAL A 1 332 ? -4.014 -4.030 33.381 1.00 82.56 332 VAL A C 1
ATOM 2428 O O . VAL A 1 332 ? -4.539 -3.327 32.519 1.00 82.56 332 VAL A O 1
ATOM 2431 N N . GLY A 1 333 ? -4.699 -4.897 34.118 1.00 84.94 333 GLY A N 1
ATOM 2432 C CA . GLY A 1 333 ? -6.139 -5.037 33.990 1.00 84.94 333 GLY A CA 1
ATOM 2433 C C . GLY A 1 333 ? -6.843 -5.252 35.316 1.00 84.94 333 GLY A C 1
ATOM 2434 O O . GLY A 1 333 ? -6.215 -5.531 36.338 1.00 84.94 333 GLY A O 1
ATOM 2435 N N . THR A 1 334 ? -8.162 -5.094 35.294 1.00 88.12 334 THR A N 1
ATOM 2436 C CA . THR A 1 334 ? -9.020 -5.487 36.410 1.00 88.12 334 THR A CA 1
ATOM 2437 C C . THR A 1 334 ? -9.091 -7.008 36.510 1.00 88.12 334 THR A C 1
ATOM 2439 O O . THR A 1 334 ? -8.909 -7.733 35.530 1.00 88.12 334 THR A O 1
ATOM 2442 N N . VAL A 1 335 ? -9.350 -7.504 37.720 1.00 84.88 335 VAL A N 1
ATOM 2443 C CA . VAL A 1 335 ? -9.605 -8.931 37.933 1.00 84.88 335 VAL A CA 1
ATOM 2444 C C . VAL A 1 335 ? -10.893 -9.301 37.186 1.00 84.88 335 VAL A C 1
ATOM 2446 O O . VAL A 1 335 ? -11.880 -8.570 37.323 1.00 84.88 335 VAL A O 1
ATOM 2449 N N . PRO A 1 336 ? -10.912 -10.401 36.408 1.00 87.94 336 PRO A N 1
ATOM 2450 C CA . PRO A 1 336 ? -12.134 -10.880 35.780 1.00 87.94 336 PRO A CA 1
ATOM 2451 C C . PRO A 1 336 ? -13.261 -11.041 36.806 1.00 87.94 336 PRO A C 1
ATOM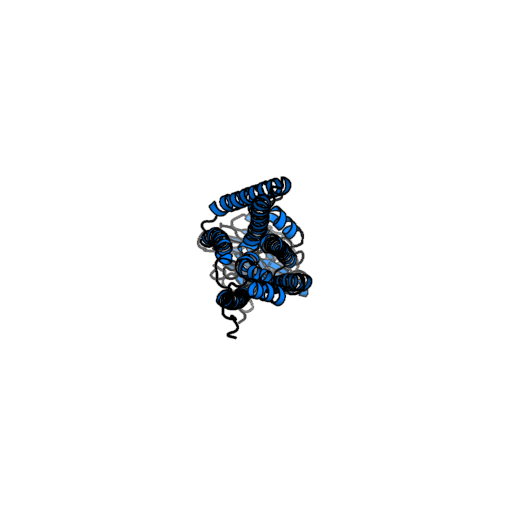 2453 O O . PRO A 1 336 ? -12.997 -11.438 37.947 1.00 87.94 336 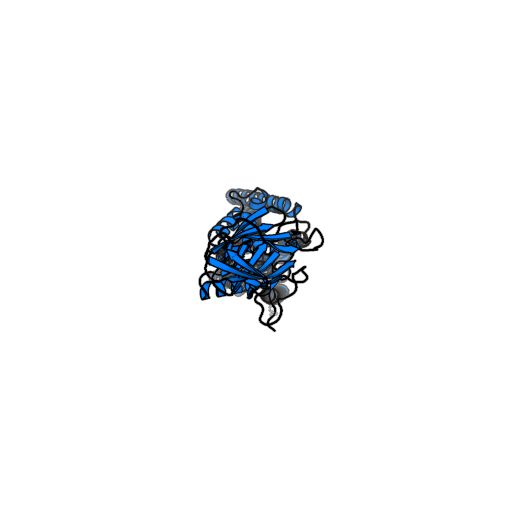PRO A O 1
ATOM 2456 N N . PRO A 1 337 ? -14.516 -10.744 36.433 1.00 86.69 337 PRO A N 1
ATOM 2457 C CA . PRO A 1 337 ? -15.634 -10.947 37.337 1.00 86.69 337 PRO A CA 1
ATOM 2458 C C . PRO A 1 337 ? -15.740 -12.415 37.755 1.00 86.69 337 PRO A C 1
ATOM 2460 O O . PRO A 1 337 ? -15.380 -13.322 37.002 1.00 86.69 337 PRO A O 1
ATOM 2463 N N . ALA A 1 338 ? -16.257 -12.648 38.963 1.00 88.88 338 ALA A N 1
ATOM 2464 C CA . ALA A 1 338 ? -16.555 -13.998 39.423 1.00 88.88 338 ALA A CA 1
ATOM 2465 C C . ALA A 1 338 ? -17.497 -14.710 38.426 1.00 88.88 338 ALA A C 1
ATOM 2467 O O . ALA A 1 338 ? -18.353 -14.050 37.830 1.00 88.88 338 ALA A O 1
ATOM 2468 N N . PRO A 1 339 ? -17.396 -16.039 38.250 1.00 88.75 339 PRO A N 1
ATOM 2469 C CA . PRO A 1 339 ? -18.326 -16.780 37.401 1.00 88.75 339 PRO A CA 1
ATOM 2470 C C . PRO A 1 339 ? -19.788 -16.470 37.767 1.00 88.75 339 PRO A C 1
ATOM 2472 O O . PRO A 1 339 ? -20.160 -16.515 38.937 1.00 88.75 339 PRO A O 1
ATOM 2475 N N . GLY A 1 340 ? -20.610 -16.118 36.774 1.00 88.38 340 GLY A N 1
ATOM 2476 C CA . GLY A 1 340 ? -22.014 -15.723 36.975 1.00 88.38 340 GLY A CA 1
ATOM 2477 C C . GLY A 1 340 ? -22.242 -14.248 37.345 1.00 88.38 340 GLY A C 1
ATOM 2478 O O . GLY A 1 340 ? -23.389 -13.811 37.403 1.00 88.38 340 GLY A O 1
ATOM 2479 N N . SER A 1 341 ? -21.182 -13.462 37.549 1.00 90.94 341 SER A N 1
ATOM 2480 C CA . SER A 1 341 ? -21.234 -12.001 37.665 1.00 90.94 341 SER A CA 1
ATOM 2481 C C . SER A 1 341 ? -20.919 -11.350 36.315 1.00 90.94 341 SER A C 1
ATOM 2483 O O . SER A 1 341 ? -20.053 -11.814 35.577 1.00 90.94 341 SER A O 1
ATOM 2485 N N . CYS A 1 342 ? -21.601 -10.249 35.993 1.00 87.81 342 CYS A N 1
ATOM 2486 C CA . CYS A 1 342 ? -21.299 -9.458 34.797 1.00 87.81 342 CYS A CA 1
ATOM 2487 C C . CYS A 1 342 ? -20.172 -8.426 35.023 1.00 87.81 342 CYS A C 1
ATOM 2489 O O . CYS A 1 342 ? -19.787 -7.725 34.089 1.00 87.81 342 CYS A O 1
ATOM 2491 N N . GLY A 1 343 ? -19.648 -8.330 36.251 1.00 92.88 343 GLY A N 1
ATOM 2492 C CA . GLY A 1 343 ? -18.703 -7.301 36.681 1.00 92.88 343 GLY A CA 1
ATOM 2493 C C . GLY A 1 343 ? -19.371 -6.154 37.428 1.00 92.88 343 GLY A C 1
ATOM 2494 O O . GLY A 1 343 ? -20.213 -6.370 38.302 1.00 92.88 343 GLY A O 1
ATOM 2495 N N . GLN A 1 344 ? -18.948 -4.928 37.139 1.00 94.44 344 GLN A N 1
ATOM 2496 C CA . GLN A 1 344 ? -19.416 -3.728 37.819 1.00 94.44 344 GLN A CA 1
ATOM 2497 C C . GLN A 1 344 ? -20.646 -3.154 37.113 1.00 94.44 344 GLN A C 1
ATOM 2499 O O . GLN A 1 344 ? -20.552 -2.610 36.015 1.00 94.44 344 GLN A O 1
ATOM 2504 N N . LEU A 1 345 ? -21.811 -3.257 37.759 1.00 94.94 345 LEU A N 1
ATOM 2505 C CA . LEU A 1 345 ? -23.066 -2.735 37.223 1.00 94.94 345 LEU A CA 1
ATOM 2506 C C . LEU A 1 345 ? -23.165 -1.216 37.407 1.00 94.94 345 LEU A C 1
ATOM 2508 O O . LEU A 1 345 ? -23.249 -0.715 38.530 1.00 94.94 345 LEU A O 1
ATOM 2512 N N . LEU A 1 346 ? -23.242 -0.493 36.295 1.00 94.12 346 LEU A N 1
ATOM 2513 C CA . LEU A 1 346 ? -23.520 0.937 36.239 1.00 94.12 346 LEU A CA 1
ATOM 2514 C C . LEU A 1 346 ? -24.983 1.137 35.839 1.00 94.12 346 LEU A C 1
ATOM 2516 O O . LEU A 1 346 ? -25.431 0.602 34.827 1.00 94.12 346 LEU A O 1
ATOM 2520 N N . ARG A 1 347 ? -25.740 1.901 36.630 1.00 94.38 347 ARG A N 1
ATOM 2521 C CA . ARG A 1 347 ? -27.136 2.251 36.326 1.00 94.38 347 ARG A CA 1
ATOM 2522 C C . ARG A 1 347 ? -27.247 3.741 36.053 1.00 94.38 347 ARG A C 1
ATOM 2524 O O . ARG A 1 347 ? -26.817 4.554 36.873 1.00 94.38 347 ARG A O 1
ATOM 2531 N N . GLY A 1 348 ? -27.895 4.088 34.948 1.00 88.50 348 GLY A N 1
ATOM 2532 C CA . GLY A 1 348 ? -28.302 5.450 34.649 1.00 88.50 348 GLY A CA 1
ATOM 2533 C C . GLY A 1 348 ? -29.361 5.907 35.647 1.00 88.50 348 GLY A C 1
ATOM 2534 O O . GLY A 1 348 ? -30.551 5.632 35.498 1.00 88.50 348 GLY A O 1
ATOM 2535 N N . SER A 1 349 ? -28.919 6.583 36.704 1.00 81.00 349 SER A N 1
ATOM 2536 C CA . SER A 1 349 ? -29.792 7.130 37.754 1.00 81.00 349 SER A CA 1
ATOM 2537 C C . SER A 1 349 ? -30.266 8.555 37.445 1.00 81.00 349 SER A C 1
ATOM 2539 O O . SER A 1 349 ? -31.046 9.132 38.197 1.00 81.00 349 SER A O 1
ATOM 2541 N N . GLY A 1 350 ? -29.773 9.158 36.358 1.00 70.62 350 GLY A N 1
ATOM 2542 C CA . GLY A 1 350 ? -29.878 10.597 36.115 1.00 70.62 350 GLY A CA 1
ATOM 2543 C C . GLY A 1 350 ? -29.028 11.448 37.069 1.00 70.62 350 GLY A C 1
ATOM 2544 O O . GLY A 1 350 ? -29.052 12.669 36.952 1.00 70.62 350 GLY A O 1
ATOM 2545 N N . SER A 1 351 ? -28.282 10.834 38.000 1.00 63.97 351 SER A N 1
ATOM 2546 C CA . SER A 1 351 ? -27.248 11.521 38.775 1.00 63.97 351 SER A CA 1
ATOM 2547 C C . SER A 1 351 ? -25.916 11.481 38.026 1.00 63.97 351 SER A C 1
ATOM 2549 O O . SER A 1 351 ? -25.528 10.475 37.436 1.00 63.97 351 SER A O 1
ATOM 2551 N N . SER A 1 352 ? -25.214 12.606 38.046 1.00 65.81 352 SER A N 1
ATOM 2552 C CA . SER A 1 352 ? -24.039 12.919 37.235 1.00 65.81 352 SER A CA 1
ATOM 2553 C C . SER A 1 352 ? -22.717 12.345 37.768 1.00 65.81 352 SER A C 1
ATOM 2555 O O . SER A 1 352 ? -21.654 12.802 37.341 1.00 65.81 352 SER A O 1
ATOM 2557 N N . ARG A 1 353 ? -22.736 11.366 38.684 1.00 86.38 353 ARG A N 1
ATOM 2558 C CA . ARG A 1 353 ? -21.510 10.876 39.334 1.00 86.38 353 ARG A CA 1
ATOM 2559 C C . ARG A 1 353 ? -20.804 9.825 38.474 1.00 86.38 353 ARG A C 1
ATOM 2561 O O . ARG A 1 353 ? -21.335 8.742 38.257 1.00 86.38 353 ARG A O 1
ATOM 2568 N N . ALA A 1 354 ? -19.597 10.148 38.016 1.00 88.75 354 ALA A N 1
ATOM 2569 C CA . ALA A 1 354 ? -18.711 9.186 37.371 1.00 88.75 354 ALA A CA 1
ATOM 2570 C C . ALA A 1 354 ? -18.267 8.107 38.371 1.00 88.75 354 ALA A C 1
ATOM 2572 O O . ALA A 1 354 ? -18.020 8.397 39.546 1.00 88.75 354 ALA A O 1
ATOM 2573 N N . VAL A 1 355 ? -18.177 6.866 37.900 1.00 89.62 355 VAL A N 1
ATOM 2574 C CA . VAL A 1 355 ? -17.755 5.714 38.698 1.00 89.62 355 VAL A CA 1
ATOM 2575 C C . VAL A 1 355 ? -16.403 5.239 38.189 1.00 89.62 355 VAL A C 1
ATOM 2577 O O . VAL A 1 355 ? -16.248 4.964 37.001 1.00 89.62 355 VAL A O 1
ATOM 2580 N N . THR A 1 356 ? -15.425 5.121 39.085 1.00 91.12 356 THR A N 1
ATOM 2581 C CA . THR A 1 356 ? -14.139 4.491 38.780 1.00 91.12 356 THR A CA 1
ATOM 2582 C C . THR A 1 356 ? -14.345 3.005 38.529 1.00 91.12 356 THR A C 1
ATOM 2584 O O . THR A 1 356 ? -14.815 2.288 39.415 1.00 91.12 356 THR A O 1
ATOM 2587 N N . VAL A 1 357 ? -13.987 2.556 37.328 1.00 89.00 357 VAL A N 1
ATOM 2588 C CA . VAL A 1 357 ? -14.090 1.148 36.917 1.00 89.00 357 VAL A CA 1
ATOM 2589 C C . VAL A 1 357 ? -12.746 0.434 36.936 1.00 89.00 357 VAL A C 1
ATOM 2591 O O . VAL A 1 357 ? -12.694 -0.780 37.102 1.00 89.00 357 VAL A O 1
ATOM 2594 N N . ALA A 1 358 ? -11.641 1.175 36.819 1.00 90.25 358 ALA A N 1
ATOM 2595 C CA . ALA A 1 358 ? -10.303 0.612 36.934 1.00 90.25 358 ALA A CA 1
ATOM 2596 C C . ALA A 1 358 ? -9.293 1.644 37.440 1.00 90.25 358 ALA A C 1
ATOM 2598 O O . ALA A 1 358 ? -9.330 2.814 37.053 1.00 90.25 358 ALA A O 1
ATOM 2599 N N . ARG A 1 359 ? -8.345 1.178 38.259 1.00 89.81 359 ARG A N 1
ATOM 2600 C CA . ARG A 1 359 ? -7.090 1.878 38.558 1.00 89.81 359 ARG A CA 1
ATOM 2601 C C . ARG A 1 359 ? -5.955 1.089 37.920 1.00 89.81 359 ARG A C 1
ATOM 2603 O O . ARG A 1 359 ? -5.767 -0.085 38.230 1.00 89.81 359 ARG A O 1
ATOM 2610 N N . LEU A 1 360 ? -5.240 1.724 37.003 1.00 84.88 360 LEU A N 1
ATOM 2611 C CA . LEU A 1 360 ? -4.252 1.096 36.141 1.00 84.88 360 LEU A CA 1
ATOM 2612 C C . LEU A 1 360 ? -2.851 1.492 36.614 1.00 84.88 360 LEU A C 1
ATOM 2614 O O . LEU A 1 360 ? -2.355 2.581 36.344 1.00 84.88 360 LEU A O 1
ATOM 2618 N N . SER A 1 361 ? -2.193 0.585 37.328 1.00 77.94 361 SER A N 1
ATOM 2619 C CA . SER A 1 361 ? -0.812 0.740 37.800 1.00 77.94 361 SER A CA 1
ATOM 2620 C C . SER A 1 361 ? 0.216 0.407 36.707 1.00 77.94 361 SER A C 1
ATOM 2622 O O . SER A 1 361 ? 1.098 -0.423 36.920 1.00 77.94 361 SER A O 1
ATOM 2624 N N . ALA A 1 362 ? 0.082 0.975 35.506 1.00 70.12 362 ALA A N 1
ATOM 2625 C CA . ALA A 1 362 ? 1.006 0.698 34.402 1.00 70.12 362 ALA A CA 1
ATOM 2626 C C . ALA A 1 362 ? 2.270 1.578 34.478 1.00 70.12 362 ALA A C 1
ATOM 2628 O O . ALA A 1 362 ? 2.205 2.721 34.946 1.00 70.12 362 ALA A O 1
ATOM 2629 N N . PRO A 1 363 ? 3.436 1.095 34.003 1.00 68.94 363 PRO A N 1
ATOM 2630 C CA . PRO A 1 363 ? 4.608 1.947 33.839 1.00 68.94 363 PRO A CA 1
ATOM 2631 C C . PRO A 1 363 ? 4.274 3.126 32.913 1.00 68.94 363 PRO A C 1
ATOM 2633 O O . PRO A 1 363 ? 3.667 2.942 31.861 1.00 68.94 363 PRO A O 1
ATOM 2636 N N . ARG A 1 364 ? 4.711 4.337 33.296 1.00 65.31 364 ARG A N 1
ATOM 2637 C CA . ARG A 1 364 ? 4.303 5.637 32.710 1.00 65.31 364 ARG A CA 1
ATOM 2638 C C . ARG A 1 364 ? 4.487 5.795 31.191 1.00 65.31 364 ARG A C 1
ATOM 2640 O O . ARG A 1 364 ? 4.079 6.822 30.654 1.00 65.31 364 ARG A O 1
ATOM 2647 N N . ARG A 1 365 ? 5.152 4.862 30.503 1.00 74.81 365 ARG A N 1
ATOM 2648 C CA . ARG A 1 365 ? 5.389 4.916 29.055 1.00 74.81 365 ARG A CA 1
ATOM 2649 C C . ARG A 1 365 ? 5.295 3.528 28.438 1.00 74.81 365 ARG A C 1
ATOM 2651 O O . ARG A 1 365 ? 6.268 2.781 28.424 1.00 74.81 365 ARG A O 1
ATOM 2658 N N . THR A 1 366 ? 4.134 3.226 27.880 1.00 76.81 366 THR A N 1
ATOM 2659 C CA . THR A 1 366 ? 3.967 2.184 26.866 1.00 76.81 366 THR A CA 1
ATOM 2660 C C . THR A 1 366 ? 3.596 2.903 25.571 1.00 76.81 366 THR A C 1
ATOM 2662 O O . THR A 1 366 ? 2.486 3.429 25.488 1.00 76.81 366 THR A O 1
ATOM 2665 N N . PRO A 1 367 ? 4.520 3.040 24.599 1.00 80.06 367 PRO A N 1
ATOM 2666 C CA . PRO A 1 367 ? 4.151 3.584 23.299 1.00 80.06 367 PRO A CA 1
ATOM 2667 C C . PRO A 1 367 ? 3.037 2.714 22.708 1.00 80.06 367 PRO A C 1
ATOM 2669 O O . PRO A 1 367 ? 3.068 1.492 22.841 1.00 80.06 367 PRO A O 1
ATOM 2672 N N . ASP A 1 368 ? 2.035 3.365 22.123 1.00 87.12 368 ASP A N 1
ATOM 2673 C CA . ASP A 1 368 ? 0.902 2.713 21.456 1.00 87.12 368 ASP A CA 1
ATOM 2674 C C . ASP A 1 368 ? 0.047 1.826 22.363 1.00 87.12 368 ASP A C 1
ATOM 2676 O O . ASP A 1 368 ? -0.474 0.792 21.942 1.00 87.12 368 ASP A O 1
ATOM 2680 N N . ALA A 1 369 ? -0.124 2.250 23.615 1.00 92.75 369 ALA A N 1
ATOM 2681 C CA . ALA A 1 369 ? -1.032 1.602 24.542 1.00 92.75 369 ALA A CA 1
ATOM 2682 C C . ALA A 1 369 ? -2.499 1.729 24.090 1.00 92.75 369 ALA A C 1
ATOM 2684 O O . ALA A 1 369 ? -2.946 2.735 23.534 1.00 92.75 369 ALA A O 1
ATOM 2685 N N . TRP A 1 370 ? -3.273 0.696 24.390 1.00 96.12 370 TRP A N 1
ATOM 2686 C CA . TRP A 1 370 ? -4.709 0.636 24.182 1.00 96.12 370 TRP A CA 1
ATOM 2687 C C . TRP A 1 370 ? -5.404 0.333 25.497 1.00 96.12 370 TRP A C 1
ATOM 2689 O O . TRP A 1 370 ? -4.951 -0.520 26.261 1.00 96.12 370 TRP A O 1
ATOM 2699 N N . VAL A 1 371 ? -6.520 1.015 25.734 1.00 96.12 371 VAL A N 1
ATOM 2700 C CA . VAL A 1 371 ? -7.504 0.634 26.742 1.00 96.12 371 VAL A CA 1
ATOM 2701 C C . VAL A 1 371 ? -8.545 -0.251 26.064 1.00 96.12 371 VAL A C 1
ATOM 2703 O O . VAL A 1 371 ? -9.090 0.112 25.022 1.00 96.12 371 VAL A O 1
ATOM 2706 N N . SER A 1 372 ? -8.819 -1.403 26.667 1.00 97.12 372 SER A N 1
ATOM 2707 C CA . SER A 1 372 ? -9.938 -2.284 26.331 1.00 97.12 372 SER A CA 1
ATOM 2708 C C . SER A 1 372 ? -10.935 -2.291 27.479 1.00 97.12 372 SER A C 1
ATOM 2710 O O . SER A 1 372 ? -10.528 -2.347 28.638 1.00 97.12 372 SER A O 1
ATOM 2712 N N . ILE A 1 373 ? -12.223 -2.208 27.160 1.00 97.19 373 ILE A N 1
ATOM 2713 C CA . ILE A 1 373 ? -13.322 -2.241 28.125 1.00 97.19 373 ILE A CA 1
ATOM 2714 C C . ILE A 1 373 ? -14.346 -3.242 27.605 1.00 97.19 373 ILE A C 1
ATOM 2716 O O . ILE A 1 373 ? -15.078 -2.950 26.658 1.00 97.19 373 ILE A O 1
ATOM 2720 N N . SER A 1 374 ? -14.398 -4.423 28.209 1.00 96.75 374 SER A N 1
ATOM 2721 C CA . SER A 1 374 ? -15.465 -5.389 27.947 1.00 96.75 374 SER A CA 1
ATOM 2722 C C . SER A 1 374 ? -16.717 -4.974 28.709 1.00 96.75 374 SER A C 1
ATOM 2724 O O . SER A 1 374 ? -16.639 -4.674 29.903 1.00 96.75 374 SER A O 1
ATOM 2726 N N . TYR A 1 375 ? -17.873 -4.965 28.053 1.00 97.38 375 TYR A N 1
ATOM 2727 C CA . TYR A 1 375 ? -19.125 -4.581 28.696 1.00 97.38 375 TYR A CA 1
ATOM 2728 C C . TYR A 1 375 ? -20.331 -5.363 28.168 1.00 97.38 375 TYR A C 1
ATOM 2730 O O . TYR A 1 375 ? -20.291 -5.945 27.086 1.00 97.38 375 TYR A O 1
ATOM 2738 N N . LEU A 1 376 ? -21.409 -5.353 28.954 1.00 97.31 376 LEU A N 1
ATOM 2739 C CA . LEU A 1 376 ? -22.741 -5.835 28.599 1.00 97.31 376 LEU A CA 1
ATOM 2740 C C . LEU A 1 376 ? -23.760 -4.721 28.864 1.00 97.31 376 LEU A C 1
ATOM 2742 O O . LEU A 1 376 ? -23.994 -4.378 30.025 1.00 97.31 376 LEU A O 1
ATOM 2746 N N . ALA A 1 377 ? -24.361 -4.156 27.819 1.00 97.75 377 ALA A N 1
ATOM 2747 C CA . ALA A 1 377 ? -25.326 -3.064 27.951 1.00 97.75 377 ALA A CA 1
ATOM 2748 C C . ALA A 1 377 ? -26.765 -3.508 27.671 1.00 97.75 377 ALA A C 1
ATOM 2750 O O . ALA A 1 377 ? -27.022 -4.349 26.807 1.00 97.75 377 ALA A O 1
ATOM 2751 N N . SER A 1 378 ? -27.722 -2.921 28.394 1.00 97.38 378 SER A N 1
ATOM 2752 C CA . SER A 1 378 ? -29.148 -3.231 28.232 1.00 97.38 378 SER A CA 1
ATOM 2753 C C . SER A 1 378 ? -29.771 -2.621 26.975 1.00 97.38 378 SER A C 1
ATOM 2755 O O . SER A 1 378 ? -30.758 -3.154 26.469 1.00 97.38 378 SER A O 1
ATOM 2757 N N . GLN A 1 379 ? -29.219 -1.514 26.481 1.00 97.31 379 GLN A N 1
ATOM 2758 C CA . GLN A 1 379 ? -29.683 -0.772 25.308 1.00 97.31 379 GLN A CA 1
ATOM 2759 C C . GLN A 1 379 ? -28.529 0.044 24.712 1.00 97.31 379 GLN A C 1
ATOM 2761 O O . GLN A 1 379 ? -27.505 0.206 25.376 1.00 97.31 379 GLN A O 1
ATOM 2766 N N . ASP A 1 380 ? -28.718 0.556 23.496 1.00 97.62 380 ASP A N 1
ATOM 2767 C CA . ASP A 1 380 ? -27.786 1.507 22.893 1.00 97.62 380 ASP A CA 1
ATOM 2768 C C . ASP A 1 380 ? -27.816 2.823 23.685 1.00 97.62 380 ASP A C 1
ATOM 2770 O O . ASP A 1 380 ? -28.891 3.310 24.052 1.00 97.62 380 ASP A O 1
ATOM 2774 N N . ASP A 1 381 ? -26.646 3.380 23.989 1.00 96.31 381 ASP A N 1
ATOM 2775 C CA . ASP A 1 381 ? -26.512 4.588 24.805 1.00 96.31 381 ASP A CA 1
ATOM 2776 C C . ASP A 1 381 ? -25.204 5.328 24.497 1.00 96.31 381 ASP A C 1
ATOM 2778 O O . ASP A 1 381 ? -24.276 4.763 23.920 1.00 96.31 381 ASP A O 1
ATOM 2782 N N . THR A 1 382 ? -25.096 6.577 24.942 1.00 96.00 382 THR A N 1
ATOM 2783 C CA . THR A 1 382 ? -23.831 7.317 24.954 1.00 96.00 382 THR A CA 1
ATOM 2784 C C . THR A 1 382 ? -23.360 7.465 26.398 1.00 96.00 382 THR A C 1
ATOM 2786 O O . THR A 1 382 ? -24.054 8.005 27.264 1.00 96.00 382 THR A O 1
ATOM 2789 N N . VAL A 1 383 ? -22.162 6.957 26.672 1.00 95.75 383 VAL A N 1
ATOM 2790 C CA . VAL A 1 383 ? -21.544 6.952 27.999 1.00 95.75 383 VAL A CA 1
ATOM 2791 C C . VAL A 1 383 ? -20.340 7.879 27.986 1.00 95.75 383 VAL A C 1
ATOM 2793 O O . VAL A 1 383 ? -19.587 7.938 27.020 1.00 95.75 383 VAL A O 1
ATOM 2796 N N . GLU A 1 384 ? -20.121 8.599 29.080 1.00 96.69 384 GLU A N 1
ATOM 2797 C CA . GLU A 1 384 ? -18.921 9.414 29.221 1.00 96.69 384 GLU A CA 1
ATOM 2798 C C . GLU A 1 384 ? -17.800 8.588 29.855 1.00 96.69 384 GLU A C 1
ATOM 2800 O O . GLU A 1 384 ? -17.910 8.118 30.990 1.00 96.69 384 GLU A O 1
ATOM 2805 N N . LEU A 1 385 ? -16.722 8.414 29.098 1.00 97.06 385 LEU A N 1
ATOM 2806 C CA . LEU A 1 385 ? -15.480 7.761 29.482 1.00 97.06 385 LEU A CA 1
ATOM 2807 C C . LEU A 1 385 ? -14.471 8.814 29.942 1.00 97.06 385 LEU A C 1
ATOM 2809 O O . LEU A 1 385 ? -14.044 9.658 29.158 1.00 97.06 385 LEU A O 1
ATOM 2813 N N . GLY A 1 386 ? -14.067 8.750 31.207 1.00 96.19 386 GLY A N 1
ATOM 2814 C CA . GLY A 1 386 ? -13.026 9.598 31.774 1.00 96.19 386 GLY A CA 1
ATOM 2815 C C . GLY A 1 386 ? -11.690 8.866 31.902 1.00 96.19 386 GLY A C 1
ATOM 2816 O O . GLY A 1 386 ? -11.634 7.793 32.501 1.00 96.19 386 GLY A O 1
ATOM 2817 N N . LEU A 1 387 ? -10.618 9.474 31.394 1.00 95.31 387 LEU A N 1
ATOM 2818 C CA . LEU A 1 387 ? -9.228 9.023 31.490 1.00 95.31 387 LEU A CA 1
ATOM 2819 C C . LEU A 1 387 ? -8.375 10.117 32.144 1.00 95.31 387 LEU A C 1
ATOM 2821 O O . LEU A 1 387 ? -8.096 11.138 31.512 1.00 95.31 387 LEU A O 1
ATOM 2825 N N . ASP A 1 388 ? -7.978 9.933 33.406 1.00 91.94 388 ASP A N 1
ATOM 2826 C CA . ASP A 1 388 ? -7.206 10.923 34.187 1.00 91.94 388 ASP A CA 1
ATOM 2827 C C . ASP A 1 388 ? -7.755 12.368 34.083 1.00 91.94 388 ASP A C 1
ATOM 2829 O O . ASP A 1 388 ? -7.009 13.334 33.909 1.00 91.94 388 ASP A O 1
ATOM 2833 N N . GLY A 1 389 ? -9.082 12.521 34.136 1.00 88.75 389 GLY A N 1
ATOM 2834 C CA . GLY A 1 389 ? -9.769 13.816 34.040 1.00 88.75 389 GLY A CA 1
ATOM 2835 C C . GLY A 1 389 ? -10.083 14.298 32.617 1.00 88.75 389 GLY A C 1
ATOM 2836 O O . GLY A 1 389 ? -10.808 15.277 32.468 1.00 88.75 389 GLY A O 1
ATOM 2837 N N . THR A 1 390 ? -9.608 13.612 31.574 1.00 94.62 390 THR A N 1
ATOM 2838 C CA . THR A 1 390 ? -10.063 13.850 30.192 1.00 94.62 390 THR A CA 1
ATOM 2839 C C . THR A 1 390 ? -11.341 13.068 29.952 1.00 94.62 390 THR A C 1
ATOM 2841 O O . THR A 1 390 ? -11.331 11.855 30.133 1.00 94.62 390 THR A O 1
ATOM 2844 N N . THR A 1 391 ? -12.420 13.720 29.530 1.00 95.69 391 THR A N 1
ATOM 2845 C CA . THR A 1 391 ? -13.692 13.043 29.259 1.00 95.69 391 THR A CA 1
ATOM 2846 C C . THR A 1 391 ? -13.971 12.926 27.764 1.00 95.69 391 THR A C 1
ATOM 2848 O O . THR A 1 391 ? -13.669 13.820 26.974 1.00 95.69 391 THR A O 1
ATOM 2851 N N . LEU A 1 392 ? -14.512 11.777 27.367 1.00 96.44 392 LEU A N 1
ATOM 2852 C CA . LEU A 1 392 ? -14.830 11.402 25.993 1.00 96.44 392 LEU A CA 1
ATOM 2853 C C . LEU A 1 392 ? -16.236 10.804 25.980 1.00 96.44 392 LEU A C 1
ATOM 2855 O O . LEU A 1 392 ? -16.556 9.979 26.829 1.00 96.44 392 LEU A O 1
ATOM 2859 N N . GLN A 1 393 ? -17.069 11.190 25.019 1.00 97.38 393 GLN A N 1
ATOM 2860 C CA . GLN A 1 393 ? -18.338 10.502 24.786 1.00 97.38 393 GLN A CA 1
ATOM 2861 C C . GLN A 1 393 ? -18.065 9.252 23.951 1.00 97.38 393 GLN A C 1
ATOM 2863 O O . GLN A 1 393 ? -17.374 9.330 22.933 1.00 97.38 393 GLN A O 1
ATOM 2868 N N . VAL A 1 394 ? -18.564 8.107 24.404 1.00 97.06 394 VAL A N 1
ATOM 2869 C CA . VAL A 1 394 ? -18.407 6.823 23.724 1.00 97.06 394 VAL A CA 1
ATOM 2870 C C . VAL A 1 394 ? -19.768 6.182 23.525 1.00 97.06 394 VAL A C 1
ATOM 2872 O O . VAL A 1 394 ? -20.587 6.138 24.443 1.00 97.06 394 VAL A O 1
ATOM 2875 N N . ASP A 1 395 ? -20.001 5.677 22.322 1.00 97.69 395 ASP A N 1
ATOM 2876 C CA . ASP A 1 395 ? -21.213 4.927 22.029 1.00 97.69 395 ASP A CA 1
ATOM 2877 C C . ASP A 1 395 ? -21.087 3.524 22.619 1.00 97.69 395 ASP A C 1
ATOM 2879 O O . ASP A 1 395 ? -20.075 2.837 22.443 1.00 97.69 395 ASP A O 1
ATOM 2883 N N . VAL A 1 396 ? -22.124 3.100 23.323 1.00 97.25 396 VAL A N 1
ATOM 2884 C CA . VAL A 1 396 ? -22.263 1.784 23.934 1.00 97.25 396 VAL A CA 1
ATOM 2885 C C . VAL A 1 396 ? -23.405 1.086 23.216 1.00 97.25 396 VAL A C 1
ATOM 2887 O O . VAL A 1 396 ? -24.493 1.639 23.095 1.00 97.25 396 VAL A O 1
ATOM 2890 N N . LEU A 1 397 ? -23.143 -0.115 22.713 1.00 98.06 397 LEU A N 1
ATOM 2891 C CA . LEU A 1 397 ? -24.103 -0.897 21.944 1.00 98.06 397 LEU A CA 1
ATOM 2892 C C . LEU A 1 397 ? -24.807 -1.906 22.848 1.00 98.06 397 LEU A C 1
ATOM 2894 O O . LEU A 1 397 ? -24.207 -2.469 23.765 1.00 98.06 397 LEU A O 1
ATOM 2898 N N . ARG A 1 398 ? -26.084 -2.164 22.587 1.00 98.00 398 ARG A N 1
ATOM 2899 C CA . ARG A 1 398 ? -26.868 -3.177 23.284 1.00 98.00 398 ARG A CA 1
ATOM 2900 C C . ARG A 1 398 ? -26.236 -4.556 23.106 1.00 98.00 398 ARG A C 1
ATOM 2902 O O . ARG A 1 398 ? -26.112 -5.049 21.991 1.00 98.00 398 ARG A O 1
ATOM 2909 N N . GLY A 1 399 ? -26.017 -5.250 24.219 1.00 97.75 399 GLY A N 1
ATOM 2910 C CA . GLY A 1 399 ? -25.426 -6.585 24.228 1.00 97.75 399 GLY A CA 1
ATOM 2911 C C . GLY A 1 399 ? -23.983 -6.576 24.719 1.00 97.75 399 GLY A C 1
ATOM 2912 O O . GLY A 1 399 ? -23.569 -5.658 25.427 1.00 97.75 399 GLY A O 1
ATOM 2913 N N . ALA A 1 400 ? -23.262 -7.661 24.429 1.00 97.25 400 ALA A N 1
ATOM 2914 C CA . ALA A 1 400 ? -21.889 -7.870 24.876 1.00 97.25 400 ALA A CA 1
ATOM 2915 C C . ALA A 1 400 ? -20.898 -7.397 23.810 1.00 97.25 400 ALA A C 1
ATOM 2917 O O . ALA A 1 400 ? -20.907 -7.917 22.696 1.00 97.25 400 ALA A O 1
ATOM 2918 N N . HIS A 1 401 ? -20.027 -6.460 24.175 1.00 97.88 401 HIS A N 1
ATOM 2919 C CA . HIS A 1 401 ? -19.090 -5.817 23.254 1.00 97.88 401 HIS A CA 1
ATOM 2920 C C . HIS A 1 401 ? -17.765 -5.492 23.948 1.00 97.88 401 HIS A C 1
ATOM 2922 O O . HIS A 1 401 ? -17.652 -5.521 25.180 1.00 97.88 401 HIS A O 1
ATOM 2928 N N . THR A 1 402 ? -16.748 -5.163 23.152 1.00 97.56 402 THR A N 1
ATOM 2929 C CA . THR A 1 402 ? -15.486 -4.607 23.658 1.00 97.56 402 THR A CA 1
ATOM 2930 C C . THR A 1 402 ? -15.237 -3.237 23.051 1.00 97.56 402 THR A C 1
ATOM 2932 O O . THR A 1 402 ? -15.056 -3.110 21.841 1.00 97.56 402 THR A O 1
ATOM 2935 N N . TYR A 1 403 ? -15.169 -2.208 23.894 1.00 98.12 403 TYR A N 1
ATOM 2936 C CA . TYR A 1 403 ? -14.718 -0.887 23.472 1.00 98.12 403 TYR A CA 1
ATOM 2937 C C . TYR A 1 403 ? -13.194 -0.816 23.520 1.00 98.12 403 TYR A C 1
ATOM 2939 O O . TYR A 1 403 ? -12.577 -1.179 24.525 1.00 98.12 403 TYR A O 1
ATOM 2947 N N . LEU A 1 404 ? -12.584 -0.335 22.442 1.00 98.12 404 LEU A N 1
ATOM 2948 C CA . LEU A 1 404 ? -11.142 -0.153 22.319 1.00 98.12 404 LEU A CA 1
ATOM 2949 C C . LEU A 1 404 ? -10.826 1.322 22.114 1.00 98.12 404 LEU A C 1
ATOM 2951 O O . LEU A 1 404 ? -11.513 2.004 21.357 1.00 98.12 404 LEU A O 1
ATOM 2955 N N . LEU A 1 405 ? -9.771 1.809 22.766 1.00 97.38 405 LEU A N 1
ATOM 2956 C CA . LEU A 1 405 ? -9.313 3.192 22.668 1.00 97.38 405 LEU A CA 1
ATOM 2957 C C . LEU A 1 405 ? -7.787 3.264 22.717 1.00 97.38 405 LEU A C 1
ATOM 2959 O O . LEU A 1 405 ? -7.176 2.874 23.712 1.00 97.38 405 LEU A O 1
ATOM 2963 N N . ARG A 1 406 ? -7.168 3.811 21.668 1.00 96.19 406 ARG A N 1
ATOM 2964 C CA . ARG A 1 406 ? -5.734 4.112 21.649 1.00 96.19 406 ARG A CA 1
ATOM 2965 C C . ARG A 1 406 ? -5.471 5.286 22.583 1.00 96.19 406 ARG A C 1
ATOM 2967 O O . ARG A 1 406 ? -5.929 6.403 22.337 1.00 96.19 406 ARG A O 1
ATOM 2974 N N . VAL A 1 407 ? -4.710 5.034 23.637 1.00 92.69 407 VAL A N 1
ATOM 2975 C CA . VAL A 1 407 ? -4.187 6.063 24.534 1.00 92.69 407 VAL A CA 1
ATOM 2976 C C . VAL A 1 407 ? -2.790 6.418 24.048 1.00 92.69 407 VAL A C 1
ATOM 2978 O O . VAL A 1 407 ? -1.998 5.544 23.714 1.00 92.69 407 VAL A O 1
ATOM 2981 N N . GLY A 1 408 ? -2.523 7.715 23.887 1.00 86.19 408 GLY A N 1
ATOM 2982 C CA . GLY A 1 408 ? -1.257 8.202 23.337 1.00 86.19 408 GLY A CA 1
ATOM 2983 C C . GLY A 1 408 ? -0.057 7.904 24.244 1.00 86.19 408 GLY A C 1
ATOM 2984 O O . GLY A 1 408 ? -0.028 6.957 25.019 1.00 86.19 408 GLY A O 1
ATOM 2985 N N . SER A 1 409 ? 0.957 8.766 24.212 1.00 81.69 409 SER A N 1
ATOM 2986 C CA . SER A 1 409 ? 2.178 8.574 25.013 1.00 81.69 409 SER A CA 1
ATOM 2987 C C . SER A 1 409 ? 1.960 8.592 26.534 1.00 81.69 409 SER A C 1
ATOM 2989 O O . SER A 1 409 ? 2.848 8.175 27.280 1.00 81.69 409 SER A O 1
ATOM 2991 N N . ARG A 1 410 ? 0.804 9.078 27.004 1.00 86.25 410 ARG A N 1
ATOM 2992 C CA . ARG A 1 410 ? 0.429 9.124 28.417 1.00 86.25 410 ARG A CA 1
ATOM 2993 C C . ARG A 1 410 ? -0.549 7.996 28.734 1.00 86.25 410 ARG A C 1
ATOM 2995 O O . ARG A 1 410 ? -1.702 8.032 28.313 1.00 86.25 410 ARG A O 1
ATOM 3002 N N . THR A 1 411 ? -0.083 7.025 29.512 1.00 88.69 411 THR A N 1
ATOM 3003 C CA . THR A 1 411 ? -0.906 5.935 30.045 1.00 88.69 411 THR A CA 1
ATOM 3004 C C . THR A 1 411 ? -1.846 6.465 31.129 1.00 88.69 411 THR A C 1
ATOM 3006 O O . THR A 1 411 ? -1.341 7.082 32.075 1.00 88.69 411 THR A O 1
ATOM 3009 N N . PRO A 1 412 ? -3.167 6.233 31.035 1.00 92.06 412 PRO A N 1
ATOM 3010 C CA . PRO A 1 412 ? -4.095 6.650 32.074 1.00 92.06 412 PRO A CA 1
ATOM 3011 C C . PRO A 1 412 ? -3.867 5.837 33.350 1.00 92.06 412 PRO A C 1
ATOM 3013 O O . PRO A 1 412 ? -3.648 4.626 33.289 1.00 92.06 412 PRO A O 1
ATOM 3016 N N . SER A 1 413 ? -3.936 6.499 34.499 1.00 91.44 413 SER A N 1
ATOM 3017 C CA . SER A 1 413 ? -3.912 5.858 35.819 1.00 91.44 413 SER A CA 1
ATOM 3018 C C . SER A 1 413 ? -5.300 5.448 36.306 1.00 91.44 413 SER A C 1
ATOM 3020 O O . SER A 1 413 ? -5.432 4.512 37.096 1.00 91.44 413 SER A O 1
ATOM 3022 N N . GLU A 1 414 ? -6.343 6.114 35.818 1.00 94.19 414 GLU A N 1
ATOM 3023 C CA . GLU A 1 414 ? -7.720 5.880 36.222 1.00 94.19 414 GLU A CA 1
ATOM 3024 C C . GLU A 1 414 ? -8.661 5.894 35.015 1.00 94.19 414 GLU A C 1
ATOM 3026 O O . GLU A 1 414 ? -8.587 6.774 34.153 1.00 94.19 414 GLU A O 1
ATOM 3031 N N . VAL A 1 415 ? -9.568 4.913 34.984 1.00 95.69 415 VAL A N 1
ATOM 3032 C CA . VAL A 1 415 ? -10.671 4.836 34.022 1.00 95.69 415 VAL A CA 1
ATOM 3033 C C . VAL A 1 415 ? -11.978 4.989 34.784 1.00 95.69 415 VAL A C 1
ATOM 3035 O O . VAL A 1 415 ? -12.274 4.219 35.704 1.00 95.69 415 VAL A O 1
ATOM 3038 N N . THR A 1 416 ? -12.769 5.978 34.388 1.00 96.69 416 THR A N 1
ATOM 3039 C CA . THR A 1 416 ? -14.094 6.254 34.948 1.00 96.69 416 THR A CA 1
ATOM 3040 C C . THR A 1 416 ? -15.149 6.178 33.853 1.00 96.69 416 THR A C 1
ATOM 3042 O O . THR A 1 416 ? -14.876 6.506 32.701 1.00 96.69 416 THR A O 1
ATOM 3045 N N . LEU A 1 417 ? -16.354 5.736 34.201 1.00 96.44 417 LEU A N 1
ATOM 3046 C CA . LEU A 1 417 ? -17.496 5.694 33.290 1.00 96.44 417 LEU A CA 1
ATOM 3047 C C . LEU A 1 417 ? -18.708 6.361 33.936 1.00 96.44 417 LEU A C 1
ATOM 3049 O O . LEU A 1 417 ? -18.937 6.238 35.146 1.00 96.44 417 LEU A O 1
ATOM 3053 N N . ARG A 1 418 ? -19.500 7.062 33.125 1.00 95.25 418 ARG A N 1
ATOM 3054 C CA . ARG A 1 418 ? -20.741 7.712 33.550 1.00 95.25 418 ARG A CA 1
ATOM 3055 C C . ARG A 1 418 ? -21.860 7.471 32.542 1.00 95.25 418 ARG A C 1
ATOM 3057 O O . ARG A 1 418 ? -21.813 7.970 31.423 1.00 95.25 418 ARG A O 1
ATOM 3064 N N . VAL A 1 419 ? -22.885 6.738 32.976 1.00 95.00 419 VAL A N 1
ATOM 3065 C CA . VAL A 1 419 ? -24.088 6.435 32.185 1.00 95.00 419 VAL A CA 1
ATOM 3066 C C . VAL A 1 419 ? -25.129 7.529 32.425 1.00 95.00 419 VAL A C 1
ATOM 3068 O O . VAL A 1 419 ? -25.648 7.656 33.537 1.00 95.00 419 VAL A O 1
ATOM 3071 N N . GLY A 1 420 ? -25.401 8.348 31.407 1.00 88.31 420 GLY A N 1
ATOM 3072 C CA . GLY A 1 420 ? -26.286 9.513 31.530 1.00 88.31 420 GLY A CA 1
ATOM 3073 C C . GLY A 1 420 ? -27.776 9.180 31.428 1.00 88.31 420 GLY A C 1
ATOM 3074 O O . GLY A 1 420 ? -28.601 9.793 32.114 1.00 88.31 420 GLY A O 1
ATOM 3075 N N . THR A 1 421 ? -28.131 8.193 30.608 1.00 90.44 421 THR A N 1
ATOM 3076 C CA . THR A 1 421 ? -29.524 7.935 30.232 1.00 90.44 421 THR A CA 1
ATOM 3077 C C . THR A 1 421 ? -30.264 7.145 31.305 1.00 90.44 421 THR A C 1
ATOM 3079 O O . THR A 1 421 ? -29.858 6.050 31.695 1.00 90.44 421 THR A O 1
ATOM 3082 N N . ARG A 1 422 ? -31.386 7.684 31.799 1.00 91.25 422 ARG A N 1
ATOM 3083 C CA . ARG A 1 422 ? -32.215 7.003 32.807 1.00 91.25 422 ARG A CA 1
ATOM 3084 C C . ARG A 1 422 ? -32.731 5.664 32.278 1.00 91.25 422 ARG A C 1
ATOM 3086 O O . ARG A 1 422 ? -33.231 5.589 31.163 1.00 91.25 422 ARG A O 1
ATOM 3093 N N . GLY A 1 423 ? -32.633 4.624 33.106 1.00 91.44 423 GLY A N 1
ATOM 3094 C CA . GLY A 1 423 ? -33.067 3.267 32.749 1.00 91.44 423 GLY A CA 1
ATOM 3095 C C . GLY A 1 423 ? -32.046 2.462 31.939 1.00 91.44 423 GLY A C 1
ATOM 3096 O O . GLY A 1 423 ? -32.198 1.249 31.831 1.00 91.44 423 GLY A O 1
ATOM 3097 N N . SER A 1 424 ? -30.976 3.097 31.450 1.00 95.06 424 SER A N 1
ATOM 3098 C CA . SER A 1 424 ? -29.834 2.397 30.865 1.00 95.06 424 SER A CA 1
ATOM 3099 C C . SER A 1 424 ? -29.023 1.696 31.951 1.00 95.06 424 SER A C 1
ATOM 3101 O O . SER A 1 424 ? -28.834 2.223 33.055 1.00 95.06 424 SER A O 1
ATOM 3103 N N . SER A 1 425 ? -28.528 0.500 31.652 1.00 95.38 425 SER A N 1
ATOM 3104 C CA . SER A 1 425 ? -27.590 -0.207 32.513 1.00 95.38 425 SER A CA 1
ATOM 3105 C C . SER A 1 425 ? -26.459 -0.803 31.692 1.00 95.38 425 SER A C 1
ATOM 3107 O O . SER A 1 425 ? -26.687 -1.406 30.645 1.00 95.38 425 SER A O 1
ATOM 3109 N N . VAL A 1 426 ? -25.236 -0.621 32.182 1.00 96.50 426 VAL A N 1
ATOM 3110 C CA . VAL A 1 426 ? -24.014 -1.119 31.553 1.00 96.50 426 VAL A CA 1
ATOM 3111 C C . VAL A 1 426 ? -23.245 -1.887 32.607 1.00 96.50 426 VAL A C 1
ATOM 3113 O O . VAL A 1 426 ? -22.875 -1.330 33.639 1.00 96.50 426 VAL A O 1
ATOM 3116 N N . CYS A 1 427 ? -23.026 -3.173 32.373 1.00 96.81 427 CYS A N 1
ATOM 3117 C CA . CYS A 1 427 ? -22.176 -3.977 33.227 1.00 96.81 427 CYS A CA 1
ATOM 3118 C C . CYS A 1 427 ? -20.771 -4.038 32.641 1.00 96.81 427 CYS A C 1
ATOM 3120 O O . CYS A 1 427 ? -20.590 -4.497 31.517 1.00 96.81 427 CYS A O 1
ATOM 3122 N N . VAL A 1 428 ? -19.792 -3.535 33.385 1.00 96.56 428 VAL A N 1
ATOM 3123 C CA . VAL A 1 428 ? -18.398 -3.443 32.947 1.00 96.56 428 VAL A CA 1
ATOM 3124 C C . VAL A 1 428 ? -17.635 -4.647 33.479 1.00 96.56 428 VAL A C 1
ATOM 3126 O O . VAL A 1 428 ? -17.569 -4.854 34.689 1.00 96.56 428 VAL A O 1
ATOM 3129 N N . GLY A 1 429 ? -17.074 -5.438 32.571 1.00 95.00 429 GLY A N 1
ATOM 3130 C CA . GLY A 1 429 ? -16.283 -6.622 32.881 1.00 95.00 429 GLY A CA 1
ATOM 3131 C C . GLY A 1 429 ? -14.804 -6.285 33.056 1.00 95.00 429 GLY A C 1
ATOM 3132 O O . GLY A 1 429 ? -14.406 -5.575 33.980 1.00 95.00 429 GLY A O 1
ATOM 3133 N N . VAL A 1 430 ? -13.971 -6.832 32.170 1.00 94.56 430 VAL A N 1
ATOM 3134 C CA . VAL A 1 430 ? -12.521 -6.622 32.199 1.00 94.56 430 VAL A CA 1
ATOM 3135 C C . VAL A 1 430 ? -12.175 -5.277 31.563 1.00 94.56 430 VAL A C 1
ATOM 3137 O O . VAL A 1 430 ? -12.601 -4.972 30.449 1.00 94.56 430 VAL A O 1
ATOM 3140 N N . VAL A 1 431 ? -11.366 -4.492 32.271 1.00 95.50 431 VAL A N 1
ATOM 3141 C CA . VAL A 1 431 ? -10.699 -3.304 31.737 1.00 95.50 431 VAL A CA 1
ATOM 3142 C C . VAL A 1 431 ? -9.214 -3.613 31.665 1.00 95.50 431 VAL A C 1
ATOM 3144 O O . VAL A 1 431 ? -8.634 -3.974 32.684 1.00 95.50 431 VAL A O 1
ATOM 3147 N N . GLY A 1 432 ? -8.600 -3.489 30.492 1.00 94.56 432 GLY A N 1
ATOM 3148 C CA . GLY A 1 432 ? -7.178 -3.777 30.282 1.00 94.56 432 GLY A CA 1
ATOM 3149 C C . GLY A 1 432 ? -6.445 -2.629 29.598 1.00 94.56 432 GLY A C 1
ATOM 3150 O O . GLY A 1 432 ? -7.016 -1.982 28.726 1.00 94.56 432 GLY A O 1
ATOM 3151 N N . LEU A 1 433 ? -5.181 -2.402 29.962 1.00 93.88 433 LEU A N 1
ATOM 3152 C CA . LEU A 1 433 ? -4.290 -1.389 29.388 1.00 93.88 433 LEU A CA 1
ATOM 3153 C C . LEU A 1 433 ? -2.955 -1.998 28.959 1.00 93.88 433 LEU A C 1
ATOM 3155 O O . LEU A 1 433 ? -2.219 -2.495 29.807 1.00 93.88 433 LEU A O 1
ATOM 3159 N N . GLY A 1 434 ? -2.598 -1.882 27.681 1.00 93.75 434 GLY A N 1
ATOM 3160 C CA . GLY A 1 434 ? -1.353 -2.435 27.138 1.00 93.75 434 GLY A CA 1
ATOM 3161 C C . GLY A 1 434 ? -1.309 -2.410 25.606 1.00 93.75 434 GLY A C 1
ATOM 3162 O O . GLY A 1 434 ? -2.186 -1.809 24.987 1.00 93.75 434 GLY A O 1
ATOM 3163 N N . PRO A 1 435 ? -0.303 -3.034 24.970 1.00 93.31 435 PRO A N 1
ATOM 3164 C CA . PRO A 1 435 ? -0.264 -3.186 23.518 1.00 93.31 435 PRO A CA 1
ATOM 3165 C C . PRO A 1 435 ? -1.434 -4.031 23.005 1.00 93.31 435 PRO A C 1
ATOM 3167 O O . PRO A 1 435 ? -1.846 -5.010 23.633 1.00 93.31 435 PRO A O 1
ATOM 3170 N N . LEU A 1 436 ? -1.940 -3.665 21.831 1.00 95.38 436 LEU A N 1
ATOM 3171 C CA . LEU A 1 436 ? -2.965 -4.427 21.129 1.00 95.38 436 LEU A CA 1
ATOM 3172 C C . LEU A 1 436 ? -2.309 -5.549 20.315 1.00 95.38 436 LEU A C 1
ATOM 3174 O O . LEU A 1 436 ? -1.386 -5.291 19.544 1.00 95.38 436 LEU A O 1
ATOM 3178 N N . VAL A 1 437 ? -2.782 -6.782 20.483 1.00 95.44 437 VAL A N 1
ATOM 3179 C CA . VAL A 1 437 ? -2.327 -7.950 19.714 1.00 95.44 437 VAL A CA 1
ATOM 3180 C C . VAL A 1 437 ? -3.526 -8.712 19.149 1.00 95.44 437 VAL A C 1
ATOM 3182 O O . VAL A 1 437 ? -4.593 -8.708 19.769 1.00 95.44 437 VAL A O 1
ATOM 3185 N N . PRO A 1 438 ? -3.394 -9.394 18.002 1.00 95.31 438 PRO A N 1
ATOM 3186 C CA . PRO A 1 438 ? -4.443 -10.286 17.520 1.00 95.31 438 PRO A CA 1
ATOM 3187 C C . PRO A 1 438 ? -4.647 -11.461 18.491 1.00 95.31 438 PRO A C 1
ATOM 3189 O O . PRO A 1 438 ? -3.693 -11.974 19.078 1.00 95.31 438 PRO A O 1
ATOM 3192 N N . THR A 1 439 ? -5.894 -11.900 18.672 1.00 93.62 439 THR A N 1
ATOM 3193 C CA . THR A 1 439 ? -6.187 -13.127 19.428 1.00 93.62 439 THR A CA 1
ATOM 3194 C C . THR A 1 439 ? -5.769 -14.337 18.595 1.00 93.62 439 THR A C 1
ATOM 3196 O O . THR A 1 439 ? -6.217 -14.492 17.457 1.00 93.62 439 THR A O 1
ATOM 3199 N N . GLU A 1 440 ? -4.891 -15.176 19.143 1.00 88.25 440 GLU A N 1
ATOM 3200 C CA . GLU A 1 440 ? -4.497 -16.441 18.518 1.00 88.25 440 GLU A CA 1
ATOM 3201 C C . GLU A 1 440 ? -5.704 -17.390 18.477 1.00 88.25 440 GLU A C 1
ATOM 3203 O O . GLU A 1 440 ? -6.539 -17.378 19.384 1.00 88.25 440 GLU A O 1
ATOM 3208 N N . LEU A 1 441 ? -5.831 -18.179 17.404 1.00 73.44 441 LEU A N 1
ATOM 3209 C CA . LEU A 1 441 ? -6.795 -19.282 17.401 1.00 73.44 441 LEU A CA 1
ATOM 3210 C C . LEU A 1 441 ? -6.317 -20.297 18.438 1.00 73.44 441 LEU A C 1
ATOM 3212 O O . LEU A 1 441 ? -5.168 -20.729 18.367 1.00 73.44 441 LEU A O 1
ATOM 3216 N N . ALA A 1 442 ? -7.182 -20.587 19.407 1.00 57.00 442 ALA A N 1
ATOM 3217 C CA . ALA A 1 442 ? -6.941 -21.586 20.439 1.00 57.00 442 ALA A CA 1
ATOM 3218 C C . ALA A 1 442 ? -6.880 -23.005 19.862 1.00 57.00 442 ALA A C 1
ATOM 3220 O O . ALA A 1 442 ? -7.574 -23.256 18.846 1.00 57.00 442 ALA A O 1
#

Radius of gyration: 32.28 Å; chains: 1; bounding box: 80×47×100 Å